Protein AF-0000000084946864 (afdb_homodimer)

Radius of gyration: 23.98 Å; Cα contacts (8 Å, |Δi|>4): 729; chains: 2; bounding box: 44×70×50 Å

Structure (mmCIF, N/CA/C/O backbone):
data_AF-0000000084946864-model_v1
#
loop_
_entity.id
_entity.type
_entity.pdbx_description
1 polymer 'Thymidylate kinase'
#
loop_
_atom_site.group_PDB
_atom_site.id
_atom_site.type_symbol
_atom_site.label_atom_id
_atom_site.label_alt_id
_atom_site.label_comp_id
_atom_site.label_asym_id
_atom_site.label_entity_id
_atom_site.label_seq_id
_atom_site.pdbx_PDB_ins_code
_atom_site.Cartn_x
_atom_site.Cartn_y
_atom_site.Cartn_z
_atom_site.occupancy
_atom_site.B_iso_or_equiv
_atom_site.auth_seq_id
_atom_site.auth_comp_id
_atom_site.auth_asym_id
_atom_site.auth_atom_id
_atom_site.pdbx_PDB_model_num
ATOM 1 N N . MET A 1 1 ? 22.688 -16.453 -17.719 1 72.31 1 MET A N 1
ATOM 2 C CA . MET A 1 1 ? 21.453 -16.172 -18.422 1 72.31 1 MET A CA 1
ATOM 3 C C . MET A 1 1 ? 20.359 -15.711 -17.453 1 72.31 1 MET A C 1
ATOM 5 O O . MET A 1 1 ? 20.375 -16.078 -16.281 1 72.31 1 MET A O 1
ATOM 9 N N . LYS A 1 2 ? 19.484 -14.742 -17.781 1 87.75 2 LYS A N 1
ATOM 10 C CA . LYS A 1 2 ? 18.422 -14.258 -16.906 1 87.75 2 LYS A CA 1
ATOM 11 C C . LYS A 1 2 ? 17.422 -15.367 -16.594 1 87.75 2 LYS A C 1
ATOM 13 O O . LYS A 1 2 ? 17.078 -16.156 -17.469 1 87.75 2 LYS A O 1
ATOM 18 N N . GLY A 1 3 ? 17.125 -15.531 -15.328 1 97.31 3 GLY A N 1
ATOM 19 C CA . GLY A 1 3 ? 16.188 -16.547 -14.883 1 97.31 3 GLY A CA 1
ATOM 20 C C . GLY A 1 3 ? 14.797 -16.375 -15.492 1 97.31 3 GLY A C 1
ATOM 21 O O . GLY A 1 3 ? 14.602 -15.531 -16.375 1 97.31 3 GLY A O 1
ATOM 22 N N . LYS A 1 4 ? 13.906 -17.328 -15.219 1 98.38 4 LYS A N 1
ATOM 23 C CA . LYS A 1 4 ? 12.531 -17.297 -15.711 1 98.38 4 LYS A CA 1
ATOM 24 C C . LYS A 1 4 ? 11.547 -17.125 -14.562 1 98.38 4 LYS A C 1
ATOM 26 O O . LYS A 1 4 ? 11.688 -17.734 -13.508 1 98.38 4 LYS A O 1
ATOM 31 N N . PHE A 1 5 ? 10.641 -16.266 -14.758 1 98.69 5 PHE A N 1
ATOM 32 C CA . PHE A 1 5 ? 9.617 -15.969 -13.758 1 98.69 5 PHE A CA 1
ATOM 33 C C . PHE A 1 5 ? 8.281 -16.578 -14.156 1 98.69 5 PHE A C 1
ATOM 35 O O . PHE A 1 5 ? 7.656 -16.156 -15.133 1 98.69 5 PHE A O 1
ATOM 42 N N . ILE A 1 6 ? 7.832 -17.578 -13.391 1 98.75 6 ILE A N 1
ATOM 43 C CA . ILE A 1 6 ? 6.59 -18.297 -13.648 1 98.75 6 ILE A CA 1
ATOM 44 C C . ILE A 1 6 ? 5.605 -18.062 -12.508 1 98.75 6 ILE A C 1
ATOM 46 O O . ILE A 1 6 ? 5.945 -18.234 -11.336 1 98.75 6 ILE A O 1
ATOM 50 N N . THR A 1 7 ? 4.426 -17.625 -12.852 1 98.75 7 THR A N 1
ATOM 51 C CA . THR A 1 7 ? 3.428 -17.422 -11.812 1 98.75 7 THR A CA 1
ATOM 52 C C . THR A 1 7 ? 2.301 -18.453 -11.93 1 98.75 7 THR A C 1
ATOM 54 O O . THR A 1 7 ? 1.976 -18.891 -13.031 1 98.75 7 THR A O 1
ATOM 57 N N . LEU A 1 8 ? 1.776 -18.828 -10.797 1 98.62 8 LEU A N 1
ATOM 58 C CA . LEU A 1 8 ? 0.62 -19.703 -10.703 1 98.62 8 LEU A CA 1
ATOM 59 C C . LEU A 1 8 ? -0.613 -18.953 -10.234 1 98.62 8 LEU A C 1
ATOM 61 O O . LEU A 1 8 ? -0.552 -18.219 -9.242 1 98.62 8 LEU A O 1
ATOM 65 N N . GLU A 1 9 ? -1.67 -19.125 -10.938 1 98.44 9 GLU A N 1
ATOM 66 C CA . GLU A 1 9 ? -2.932 -18.469 -10.609 1 98.44 9 GLU A CA 1
ATOM 67 C C . GLU A 1 9 ? -4.074 -19.484 -10.523 1 98.44 9 GLU A C 1
ATOM 69 O O . GLU A 1 9 ? -3.98 -20.578 -11.086 1 98.44 9 GLU A O 1
ATOM 74 N N . GLY A 1 10 ? -5.129 -19.062 -9.859 1 95.12 10 GLY A N 1
ATOM 75 C CA . GLY A 1 10 ? -6.293 -19.906 -9.68 1 95.12 10 GLY A CA 1
ATOM 76 C C . GLY A 1 10 ? -6.969 -19.734 -8.336 1 95.12 10 GLY A C 1
ATOM 77 O O . GLY A 1 10 ? -6.398 -19.125 -7.43 1 95.12 10 GLY A O 1
ATOM 78 N N . PRO A 1 11 ? -8.195 -20.234 -8.266 1 89.62 11 PRO A N 1
ATOM 79 C CA . PRO A 1 11 ? -8.906 -20.078 -6.996 1 89.62 11 PRO A CA 1
ATOM 80 C C . PRO A 1 11 ? -8.258 -20.859 -5.859 1 89.62 11 PRO A C 1
ATOM 82 O O . PRO A 1 11 ? -7.449 -21.766 -6.109 1 89.62 11 PRO A O 1
ATOM 85 N N . ASP A 1 12 ? -8.586 -20.406 -4.68 1 85.75 12 ASP A N 1
ATOM 86 C CA . ASP A 1 12 ? -8.141 -21.188 -3.527 1 85.75 12 ASP A CA 1
ATOM 87 C C . ASP A 1 12 ? -8.711 -22.609 -3.572 1 85.75 12 ASP A C 1
ATOM 89 O O . ASP A 1 12 ? -9.859 -22.812 -3.988 1 85.75 12 ASP A O 1
ATOM 93 N N . GLY A 1 13 ? -7.898 -23.516 -3.23 1 87.12 13 GLY A N 1
ATOM 94 C CA . GLY A 1 13 ? -8.336 -24.906 -3.264 1 87.12 13 GLY A CA 1
ATOM 95 C C . GLY A 1 13 ? -8.078 -25.578 -4.598 1 87.12 13 GLY A C 1
ATOM 96 O O . GLY A 1 13 ? -8.414 -26.75 -4.781 1 87.12 13 GLY A O 1
ATOM 97 N N . SER A 1 14 ? -7.402 -24.922 -5.477 1 91.88 14 SER A N 1
ATOM 98 C CA . SER A 1 14 ? -7.199 -25.453 -6.816 1 91.88 14 SER A CA 1
ATOM 99 C C . SER A 1 14 ? -6.023 -26.422 -6.852 1 91.88 14 SER A C 1
ATOM 101 O O . SER A 1 14 ? -5.801 -27.109 -7.859 1 91.88 14 SER A O 1
ATOM 103 N N . GLY A 1 15 ? -5.246 -26.5 -5.805 1 91.62 15 GLY A N 1
ATOM 104 C CA . GLY A 1 15 ? -4.16 -27.469 -5.73 1 91.62 15 GLY A CA 1
ATOM 105 C C . GLY A 1 15 ? -2.809 -26.875 -6.082 1 91.62 15 GLY A C 1
ATOM 106 O O . GLY A 1 15 ? -1.812 -27.594 -6.164 1 91.62 15 GLY A O 1
ATOM 107 N N . LYS A 1 16 ? -2.713 -25.562 -6.242 1 95.12 16 LYS A N 1
ATOM 108 C CA . LYS A 1 16 ? -1.488 -24.875 -6.633 1 95.12 16 LYS A CA 1
ATOM 109 C C . LYS A 1 16 ? -0.345 -25.188 -5.676 1 95.12 16 LYS A C 1
ATOM 111 O O . LYS A 1 16 ? 0.767 -25.5 -6.109 1 95.12 16 LYS A O 1
ATOM 116 N N . THR A 1 17 ? -0.646 -25.125 -4.383 1 92.88 17 THR A N 1
ATOM 117 C CA . THR A 1 17 ? 0.381 -25.312 -3.365 1 92.8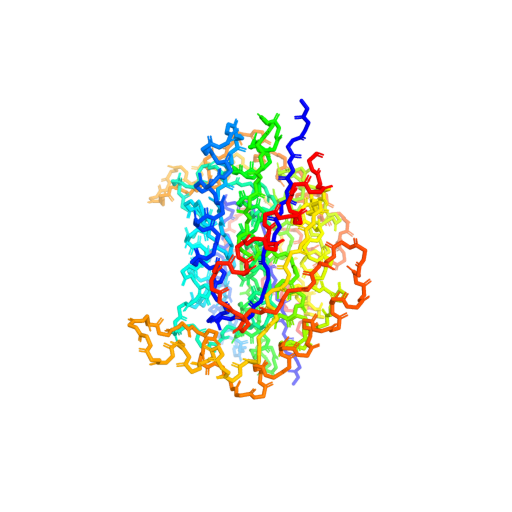8 17 THR A CA 1
ATOM 118 C C . THR A 1 17 ? 0.976 -26.719 -3.447 1 92.88 17 THR A C 1
ATOM 120 O O . THR A 1 17 ? 2.197 -26.891 -3.402 1 92.88 17 THR A O 1
ATOM 123 N N . THR A 1 18 ? 0.119 -27.719 -3.576 1 94.62 18 THR A N 1
ATOM 124 C CA . THR A 1 18 ? 0.57 -29.094 -3.676 1 94.62 18 THR A CA 1
ATOM 125 C C . THR A 1 18 ? 1.367 -29.312 -4.957 1 94.62 18 THR A C 1
ATOM 127 O O . THR A 1 18 ? 2.461 -29.875 -4.926 1 94.62 18 THR A O 1
ATOM 130 N N . VAL A 1 19 ? 0.876 -28.891 -5.988 1 97.69 19 VAL A N 1
ATOM 131 C CA . VAL A 1 19 ? 1.478 -29.125 -7.297 1 97.69 19 VAL A CA 1
ATOM 132 C C . VAL A 1 19 ? 2.816 -28.406 -7.387 1 97.69 19 VAL A C 1
ATOM 134 O O . VAL A 1 19 ? 3.801 -28.953 -7.879 1 97.69 19 VAL A O 1
ATOM 137 N N . SER A 1 20 ? 2.889 -27.141 -6.91 1 98.06 20 SER A N 1
ATOM 138 C CA . SER A 1 20 ? 4.109 -26.359 -7.02 1 98.06 20 SER A CA 1
ATOM 139 C C . SER A 1 20 ? 5.266 -27.016 -6.273 1 98.06 20 SER A C 1
ATOM 141 O O . SER A 1 20 ? 6.406 -27 -6.742 1 98.06 20 SER A O 1
ATOM 143 N N . LYS A 1 21 ? 4.984 -27.594 -5.152 1 98.12 21 LYS A N 1
ATOM 144 C CA . LYS A 1 21 ? 6.02 -28.281 -4.375 1 98.12 21 LYS A CA 1
ATOM 145 C C . LYS A 1 21 ? 6.598 -29.453 -5.141 1 98.12 21 LYS A C 1
ATOM 147 O O . LYS A 1 21 ? 7.816 -29.641 -5.176 1 98.12 21 LYS A O 1
ATOM 152 N N . ILE A 1 22 ? 5.75 -30.281 -5.746 1 98.5 22 ILE A N 1
ATOM 153 C CA . ILE A 1 22 ? 6.176 -31.438 -6.516 1 98.5 22 ILE A CA 1
ATOM 154 C C . ILE A 1 22 ? 6.977 -31 -7.734 1 98.5 22 ILE A C 1
ATOM 156 O O . ILE A 1 22 ? 8.023 -31.578 -8.047 1 98.5 22 ILE A O 1
ATOM 160 N N . VAL A 1 23 ? 6.504 -29.969 -8.359 1 98.69 23 VAL A N 1
ATOM 161 C CA . VAL A 1 23 ? 7.145 -29.438 -9.562 1 98.69 23 VAL A CA 1
ATOM 162 C C . VAL A 1 23 ? 8.555 -28.953 -9.227 1 98.69 23 VAL A C 1
ATOM 164 O O . VAL A 1 23 ? 9.508 -29.266 -9.945 1 98.69 23 VAL A O 1
ATOM 167 N N . VAL A 1 24 ? 8.695 -28.203 -8.133 1 98.56 24 VAL A N 1
ATOM 168 C CA . VAL A 1 24 ? 9.984 -27.656 -7.715 1 98.56 24 VAL A CA 1
ATOM 169 C C . VAL A 1 24 ? 10.961 -28.797 -7.438 1 98.56 24 VAL A C 1
ATOM 171 O O . VAL A 1 24 ? 12.102 -28.781 -7.902 1 98.56 24 VAL A O 1
ATOM 174 N N . GLU A 1 25 ? 10.508 -29.781 -6.746 1 98.31 25 GLU A N 1
ATOM 175 C CA . GLU A 1 25 ? 11.344 -30.922 -6.414 1 98.31 25 GLU A CA 1
ATOM 176 C C . GLU A 1 25 ? 11.82 -31.641 -7.676 1 98.31 25 GLU A C 1
ATOM 178 O O . GLU A 1 25 ? 13 -32 -7.785 1 98.31 25 GLU A O 1
ATOM 183 N N . GLN A 1 26 ? 10.938 -31.875 -8.57 1 98.31 26 GLN A N 1
ATOM 184 C CA . GLN A 1 26 ? 11.273 -32.594 -9.805 1 98.31 26 GLN A CA 1
ATOM 185 C C . GLN A 1 26 ? 12.281 -31.781 -10.633 1 98.31 26 GLN A C 1
ATOM 187 O O . GLN A 1 26 ? 13.258 -32.344 -11.133 1 98.31 26 GLN A O 1
ATOM 192 N N . LEU A 1 27 ? 12.07 -30.516 -10.773 1 98.5 27 LEU A N 1
ATOM 193 C CA . LEU A 1 27 ? 12.977 -29.672 -11.547 1 98.5 27 LEU A CA 1
ATOM 194 C C . LEU A 1 27 ? 14.352 -29.609 -10.906 1 98.5 27 LEU A C 1
ATOM 196 O O . LEU A 1 27 ? 15.367 -29.625 -11.602 1 98.5 27 LEU A O 1
ATOM 200 N N . GLN A 1 28 ? 14.312 -29.5 -9.555 1 98.19 28 GLN A N 1
ATOM 201 C CA . GLN A 1 28 ? 15.586 -29.484 -8.844 1 98.19 28 GLN A CA 1
ATOM 202 C C . GLN A 1 28 ? 16.344 -30.797 -9.047 1 98.19 28 GLN A C 1
ATOM 204 O O . GLN A 1 28 ? 17.562 -30.797 -9.227 1 98.19 28 GLN A O 1
ATOM 209 N N . MET A 1 29 ? 15.648 -31.906 -9.039 1 98.06 29 MET A N 1
ATOM 210 C CA . MET A 1 29 ? 16.25 -33.219 -9.266 1 98.06 29 MET A CA 1
ATOM 211 C C . MET A 1 29 ? 16.844 -33.312 -10.664 1 98.06 29 MET A C 1
ATOM 213 O O . MET A 1 29 ? 17.844 -34 -10.875 1 98.06 29 MET A O 1
ATOM 217 N N . GLU A 1 30 ? 16.266 -32.594 -11.531 1 97.69 30 GLU A N 1
ATOM 218 C CA . GLU A 1 30 ? 16.75 -32.594 -12.914 1 97.69 30 GLU A CA 1
ATOM 219 C C . GLU A 1 30 ? 17.922 -31.625 -13.078 1 97.69 30 GLU A C 1
ATOM 221 O O . GLU A 1 30 ? 18.484 -31.516 -14.164 1 97.69 30 GLU A O 1
ATOM 226 N N . GLY A 1 31 ? 18.266 -30.828 -12.031 1 97.31 31 GLY A N 1
ATOM 227 C CA . GLY A 1 31 ? 19.484 -30.016 -12.039 1 97.31 31 GLY A CA 1
ATOM 228 C C . GLY A 1 31 ? 19.203 -28.547 -12.211 1 97.31 31 GLY A C 1
ATOM 229 O O . GLY A 1 31 ? 20.141 -27.734 -12.281 1 97.31 31 GLY A O 1
ATOM 230 N N . TYR A 1 32 ? 17.906 -28.125 -12.211 1 97.81 32 TYR A N 1
ATOM 231 C CA . TYR A 1 32 ? 17.578 -26.719 -12.375 1 97.81 32 TYR A CA 1
ATOM 232 C C . TYR A 1 32 ? 17.656 -25.984 -11.039 1 97.81 32 TYR A C 1
ATOM 234 O O . TYR A 1 32 ? 17.375 -26.562 -9.984 1 97.81 32 TYR A O 1
ATOM 242 N N . LYS A 1 33 ? 18.094 -24.75 -11.094 1 97.81 33 LYS A N 1
ATOM 243 C CA . LYS A 1 33 ? 17.938 -23.859 -9.961 1 97.81 33 LYS A CA 1
ATOM 244 C C . LYS A 1 33 ? 16.516 -23.312 -9.875 1 97.81 33 LYS A C 1
ATOM 246 O O . LYS A 1 33 ? 16.078 -22.547 -10.734 1 97.81 33 LYS A O 1
ATOM 251 N N . VAL A 1 34 ? 15.844 -23.719 -8.844 1 98.56 34 VAL A N 1
ATOM 252 C CA . VAL A 1 34 ? 14.43 -23.359 -8.75 1 98.56 34 VAL A CA 1
ATOM 253 C C . VAL A 1 34 ? 14.148 -22.734 -7.387 1 98.56 34 VAL A C 1
ATOM 255 O O . VAL A 1 34 ? 14.648 -23.203 -6.363 1 98.56 34 VAL A O 1
ATOM 258 N N . LEU A 1 35 ? 13.469 -21.609 -7.418 1 98.5 35 LEU A N 1
ATOM 259 C CA . LEU A 1 35 ? 12.984 -20.953 -6.211 1 98.5 35 LEU A CA 1
ATOM 260 C C . LEU A 1 35 ? 11.461 -20.922 -6.18 1 98.5 35 LEU A C 1
ATOM 262 O O . LEU A 1 35 ? 10.828 -20.484 -7.148 1 98.5 35 LEU A O 1
ATOM 266 N N . LEU A 1 36 ? 10.891 -21.453 -5.141 1 98.75 36 LEU A N 1
ATOM 267 C CA . LEU A 1 36 ? 9.445 -21.375 -4.91 1 98.75 36 LEU A CA 1
ATOM 268 C C . LEU A 1 36 ? 9.117 -20.266 -3.926 1 98.75 36 LEU A C 1
ATOM 270 O O . LEU A 1 36 ? 9.766 -20.125 -2.885 1 98.75 36 LEU A O 1
ATOM 274 N N . THR A 1 37 ? 8.125 -19.422 -4.254 1 98.62 37 THR A N 1
ATOM 275 C CA . THR A 1 37 ? 7.68 -18.359 -3.369 1 98.62 37 THR A CA 1
ATOM 276 C C . THR A 1 37 ? 6.195 -18.078 -3.562 1 98.62 37 THR A C 1
ATOM 278 O O . THR A 1 37 ? 5.508 -18.812 -4.273 1 98.62 37 THR A O 1
ATOM 281 N N . ARG A 1 38 ? 5.684 -17.094 -2.785 1 98.12 38 ARG A N 1
ATOM 282 C CA . ARG A 1 38 ? 4.254 -16.812 -2.836 1 98.12 38 ARG A CA 1
ATOM 283 C C . ARG A 1 38 ? 3.963 -15.359 -2.479 1 98.12 38 ARG A C 1
ATOM 285 O O . ARG A 1 38 ? 4.742 -14.719 -1.771 1 98.12 38 ARG A O 1
ATOM 292 N N . GLU A 1 39 ? 2.799 -14.93 -3.047 1 97.88 39 GLU A N 1
ATOM 293 C CA . GLU A 1 39 ? 2.264 -13.625 -2.674 1 97.88 39 GLU A CA 1
ATOM 294 C C . GLU A 1 39 ? 0.832 -13.742 -2.162 1 97.88 39 GLU A C 1
ATOM 296 O O . GLU A 1 39 ? 0.089 -14.633 -2.576 1 97.88 39 GLU A O 1
ATOM 301 N N . PRO A 1 40 ? 0.408 -12.812 -1.371 1 98.06 40 PRO A N 1
ATOM 302 C CA . PRO A 1 40 ? 1.31 -11.914 -0.648 1 98.06 40 PRO A CA 1
ATOM 303 C C . PRO A 1 40 ? 2.156 -12.633 0.394 1 98.06 40 PRO A C 1
ATOM 305 O O . PRO A 1 40 ? 1.749 -13.68 0.908 1 98.06 40 PRO A O 1
ATOM 308 N N . GLY A 1 41 ? 3.273 -12.102 0.731 1 98.19 41 GLY A N 1
ATOM 309 C CA . GLY A 1 41 ? 4.176 -12.703 1.697 1 98.19 41 GLY A CA 1
ATOM 310 C C . GLY A 1 41 ? 5.504 -13.117 1.096 1 98.19 41 GLY A C 1
ATOM 311 O O . GLY A 1 41 ? 6.016 -12.453 0.193 1 98.19 41 GLY A O 1
ATOM 312 N N . GLY A 1 42 ? 6.129 -14.133 1.671 1 97.62 42 GLY A N 1
ATOM 313 C CA . GLY A 1 42 ? 7.355 -14.695 1.129 1 97.62 42 GLY A CA 1
ATOM 314 C C . GLY A 1 42 ? 8.609 -14.109 1.757 1 97.62 42 GLY A C 1
ATOM 315 O O . GLY A 1 42 ? 9.672 -14.734 1.73 1 97.62 42 GLY A O 1
ATOM 316 N N . ILE A 1 43 ? 8.5 -12.914 2.297 1 98.12 43 ILE A N 1
ATOM 317 C CA . ILE A 1 43 ? 9.594 -12.281 3.027 1 98.12 43 ILE A CA 1
ATOM 318 C C . ILE A 1 43 ? 9.039 -11.484 4.203 1 98.12 43 ILE A C 1
ATOM 320 O O . ILE A 1 43 ? 7.832 -11.242 4.281 1 98.12 43 ILE A O 1
ATOM 324 N N . ASP A 1 44 ? 9.859 -11.055 5.043 1 98.25 44 ASP A N 1
ATOM 325 C CA . ASP A 1 44 ? 9.469 -10.555 6.355 1 98.25 44 ASP A CA 1
ATOM 326 C C . ASP A 1 44 ? 8.477 -9.398 6.227 1 98.25 44 ASP A C 1
ATOM 328 O O . ASP A 1 44 ? 7.332 -9.5 6.664 1 98.25 44 ASP A O 1
ATOM 332 N N . ILE A 1 45 ? 8.852 -8.328 5.566 1 98.56 45 ILE A N 1
ATOM 333 C CA . ILE A 1 45 ? 7.996 -7.148 5.477 1 98.56 45 ILE A CA 1
ATOM 334 C C . ILE A 1 45 ? 6.703 -7.496 4.742 1 98.56 45 ILE A C 1
ATOM 336 O O . ILE A 1 45 ? 5.621 -7.059 5.133 1 98.56 45 ILE A O 1
ATOM 340 N N . ALA A 1 46 ? 6.797 -8.281 3.729 1 98.81 46 ALA A N 1
ATOM 341 C CA . ALA A 1 46 ? 5.605 -8.695 2.99 1 98.81 46 ALA A CA 1
ATOM 342 C C . ALA A 1 46 ? 4.684 -9.539 3.863 1 98.81 46 ALA A C 1
ATOM 344 O O . ALA A 1 46 ? 3.461 -9.484 3.729 1 98.81 46 ALA A O 1
ATOM 345 N N . GLU A 1 47 ? 5.273 -10.367 4.773 1 98.75 47 GLU A N 1
ATOM 346 C CA . GLU A 1 47 ? 4.461 -11.148 5.699 1 98.75 47 GLU A CA 1
ATOM 347 C C . GLU A 1 47 ? 3.736 -10.25 6.695 1 98.75 47 GLU A C 1
ATOM 349 O O . GLU A 1 47 ? 2.605 -10.539 7.094 1 98.75 47 GLU A O 1
ATOM 354 N N . GLN A 1 48 ? 4.395 -9.219 7.148 1 98.69 48 GLN A N 1
ATOM 355 C CA . GLN A 1 48 ? 3.734 -8.258 8.023 1 98.69 48 GLN A CA 1
ATOM 356 C C . GLN A 1 48 ? 2.514 -7.641 7.344 1 98.69 48 GLN A C 1
ATOM 358 O O . GLN A 1 48 ? 1.451 -7.52 7.957 1 98.69 48 GLN A O 1
ATOM 363 N N . ILE A 1 49 ? 2.684 -7.297 6.078 1 98.88 49 ILE A N 1
ATOM 364 C CA . ILE A 1 49 ? 1.592 -6.699 5.316 1 98.88 49 ILE A CA 1
ATOM 365 C C . ILE A 1 49 ? 0.481 -7.727 5.117 1 98.88 49 ILE A C 1
ATOM 367 O O . ILE A 1 49 ? -0.702 -7.41 5.266 1 98.88 49 ILE A O 1
ATOM 371 N N . ARG A 1 50 ? 0.859 -8.969 4.785 1 98.44 50 ARG A N 1
ATOM 372 C CA . ARG A 1 50 ? -0.083 -10.07 4.605 1 98.44 50 ARG A CA 1
ATOM 373 C C . ARG A 1 50 ? -0.973 -10.234 5.832 1 98.44 50 ARG A C 1
ATOM 375 O O . ARG A 1 50 ? -2.178 -10.453 5.707 1 98.44 50 ARG A O 1
ATOM 382 N N . LYS A 1 51 ? -0.367 -10.125 6.961 1 98.38 51 LYS A N 1
ATOM 383 C CA . LYS A 1 51 ? -1.117 -10.266 8.211 1 98.38 51 LYS A CA 1
ATOM 384 C C . LYS A 1 51 ? -2.238 -9.234 8.297 1 98.38 51 LYS A C 1
ATOM 386 O O . LYS A 1 51 ? -3.34 -9.539 8.758 1 98.38 51 LYS A O 1
ATOM 391 N N . ILE A 1 52 ? -1.985 -8.031 7.871 1 98.56 52 ILE A N 1
ATOM 392 C CA . ILE A 1 52 ? -3 -6.98 7.891 1 98.56 52 ILE A CA 1
ATOM 393 C C . ILE A 1 52 ? -4.098 -7.309 6.883 1 98.56 52 ILE A C 1
ATOM 395 O O . ILE A 1 52 ? -5.285 -7.211 7.195 1 98.56 52 ILE A O 1
ATOM 399 N N . ILE A 1 53 ? -3.703 -7.695 5.66 1 98.25 53 ILE A N 1
ATOM 400 C CA . ILE A 1 53 ? -4.621 -7.945 4.555 1 98.25 53 ILE A CA 1
ATOM 401 C C . ILE A 1 53 ? -5.59 -9.062 4.93 1 98.25 53 ILE A C 1
ATOM 403 O O . ILE A 1 53 ? -6.785 -8.984 4.633 1 98.25 53 ILE A O 1
ATOM 407 N N . LEU A 1 54 ? -5.086 -10.102 5.602 1 96.75 54 LEU A N 1
ATOM 408 C CA . LEU A 1 54 ? -5.848 -11.336 5.754 1 96.75 54 LEU A CA 1
ATOM 409 C C . LEU A 1 54 ? -6.516 -11.398 7.125 1 96.75 54 LEU A C 1
ATOM 411 O O . LEU A 1 54 ? -7.289 -12.32 7.402 1 96.75 54 LEU A O 1
ATOM 415 N N . ASP A 1 55 ? -6.242 -10.422 8.023 1 96.81 55 ASP A N 1
ATOM 416 C CA . ASP A 1 55 ? -6.812 -10.398 9.367 1 96.81 55 ASP A CA 1
ATOM 417 C C . ASP A 1 55 ? -8.336 -10.273 9.312 1 96.81 55 ASP A C 1
ATOM 419 O O . ASP A 1 55 ? -8.867 -9.266 8.859 1 96.81 55 ASP A O 1
ATOM 423 N N . THR A 1 56 ? -9.023 -11.273 9.828 1 94.75 56 THR A N 1
ATOM 424 C CA . THR A 1 56 ? -10.484 -11.328 9.766 1 94.75 56 THR A CA 1
ATOM 425 C C . THR A 1 56 ? -11.102 -10.234 10.625 1 94.75 56 THR A C 1
ATOM 427 O O . THR A 1 56 ? -12.297 -9.945 10.5 1 94.75 56 THR A O 1
ATOM 430 N N . ASN A 1 57 ? -10.336 -9.578 11.469 1 95.81 57 ASN A N 1
ATOM 431 C CA . ASN A 1 57 ? -10.828 -8.469 12.281 1 95.81 57 ASN A CA 1
ATOM 432 C C . ASN A 1 57 ? -10.836 -7.164 11.492 1 95.81 57 ASN A C 1
ATOM 434 O O . ASN A 1 57 ? -11.445 -6.18 11.922 1 95.81 57 ASN A O 1
ATOM 438 N N . ASN A 1 58 ? -10.18 -7.109 10.375 1 97.06 58 ASN A N 1
ATOM 439 C CA . ASN A 1 58 ? -10.125 -5.898 9.57 1 97.06 58 ASN A CA 1
ATOM 440 C C . ASN A 1 58 ? -11.273 -5.84 8.57 1 97.06 58 ASN A C 1
ATOM 442 O O . ASN A 1 58 ? -11.047 -5.668 7.367 1 97.06 58 ASN A O 1
ATOM 446 N N . ILE A 1 59 ? -12.445 -5.891 9.062 1 93 59 ILE A N 1
ATOM 447 C CA . ILE A 1 59 ? -13.656 -6.023 8.273 1 93 59 ILE A CA 1
ATOM 448 C C . ILE A 1 59 ? -13.977 -4.695 7.59 1 93 59 ILE A C 1
ATOM 450 O O . ILE A 1 59 ? -14.75 -4.652 6.633 1 93 59 ILE A O 1
ATOM 454 N N . THR A 1 60 ? -13.414 -3.584 8.047 1 95.31 60 THR A N 1
ATOM 455 C CA . THR A 1 60 ? -13.742 -2.262 7.523 1 95.31 60 THR A CA 1
ATOM 456 C C . THR A 1 60 ? -12.781 -1.876 6.398 1 95.31 60 THR A C 1
ATOM 458 O O . THR A 1 60 ? -12.836 -0.756 5.887 1 95.31 60 THR A O 1
ATOM 461 N N . MET A 1 61 ? -11.93 -2.764 6.004 1 97.75 61 MET A N 1
ATOM 462 C CA . MET A 1 61 ? -10.906 -2.422 5.016 1 97.75 61 MET A CA 1
ATOM 463 C C . MET A 1 61 ? -11.547 -2.014 3.691 1 97.75 61 MET A C 1
ATOM 465 O O . MET A 1 61 ? -12.328 -2.77 3.117 1 97.75 61 MET A O 1
ATOM 469 N N . ASP A 1 62 ? -11.117 -0.872 3.229 1 98.19 62 ASP A N 1
ATOM 470 C CA . ASP A 1 62 ? -11.555 -0.349 1.94 1 98.19 62 ASP A CA 1
ATOM 471 C C . ASP A 1 62 ? -10.898 -1.104 0.786 1 98.19 62 ASP A C 1
ATOM 473 O O . ASP A 1 62 ? -9.758 -1.557 0.903 1 98.19 62 ASP A O 1
ATOM 477 N N . ALA A 1 63 ? -11.656 -1.178 -0.323 1 97.94 63 ALA A N 1
ATOM 478 C CA . ALA A 1 63 ? -11.188 -1.919 -1.492 1 97.94 63 ALA A CA 1
ATOM 479 C C . ALA A 1 63 ? -9.867 -1.355 -2.008 1 97.94 63 ALA A C 1
ATOM 481 O O . ALA A 1 63 ? -8.961 -2.111 -2.373 1 97.94 63 ALA A O 1
ATOM 482 N N . ARG A 1 64 ? -9.734 -0.051 -2.094 1 98.62 64 ARG A N 1
ATOM 483 C CA . ARG A 1 64 ? -8.508 0.555 -2.602 1 98.62 64 ARG A CA 1
ATOM 484 C C . ARG A 1 64 ? -7.359 0.39 -1.609 1 98.62 64 ARG A C 1
ATOM 486 O O . ARG A 1 64 ? -6.203 0.244 -2.008 1 98.62 64 ARG A O 1
ATOM 493 N N . THR A 1 65 ? -7.672 0.446 -0.295 1 98.81 65 THR A N 1
ATOM 494 C CA . THR A 1 65 ? -6.668 0.126 0.712 1 98.81 65 THR A CA 1
ATOM 495 C C . THR A 1 65 ? -6.098 -1.271 0.482 1 98.81 65 THR A C 1
ATOM 497 O O . THR A 1 65 ? -4.879 -1.451 0.452 1 98.81 65 THR A O 1
ATOM 500 N N . GLU A 1 66 ? -6.969 -2.223 0.271 1 98.75 66 GLU A N 1
ATOM 501 C CA . GLU A 1 66 ? -6.586 -3.607 0.021 1 98.75 66 GLU A CA 1
ATOM 502 C C . GLU A 1 66 ? -5.668 -3.715 -1.195 1 98.75 66 GLU A C 1
ATOM 504 O O . GLU A 1 66 ? -4.617 -4.355 -1.132 1 98.75 66 GLU A O 1
ATOM 509 N N . ALA A 1 67 ? -6.078 -3.049 -2.258 1 98.81 67 ALA A N 1
ATOM 510 C CA . ALA A 1 67 ? -5.301 -3.096 -3.494 1 98.81 67 ALA A CA 1
ATOM 511 C C . ALA A 1 67 ? -3.896 -2.537 -3.281 1 98.81 67 ALA A C 1
ATOM 513 O O . ALA A 1 67 ? -2.914 -3.117 -3.752 1 98.81 67 ALA A O 1
ATOM 514 N N . LEU A 1 68 ? -3.807 -1.438 -2.572 1 98.94 68 LEU A N 1
ATOM 515 C CA . LEU A 1 68 ? -2.527 -0.786 -2.318 1 98.94 68 LEU A CA 1
ATOM 516 C C . LEU A 1 68 ? -1.641 -1.656 -1.435 1 98.94 68 LEU A C 1
ATOM 518 O O . LEU A 1 68 ? -0.425 -1.717 -1.634 1 98.94 68 LEU A O 1
ATOM 522 N N . LEU A 1 69 ? -2.227 -2.328 -0.48 1 98.94 69 LEU A N 1
ATOM 523 C CA . LEU A 1 69 ? -1.461 -3.205 0.398 1 98.94 69 LEU A CA 1
ATOM 524 C C . LEU A 1 69 ? -0.9 -4.395 -0.375 1 98.94 69 LEU A C 1
ATOM 526 O O . LEU A 1 69 ? 0.256 -4.777 -0.182 1 98.94 69 LEU A O 1
ATOM 530 N N . TYR A 1 70 ? -1.713 -4.98 -1.262 1 98.88 70 TYR A N 1
ATOM 531 C CA . TYR A 1 70 ? -1.209 -6.066 -2.094 1 98.88 70 TYR A CA 1
ATOM 532 C C . TYR A 1 70 ? -0.036 -5.602 -2.947 1 98.88 70 TYR A C 1
ATOM 534 O O . TYR A 1 70 ? 0.961 -6.312 -3.084 1 98.88 70 TYR A O 1
ATOM 542 N N . ALA A 1 71 ? -0.168 -4.414 -3.498 1 98.88 71 ALA A N 1
ATOM 543 C CA . ALA A 1 71 ? 0.896 -3.873 -4.34 1 98.88 71 ALA A CA 1
ATOM 544 C C . ALA A 1 71 ? 2.168 -3.635 -3.531 1 98.88 71 ALA A C 1
ATOM 546 O O . ALA A 1 71 ? 3.273 -3.891 -4.012 1 98.88 71 ALA A O 1
ATOM 547 N N . ALA A 1 72 ? 1.982 -3.139 -2.32 1 98.94 72 ALA A N 1
ATOM 548 C CA . ALA A 1 72 ? 3.133 -2.885 -1.455 1 98.94 72 ALA A CA 1
ATOM 549 C C . ALA A 1 72 ? 3.857 -4.184 -1.113 1 98.94 72 ALA A C 1
ATOM 551 O O . ALA A 1 72 ? 5.086 -4.258 -1.199 1 98.94 72 ALA A O 1
ATOM 552 N N . ALA A 1 73 ? 3.092 -5.195 -0.724 1 98.88 73 ALA A N 1
ATOM 553 C CA . ALA A 1 73 ? 3.674 -6.496 -0.415 1 98.88 73 ALA A CA 1
ATOM 554 C C . ALA A 1 73 ? 4.418 -7.066 -1.621 1 98.88 73 ALA A C 1
ATOM 556 O O . ALA A 1 73 ? 5.523 -7.598 -1.483 1 98.88 73 ALA A O 1
ATOM 557 N N . ARG A 1 74 ? 3.848 -6.941 -2.766 1 98.88 74 ARG A N 1
ATOM 558 C CA . ARG A 1 74 ? 4.418 -7.449 -4.008 1 98.88 74 ARG A CA 1
ATOM 559 C C . ARG A 1 74 ? 5.73 -6.75 -4.336 1 98.88 74 ARG A C 1
ATOM 561 O O . ARG A 1 74 ? 6.715 -7.398 -4.703 1 98.88 74 ARG A O 1
ATOM 568 N N . ARG A 1 75 ? 5.773 -5.418 -4.199 1 98.81 75 ARG A N 1
ATOM 569 C CA . ARG A 1 75 ? 6.988 -4.66 -4.488 1 98.81 75 ARG A CA 1
ATOM 570 C C . ARG A 1 75 ? 8.148 -5.137 -3.625 1 98.81 75 ARG A C 1
ATOM 572 O O . ARG A 1 75 ? 9.234 -5.41 -4.137 1 98.81 75 ARG A O 1
ATOM 579 N N . GLN A 1 76 ? 7.887 -5.23 -2.373 1 98.81 76 GLN A N 1
ATOM 580 C CA . GLN A 1 76 ? 8.938 -5.652 -1.452 1 98.81 76 GLN A CA 1
ATO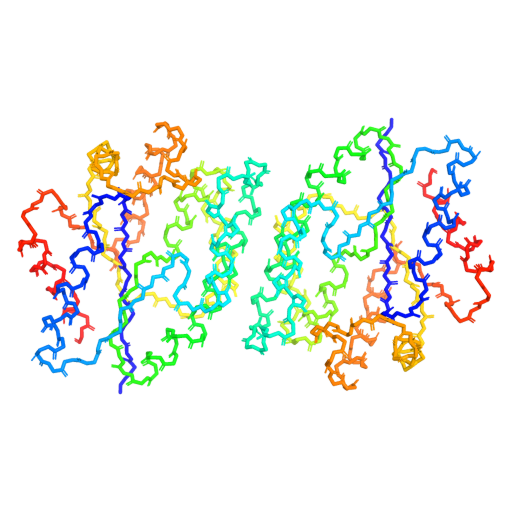M 581 C C . GLN A 1 76 ? 9.422 -7.059 -1.775 1 98.81 76 GLN A C 1
ATOM 583 O O . GLN A 1 76 ? 10.625 -7.32 -1.789 1 98.81 76 GLN A O 1
ATOM 588 N N . HIS A 1 77 ? 8.469 -7.977 -1.992 1 98.88 77 HIS A N 1
ATOM 589 C CA . HIS A 1 77 ? 8.773 -9.367 -2.318 1 98.88 77 HIS A CA 1
ATOM 590 C C . HIS A 1 77 ? 9.602 -9.469 -3.594 1 98.88 77 HIS A C 1
ATOM 592 O O . HIS A 1 77 ? 10.578 -10.219 -3.645 1 98.88 77 HIS A O 1
ATOM 598 N N . LEU A 1 78 ? 9.258 -8.703 -4.582 1 98.56 78 LEU A N 1
ATOM 599 C CA . LEU A 1 78 ? 9.914 -8.719 -5.883 1 98.56 78 LEU A CA 1
ATOM 600 C C . LEU A 1 78 ? 11.359 -8.258 -5.766 1 98.56 78 LEU A C 1
ATOM 602 O O . LEU A 1 78 ? 12.273 -8.945 -6.23 1 98.56 78 LEU A O 1
ATOM 606 N N . VAL A 1 79 ? 11.594 -7.152 -5.117 1 98 79 VAL A N 1
ATOM 607 C CA . VAL A 1 79 ? 12.914 -6.543 -5.125 1 98 79 VAL A CA 1
ATOM 608 C C . VAL A 1 79 ? 13.844 -7.32 -4.195 1 98 79 VAL A C 1
ATOM 610 O O . VAL A 1 79 ? 15.055 -7.402 -4.441 1 98 79 VAL A O 1
ATOM 613 N N . GLU A 1 80 ? 13.242 -7.898 -3.189 1 98.19 80 GLU A N 1
ATOM 614 C CA . GLU A 1 80 ? 14.07 -8.523 -2.164 1 98.19 80 GLU A CA 1
ATOM 615 C C . GLU A 1 80 ? 14.344 -9.984 -2.49 1 98.19 80 GLU A C 1
ATOM 617 O O . GLU A 1 80 ? 15.406 -10.516 -2.146 1 98.19 80 GLU A O 1
ATOM 622 N N . LYS A 1 81 ? 13.406 -10.664 -3.201 1 98.56 81 LYS A N 1
ATOM 623 C CA . LYS A 1 81 ? 13.539 -12.109 -3.348 1 98.56 81 LYS A CA 1
ATOM 624 C C . LYS A 1 81 ? 13.5 -12.516 -4.82 1 98.56 81 LYS A C 1
ATOM 626 O O . LYS A 1 81 ? 14.406 -13.203 -5.301 1 98.56 81 LYS A O 1
ATOM 631 N N . VAL A 1 82 ? 12.594 -12.047 -5.574 1 98.62 82 VAL A N 1
ATOM 632 C CA . VAL A 1 82 ? 12.344 -12.531 -6.93 1 98.62 82 VAL A CA 1
ATOM 633 C C . VAL A 1 82 ? 13.43 -12.008 -7.871 1 98.62 82 VAL A C 1
ATOM 635 O O . VAL A 1 82 ? 14.086 -12.789 -8.562 1 98.62 82 VAL A O 1
ATOM 638 N N . ALA A 1 83 ? 13.656 -10.703 -7.863 1 98.31 83 ALA A N 1
ATOM 639 C CA . ALA A 1 83 ? 14.586 -10.078 -8.805 1 98.31 83 ALA A CA 1
ATOM 640 C C . ALA A 1 83 ? 16 -10.617 -8.617 1 98.31 83 ALA A C 1
ATOM 642 O O . ALA A 1 83 ? 16.641 -11.031 -9.578 1 98.31 83 ALA A O 1
ATOM 643 N N . PRO A 1 84 ? 16.531 -10.648 -7.336 1 98.25 84 PRO A N 1
ATOM 644 C CA . PRO A 1 84 ? 17.875 -11.211 -7.16 1 98.25 84 PRO A CA 1
ATOM 645 C C . PRO A 1 84 ? 17.969 -12.656 -7.645 1 98.25 84 PRO A C 1
ATOM 647 O O . PRO A 1 84 ? 18.969 -13.039 -8.25 1 98.25 84 PRO A O 1
ATOM 650 N N . ALA A 1 85 ? 16.938 -13.469 -7.434 1 98.56 85 ALA A N 1
ATOM 651 C CA . ALA A 1 85 ? 16.953 -14.859 -7.879 1 98.56 85 ALA A CA 1
ATOM 652 C C . ALA A 1 85 ? 16.969 -14.953 -9.398 1 98.56 85 ALA A C 1
ATOM 654 O O . ALA A 1 85 ? 17.703 -15.766 -9.969 1 98.56 85 ALA A O 1
ATOM 655 N N . LEU A 1 86 ? 16.203 -14.133 -10.039 1 98.38 86 LEU A N 1
ATOM 656 C CA . LEU A 1 86 ? 16.172 -14.109 -11.5 1 98.38 86 LEU A CA 1
ATOM 657 C C . LEU A 1 86 ? 17.547 -13.727 -12.055 1 98.38 86 LEU A C 1
ATOM 659 O O . LEU A 1 86 ? 18.016 -14.328 -13.023 1 98.38 86 LEU A O 1
ATOM 663 N N . ASN A 1 87 ? 18.125 -12.727 -11.43 1 97.81 87 ASN A N 1
ATOM 664 C CA . ASN A 1 87 ? 19.469 -12.289 -11.844 1 97.81 87 ASN A CA 1
ATOM 665 C C . ASN A 1 87 ? 20.5 -13.398 -11.68 1 97.81 87 ASN A C 1
ATOM 667 O O . ASN A 1 87 ? 21.469 -13.461 -12.422 1 97.81 87 ASN A O 1
ATOM 671 N N . ASP A 1 88 ? 20.25 -14.32 -10.758 1 97.88 88 ASP A N 1
ATOM 672 C CA . ASP A 1 88 ? 21.172 -15.422 -10.484 1 97.88 88 ASP A CA 1
ATOM 673 C C . ASP A 1 88 ? 20.828 -16.641 -11.328 1 97.88 88 ASP A C 1
ATOM 675 O O . ASP A 1 88 ? 21.406 -17.719 -11.133 1 97.88 88 ASP A O 1
ATOM 679 N N . GLY A 1 89 ? 19.812 -16.516 -12.211 1 97.75 89 GLY A N 1
ATOM 680 C CA . GLY A 1 89 ? 19.547 -17.547 -13.203 1 97.75 89 GLY A CA 1
ATOM 681 C C . GLY A 1 89 ? 18.516 -18.562 -12.734 1 97.75 89 GLY A C 1
ATOM 682 O O . GLY A 1 89 ? 18.359 -19.625 -13.352 1 97.75 89 GLY A O 1
ATOM 683 N N . TYR A 1 90 ? 17.781 -18.234 -11.68 1 98.56 90 TYR A N 1
ATOM 684 C CA . TYR A 1 90 ? 16.797 -19.172 -11.133 1 98.56 90 TYR A CA 1
ATOM 685 C C . TYR A 1 90 ? 15.531 -19.188 -11.977 1 98.56 90 TYR A C 1
ATOM 687 O O . TYR A 1 90 ? 15.148 -18.172 -12.555 1 98.56 90 TYR A O 1
ATOM 695 N N . ILE A 1 91 ? 14.914 -20.375 -12 1 98.69 91 ILE A N 1
ATOM 696 C CA . ILE A 1 91 ? 13.477 -20.438 -12.281 1 98.69 91 ILE A CA 1
ATOM 697 C C . ILE A 1 91 ? 12.695 -20.078 -11.023 1 98.69 91 ILE A C 1
ATOM 699 O O . ILE A 1 91 ? 12.727 -20.797 -10.023 1 98.69 91 ILE A O 1
ATOM 703 N N . VAL A 1 92 ? 12.047 -18.938 -11.078 1 98.75 92 VAL A N 1
ATOM 704 C CA . VAL A 1 92 ? 11.234 -18.547 -9.938 1 98.75 92 VAL A CA 1
ATOM 705 C C . VAL A 1 92 ? 9.773 -18.891 -10.188 1 98.75 92 VAL A C 1
ATOM 707 O O . VAL A 1 92 ? 9.172 -18.438 -11.164 1 98.75 92 VAL A O 1
ATOM 710 N N . ILE A 1 93 ? 9.234 -19.734 -9.359 1 98.81 93 ILE A N 1
ATOM 711 C CA . ILE A 1 93 ? 7.824 -20.094 -9.375 1 98.81 93 ILE A CA 1
ATOM 712 C C . ILE A 1 93 ? 7.102 -19.391 -8.227 1 98.81 93 ILE A C 1
ATOM 714 O O . ILE A 1 93 ? 7.414 -19.609 -7.055 1 98.81 93 ILE A O 1
ATOM 718 N N . CYS A 1 94 ? 6.188 -18.562 -8.547 1 98.69 94 CYS A N 1
ATOM 719 C CA . CYS A 1 94 ? 5.52 -17.734 -7.551 1 98.69 94 CYS A CA 1
ATOM 720 C C . CYS A 1 94 ? 4.02 -18 -7.539 1 98.69 94 CYS A C 1
ATOM 722 O O . CYS A 1 94 ? 3.338 -17.797 -8.547 1 98.69 94 CYS A O 1
ATOM 724 N N . ASP A 1 95 ? 3.51 -18.422 -6.398 1 98.19 95 ASP A N 1
ATOM 725 C CA . ASP A 1 95 ? 2.068 -18.547 -6.211 1 98.19 95 ASP A CA 1
ATOM 726 C C . ASP A 1 95 ? 1.404 -17.188 -6.102 1 98.19 95 ASP A C 1
ATOM 728 O O . ASP A 1 95 ? 1.554 -16.484 -5.09 1 98.19 95 ASP A O 1
ATOM 732 N N . ARG A 1 96 ? 0.624 -16.844 -7.074 1 98.25 96 ARG A N 1
ATOM 733 C CA . ARG A 1 96 ? -0.104 -15.594 -7.242 1 98.25 96 ARG A CA 1
ATOM 734 C C . ARG A 1 96 ? 0.85 -14.445 -7.547 1 98.25 96 ARG A C 1
ATOM 736 O O . ARG A 1 96 ? 2.02 -14.484 -7.16 1 98.25 96 ARG A O 1
ATOM 743 N N . PHE A 1 97 ? 0.354 -13.453 -8.234 1 98.5 97 PHE A N 1
ATOM 744 C CA . PHE A 1 97 ? 1.045 -12.227 -8.633 1 98.5 97 PHE A CA 1
ATOM 745 C C . PHE A 1 97 ? 0.049 -11.156 -9.047 1 98.5 97 PHE A C 1
ATOM 747 O O . PHE A 1 97 ? -1 -10.992 -8.422 1 98.5 97 PHE A O 1
ATOM 754 N N . VAL A 1 98 ? 0.343 -10.391 -10.062 1 98.69 98 VAL A N 1
ATOM 755 C CA . VAL A 1 98 ? -0.453 -9.227 -10.445 1 98.69 98 VAL A CA 1
ATOM 756 C C . VAL A 1 98 ? -1.833 -9.68 -10.914 1 98.69 98 VAL A C 1
ATOM 758 O O . VAL A 1 98 ? -2.838 -9.016 -10.641 1 98.69 98 VAL A O 1
ATOM 761 N N . ASP A 1 99 ? -1.928 -10.789 -11.602 1 98.56 99 ASP A N 1
ATOM 762 C CA . ASP A 1 99 ? -3.197 -11.234 -12.164 1 98.56 99 ASP A CA 1
ATOM 763 C C . ASP A 1 99 ? -4.23 -11.484 -11.062 1 98.56 99 ASP A C 1
ATOM 765 O O . ASP A 1 99 ? -5.426 -11.25 -11.266 1 98.56 99 ASP A O 1
ATOM 769 N N . SER A 1 100 ? -3.77 -11.953 -9.953 1 98.25 100 SER A N 1
ATOM 770 C CA . SER A 1 100 ? -4.676 -12.086 -8.82 1 98.25 100 SER A 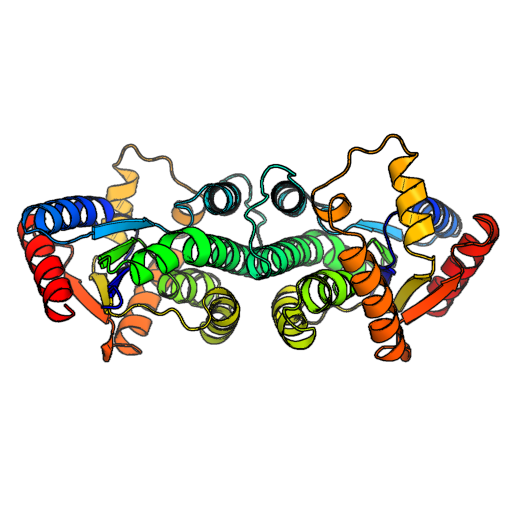CA 1
ATOM 771 C C . SER A 1 100 ? -5.273 -10.734 -8.43 1 98.25 100 SER A C 1
ATOM 773 O O . SER A 1 100 ? -6.48 -10.617 -8.227 1 98.25 100 SER A O 1
ATOM 775 N N . SER A 1 101 ? -4.438 -9.695 -8.352 1 98.5 101 SER A N 1
ATOM 776 C CA . SER A 1 101 ? -4.918 -8.367 -7.973 1 98.5 101 SER A CA 1
ATOM 777 C C . SER A 1 101 ? -5.914 -7.832 -8.992 1 98.5 101 SER A C 1
ATOM 779 O O . SER A 1 101 ? -6.906 -7.195 -8.625 1 98.5 101 SER A O 1
ATOM 781 N N . LEU A 1 102 ? -5.668 -8.07 -10.266 1 98.38 102 LEU A N 1
ATOM 782 C CA . LEU A 1 102 ? -6.59 -7.621 -11.297 1 98.38 102 LEU A CA 1
ATOM 783 C C . LEU A 1 102 ? -7.977 -8.227 -11.094 1 98.38 102 LEU A C 1
ATOM 785 O O . LEU A 1 102 ? -8.984 -7.547 -11.289 1 98.38 102 LEU A O 1
ATOM 789 N N . VAL A 1 103 ? -7.957 -9.461 -10.664 1 97.94 103 VAL A N 1
ATOM 790 C CA . VAL A 1 103 ? -9.219 -10.18 -10.562 1 97.94 103 VAL A CA 1
ATOM 791 C C . VAL A 1 103 ? -9.875 -9.891 -9.211 1 97.94 103 VAL A C 1
ATOM 793 O O . VAL A 1 103 ? -11.047 -9.516 -9.156 1 97.94 103 VAL A O 1
ATOM 796 N N . TYR A 1 104 ? -9.18 -10 -8.133 1 97.62 104 TYR A N 1
ATOM 797 C CA . TYR A 1 104 ? -9.766 -9.852 -6.809 1 97.62 104 TYR A CA 1
ATOM 798 C C . TYR A 1 104 ? -10.141 -8.398 -6.539 1 97.62 104 TYR A C 1
ATOM 800 O O . TYR A 1 104 ? -11.258 -8.102 -6.117 1 97.62 104 TYR A O 1
ATOM 808 N N . GLN A 1 105 ? -9.242 -7.496 -6.777 1 98.19 105 GLN A N 1
ATOM 809 C CA . GLN A 1 105 ? -9.523 -6.09 -6.504 1 98.19 105 GLN A CA 1
ATOM 810 C C . GLN A 1 105 ? -10.164 -5.414 -7.715 1 98.19 105 GLN A C 1
ATOM 812 O O . GLN A 1 105 ? -11.094 -4.617 -7.566 1 98.19 105 GLN A O 1
ATOM 817 N N . GLY A 1 106 ? -9.672 -5.699 -8.922 1 98.19 106 GLY A N 1
ATOM 818 C CA . GLY A 1 106 ? -10.203 -5.062 -10.117 1 98.19 106 GLY A CA 1
ATOM 819 C C . GLY A 1 106 ? -11.641 -5.449 -10.414 1 98.19 106 GLY A C 1
ATOM 820 O O . GLY A 1 106 ? -12.484 -4.59 -10.656 1 98.19 106 GLY A O 1
ATOM 821 N N . VAL A 1 107 ? -11.891 -6.758 -10.383 1 97.5 107 VAL A N 1
ATOM 822 C CA . VAL A 1 107 ? -13.219 -7.27 -10.711 1 97.5 107 VAL A CA 1
ATOM 823 C C . VAL A 1 107 ? -14.016 -7.484 -9.43 1 97.5 107 VAL A C 1
ATOM 825 O O . VAL A 1 107 ? -15.078 -6.883 -9.242 1 97.5 107 VAL A O 1
ATOM 828 N N . GLY A 1 108 ? -13.461 -8.234 -8.492 1 96.25 108 GLY A N 1
ATOM 829 C CA . GLY A 1 108 ? -14.156 -8.594 -7.266 1 96.25 108 GLY A CA 1
ATOM 830 C C . GLY A 1 108 ? -14.57 -7.395 -6.438 1 96.25 108 GLY A C 1
ATOM 831 O O . GLY A 1 108 ? -15.711 -7.312 -5.98 1 96.25 108 GLY A O 1
ATOM 832 N N . ARG A 1 109 ? -13.68 -6.43 -6.266 1 97.12 109 ARG A N 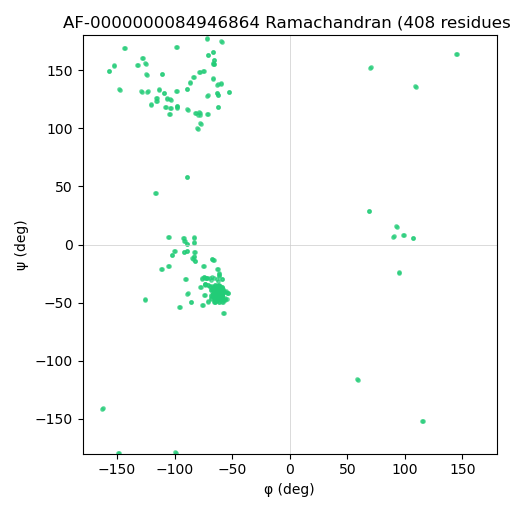1
ATOM 833 C CA . ARG A 1 109 ? -13.953 -5.238 -5.473 1 97.12 109 ARG A CA 1
ATOM 834 C C . ARG A 1 109 ? -14.5 -4.113 -6.344 1 97.12 109 ARG A C 1
ATOM 836 O O . ARG A 1 109 ? -14.75 -3.008 -5.859 1 97.12 109 ARG A O 1
ATOM 843 N N . LYS A 1 110 ? -14.508 -4.348 -7.664 1 97.25 110 LYS A N 1
ATOM 844 C CA . LYS A 1 110 ? -15.117 -3.451 -8.641 1 97.25 110 LYS A CA 1
ATOM 845 C C . LYS A 1 110 ? -14.336 -2.145 -8.75 1 97.25 110 LYS A C 1
ATOM 847 O O . LYS A 1 110 ? -14.922 -1.085 -8.992 1 97.25 110 LYS A O 1
ATOM 852 N N . ILE A 1 111 ? -13.078 -2.174 -8.508 1 97.94 111 ILE A N 1
ATOM 853 C CA . ILE A 1 111 ? -12.242 -0.991 -8.664 1 97.94 111 ILE A CA 1
ATOM 854 C C . ILE A 1 111 ? -12.023 -0.703 -10.148 1 97.94 111 ILE A C 1
ATOM 856 O O . ILE A 1 111 ? -11.938 0.458 -10.555 1 97.94 111 ILE A O 1
ATOM 860 N N . GLY A 1 112 ? -11.953 -1.732 -10.906 1 97.75 112 GLY A N 1
ATOM 861 C CA . GLY A 1 112 ? -11.57 -1.664 -12.305 1 97.75 112 GLY A CA 1
ATOM 862 C C . GLY A 1 112 ? -10.203 -2.262 -12.586 1 97.75 112 GLY A C 1
ATOM 863 O O . GLY A 1 112 ? -9.242 -1.995 -11.852 1 97.75 112 GLY A O 1
ATOM 864 N N . ILE A 1 113 ? -10.062 -3.037 -13.617 1 97.56 113 ILE A N 1
ATOM 865 C CA . ILE A 1 113 ? -8.844 -3.764 -13.961 1 97.56 113 ILE A CA 1
ATOM 866 C C . ILE A 1 113 ? -7.73 -2.775 -14.305 1 97.56 113 ILE A C 1
ATOM 868 O O . ILE A 1 113 ? -6.594 -2.93 -13.852 1 97.56 113 ILE A O 1
ATOM 872 N N . GLU A 1 114 ? -8.039 -1.744 -15.008 1 97.31 114 GLU A N 1
ATOM 873 C CA . GLU A 1 114 ? -7.031 -0.786 -15.445 1 97.31 114 GLU A CA 1
ATOM 874 C C . GLU A 1 114 ? -6.461 -0.001 -14.266 1 97.31 114 GLU A C 1
ATOM 876 O O . GLU A 1 114 ? -5.254 0.221 -14.188 1 97.31 114 GLU A O 1
ATOM 881 N N . GLU A 1 115 ? -7.309 0.447 -13.375 1 97.5 115 GLU A N 1
ATOM 882 C CA . GLU A 1 115 ? -6.863 1.18 -12.195 1 97.5 115 GLU A CA 1
ATOM 883 C C . GLU A 1 115 ? -5.914 0.338 -11.344 1 97.5 115 GLU A C 1
ATOM 885 O O . GLU A 1 115 ? -4.871 0.822 -10.906 1 97.5 115 GLU A O 1
ATOM 890 N N . VAL A 1 116 ? -6.309 -0.941 -11.164 1 98.31 116 VAL A N 1
ATOM 891 C CA . VAL A 1 116 ? -5.488 -1.84 -10.359 1 98.31 116 VAL A CA 1
ATOM 892 C C . VAL A 1 116 ? -4.18 -2.141 -11.086 1 98.31 116 VAL A C 1
ATOM 894 O O . VAL A 1 116 ? -3.123 -2.238 -10.461 1 98.31 116 VAL A O 1
ATOM 897 N N . TYR A 1 117 ? -4.242 -2.248 -12.375 1 97.69 117 TYR A N 1
ATOM 898 C CA . TYR A 1 117 ? -3.037 -2.516 -13.148 1 97.69 117 TYR A CA 1
ATOM 899 C C . TYR A 1 117 ? -2.039 -1.37 -13.023 1 97.69 117 TYR A C 1
ATOM 901 O O . TYR A 1 117 ? -0.834 -1.6 -12.891 1 97.69 117 TYR A O 1
ATOM 909 N N . GLN A 1 118 ? -2.482 -0.166 -13.031 1 97.12 118 GLN A N 1
ATOM 910 C CA . GLN A 1 118 ? -1.608 0.998 -12.945 1 97.12 118 GLN A CA 1
ATOM 911 C C . GLN A 1 118 ? -0.85 1.017 -11.625 1 97.12 118 GLN A C 1
ATOM 913 O O . GLN A 1 118 ? 0.35 1.298 -11.594 1 97.12 118 GLN A O 1
ATOM 918 N N . ILE A 1 119 ? -1.55 0.722 -10.562 1 97.94 119 ILE A N 1
ATOM 919 C CA . ILE A 1 119 ? -0.9 0.695 -9.258 1 97.94 119 ILE A CA 1
ATOM 920 C C . ILE A 1 119 ? 0.158 -0.405 -9.234 1 97.94 119 ILE A C 1
ATOM 922 O O . ILE A 1 119 ? 1.228 -0.23 -8.641 1 97.94 119 ILE A O 1
ATOM 926 N N . ASN A 1 120 ? -0.156 -1.521 -9.891 1 98.56 120 ASN A N 1
ATOM 927 C CA . ASN A 1 120 ? 0.801 -2.621 -9.898 1 98.56 120 ASN A CA 1
ATOM 928 C C . ASN A 1 120 ? 1.977 -2.336 -10.828 1 98.56 120 ASN A C 1
ATOM 930 O O . ASN A 1 120 ? 3.094 -2.795 -10.586 1 98.56 120 ASN A O 1
ATOM 934 N N . GLN A 1 121 ? 1.737 -1.553 -11.828 1 97.94 121 GLN A N 1
ATOM 935 C CA . GLN A 1 121 ? 2.863 -1.13 -12.656 1 97.94 121 GLN A CA 1
ATOM 936 C C . GLN A 1 121 ? 3.871 -0.325 -11.844 1 97.94 121 GLN A C 1
ATOM 938 O O . GLN A 1 121 ? 5.082 -0.481 -12.016 1 97.94 121 GLN A O 1
ATOM 943 N N . PHE A 1 122 ? 3.387 0.518 -11.008 1 98.19 122 PHE A N 1
ATOM 944 C CA . PHE A 1 122 ? 4.25 1.26 -10.094 1 98.19 122 PHE A CA 1
ATOM 945 C C . PHE A 1 122 ? 5.043 0.309 -9.203 1 98.19 122 PHE A C 1
ATOM 947 O O . PHE A 1 122 ? 6.215 0.562 -8.906 1 98.19 122 PHE A O 1
ATOM 954 N N . ALA A 1 123 ? 4.434 -0.804 -8.789 1 98.44 123 ALA A N 1
ATOM 955 C CA . ALA A 1 123 ? 5.043 -1.744 -7.855 1 98.44 123 ALA A CA 1
ATOM 956 C C . ALA A 1 123 ? 6.074 -2.625 -8.555 1 98.44 123 ALA A C 1
ATOM 958 O O . ALA A 1 123 ? 7.152 -2.879 -8.008 1 98.44 123 ALA A O 1
ATOM 959 N N . ILE A 1 124 ? 5.828 -3.035 -9.828 1 98.38 124 ILE A N 1
ATOM 960 C CA . ILE A 1 124 ? 6.617 -4.133 -10.375 1 98.38 124 ILE A CA 1
ATOM 961 C C . ILE A 1 124 ? 7.641 -3.588 -11.367 1 98.38 124 ILE A C 1
ATOM 963 O O . ILE A 1 124 ? 8.594 -4.281 -11.734 1 98.38 124 ILE A O 1
ATOM 967 N N . GLY A 1 125 ? 7.367 -2.312 -11.852 1 94.94 125 GLY A N 1
ATOM 968 C CA . GLY A 1 125 ? 8.25 -1.789 -12.883 1 94.94 125 GLY A CA 1
ATOM 969 C C . GLY A 1 125 ? 8.281 -2.648 -14.133 1 94.94 125 GLY A C 1
ATOM 970 O O . GLY A 1 125 ? 7.238 -2.938 -14.719 1 94.94 125 GLY A O 1
ATOM 971 N N . ASN A 1 126 ? 9.469 -3.195 -14.398 1 93 126 ASN A N 1
ATOM 972 C CA . ASN A 1 126 ? 9.641 -3.918 -15.656 1 93 126 ASN A CA 1
ATOM 973 C C . ASN A 1 126 ? 9.664 -5.426 -15.438 1 93 126 ASN A C 1
ATOM 975 O O . ASN A 1 126 ? 9.883 -6.191 -16.375 1 93 126 ASN A O 1
ATOM 979 N N . ILE A 1 127 ? 9.406 -5.855 -14.258 1 95.75 127 ILE A N 1
ATOM 980 C CA . ILE A 1 127 ? 9.438 -7.285 -13.977 1 95.75 127 ILE A CA 1
ATOM 981 C C . ILE A 1 127 ? 8.062 -7.895 -14.234 1 95.75 127 ILE A C 1
ATOM 983 O O . ILE A 1 127 ? 7.074 -7.516 -13.594 1 95.75 127 ILE A O 1
ATOM 987 N N . LYS A 1 128 ? 7.961 -8.75 -15.148 1 96.25 128 LYS A N 1
ATOM 988 C CA . LYS A 1 128 ? 6.734 -9.461 -15.508 1 96.25 128 LYS A CA 1
ATOM 989 C C . LYS A 1 128 ? 6.988 -10.961 -15.648 1 96.25 128 LYS A C 1
ATOM 991 O O . LYS A 1 128 ? 8.109 -11.383 -15.953 1 96.25 128 LYS A O 1
ATOM 996 N N . PRO A 1 129 ? 5.961 -11.75 -15.453 1 98.19 129 PRO A N 1
ATOM 997 C CA . PRO A 1 129 ? 6.152 -13.188 -15.641 1 98.19 129 PRO A CA 1
ATOM 998 C C . PRO A 1 129 ? 6.434 -13.57 -17.094 1 98.19 129 PRO A C 1
ATOM 1000 O O . PRO A 1 129 ? 5.867 -12.977 -18.016 1 98.19 129 PRO A O 1
ATOM 1003 N N . ASP A 1 130 ? 7.293 -14.539 -17.234 1 97.81 130 ASP A N 1
ATOM 1004 C CA . ASP A 1 130 ? 7.52 -15.133 -18.562 1 97.81 130 ASP A CA 1
ATOM 1005 C C . ASP A 1 130 ? 6.344 -16.016 -18.969 1 97.81 130 ASP A C 1
ATOM 1007 O O . ASP A 1 130 ? 6.074 -16.172 -20.172 1 97.81 130 ASP A O 1
ATOM 1011 N N . ALA A 1 131 ? 5.711 -16.547 -18 1 98.31 131 ALA A N 1
ATOM 1012 C CA . ALA A 1 131 ? 4.516 -17.375 -18.203 1 98.31 131 ALA A CA 1
ATOM 1013 C C . ALA A 1 131 ? 3.662 -17.406 -16.938 1 98.31 131 ALA A C 1
ATOM 1015 O O . ALA A 1 131 ? 4.184 -17.297 -15.82 1 98.31 131 ALA A O 1
ATOM 1016 N N . THR A 1 132 ? 2.406 -17.531 -17.109 1 98.81 132 THR A N 1
ATOM 1017 C CA . THR A 1 132 ? 1.451 -17.766 -16.031 1 98.81 132 THR A CA 1
ATOM 1018 C C . THR A 1 132 ? 0.648 -19.031 -16.281 1 98.81 132 THR A C 1
ATOM 1020 O O . THR A 1 132 ? 0.192 -19.281 -17.406 1 98.81 132 THR A O 1
ATOM 1023 N N . ILE A 1 133 ? 0.565 -19.828 -15.297 1 98.81 133 ILE A N 1
ATOM 1024 C CA . ILE A 1 133 ? -0.242 -21.031 -15.375 1 98.81 133 ILE A CA 1
ATOM 1025 C C . ILE A 1 133 ? -1.492 -20.875 -14.516 1 98.81 133 ILE A C 1
ATOM 1027 O O . ILE A 1 133 ? -1.396 -20.672 -13.297 1 98.81 133 ILE A O 1
ATOM 1031 N N . PHE A 1 134 ? -2.635 -20.938 -15.156 1 98.69 134 PHE A N 1
ATOM 1032 C CA . PHE A 1 134 ? -3.904 -20.812 -14.445 1 98.69 134 PHE A CA 1
ATOM 1033 C C . PHE A 1 134 ? -4.496 -22.188 -14.172 1 98.69 134 PHE A C 1
ATOM 1035 O O . PHE A 1 134 ? -4.777 -22.953 -15.102 1 98.69 134 PHE A O 1
ATOM 1042 N N . PHE A 1 135 ? -4.66 -22.484 -12.898 1 98.31 135 PHE A N 1
ATOM 1043 C CA . PHE A 1 135 ? -5.324 -23.703 -12.469 1 98.31 135 PHE A CA 1
ATOM 1044 C C . PHE A 1 135 ? -6.836 -23.562 -12.562 1 98.31 135 PHE A C 1
ATOM 1046 O O . PHE A 1 135 ? -7.473 -23.031 -11.656 1 98.31 135 PHE A O 1
ATOM 1053 N N . ASP A 1 136 ? -7.324 -24.109 -13.633 1 97.25 136 ASP A N 1
ATOM 1054 C CA . ASP A 1 136 ? -8.75 -23.984 -13.898 1 97.25 136 ASP A CA 1
ATOM 1055 C C . ASP A 1 136 ? -9.555 -25.016 -13.117 1 97.25 136 ASP A C 1
ATOM 1057 O O . ASP A 1 136 ? -9.406 -26.219 -13.336 1 97.25 136 ASP A O 1
ATOM 1061 N N . LEU A 1 137 ? -10.32 -24.578 -12.211 1 95.38 137 LEU A N 1
ATOM 1062 C CA . LEU A 1 137 ? -11.211 -25.359 -11.359 1 95.38 137 LEU A CA 1
ATOM 1063 C C . LEU A 1 137 ? -12.453 -24.562 -10.992 1 95.38 137 LEU A C 1
ATOM 1065 O O . LEU A 1 137 ? -12.359 -23.391 -10.625 1 95.38 137 LEU A O 1
ATOM 1069 N N . PRO A 1 138 ? -13.633 -25.25 -11.125 1 92.44 138 PRO A N 1
ATOM 1070 C CA . PRO A 1 138 ? -14.82 -24.547 -10.656 1 92.44 138 PRO A CA 1
ATOM 1071 C C . PRO A 1 138 ? -14.68 -24.031 -9.227 1 92.44 138 PRO A C 1
ATOM 1073 O O . PRO A 1 138 ? -14.211 -24.766 -8.352 1 92.44 138 PRO A O 1
ATOM 1076 N N . TYR A 1 139 ? -15.031 -22.75 -9.078 1 90.06 139 TYR A N 1
ATOM 1077 C CA . TYR A 1 139 ? -14.789 -22.109 -7.793 1 90.06 139 TYR A CA 1
ATOM 1078 C C . TYR A 1 139 ? -15.516 -22.828 -6.672 1 90.06 139 TYR A C 1
ATOM 1080 O O . TYR A 1 139 ? -15.023 -22.891 -5.543 1 90.06 139 TYR A O 1
ATOM 1088 N N . GLU A 1 140 ? -16.641 -23.453 -6.938 1 92.19 140 GLU A N 1
ATOM 1089 C CA . GLU A 1 140 ? -17.406 -24.203 -5.941 1 92.19 140 GLU A CA 1
ATOM 1090 C C . GLU A 1 140 ? -16.609 -25.391 -5.406 1 92.19 140 GLU A C 1
ATOM 1092 O O . GLU A 1 140 ? -16.656 -25.688 -4.211 1 92.19 140 GLU A O 1
ATOM 1097 N N . VAL A 1 141 ? -15.961 -26.016 -6.312 1 90.62 141 VAL A N 1
ATOM 1098 C CA . VAL A 1 141 ? -15.148 -27.172 -5.93 1 90.62 141 VAL A CA 1
ATOM 1099 C C . VAL A 1 141 ? -13.992 -26.703 -5.039 1 90.62 141 VAL A C 1
ATOM 1101 O O . VAL A 1 141 ? -13.711 -27.328 -4.012 1 90.62 141 VAL A O 1
ATOM 1104 N N . GLY A 1 142 ? -13.336 -25.625 -5.418 1 87.75 142 GLY A N 1
ATOM 1105 C CA . GLY A 1 142 ? -12.258 -25.078 -4.617 1 87.75 142 GLY A CA 1
ATOM 1106 C C . GLY A 1 142 ? -12.688 -24.703 -3.211 1 87.75 142 GLY A C 1
ATOM 1107 O O . GLY A 1 142 ? -12 -25.016 -2.238 1 87.75 142 GLY A O 1
ATOM 1108 N N . LEU A 1 143 ? -13.797 -24.031 -3.166 1 87.38 143 LEU A N 1
ATOM 1109 C CA . LEU A 1 143 ? -14.32 -23.609 -1.872 1 87.38 143 LEU A CA 1
ATOM 1110 C C . LEU A 1 143 ? -14.633 -24.828 -0.995 1 87.38 143 LEU A C 1
ATOM 1112 O O . LEU A 1 143 ? -14.383 -24.797 0.213 1 87.38 143 LEU A O 1
ATOM 1116 N N . ALA A 1 144 ? -15.172 -25.812 -1.59 1 88.06 144 ALA A N 1
ATOM 1117 C CA . ALA A 1 144 ? -15.492 -27.031 -0.862 1 88.06 144 ALA A CA 1
ATOM 1118 C C . ALA A 1 144 ? -14.242 -27.688 -0.28 1 88.06 144 ALA A C 1
ATOM 1120 O O . ALA A 1 144 ? -14.266 -28.203 0.838 1 88.06 144 ALA A O 1
ATOM 1121 N N . ARG A 1 145 ? -13.234 -27.609 -0.966 1 84 145 ARG A N 1
ATOM 1122 C CA . ARG A 1 145 ? -11.969 -28.188 -0.516 1 84 145 ARG A CA 1
ATOM 1123 C C . ARG A 1 145 ? -11.414 -27.422 0.683 1 84 145 ARG A C 1
ATOM 1125 O O . ARG A 1 145 ? -10.852 -28.016 1.602 1 84 145 ARG A O 1
ATOM 1132 N N . ILE A 1 146 ? -11.555 -26.109 0.655 1 82 146 ILE A N 1
ATOM 1133 C CA . ILE A 1 146 ? -11.086 -25.25 1.742 1 82 146 ILE A CA 1
ATOM 1134 C C . ILE A 1 146 ? -11.898 -25.531 3.004 1 82 146 ILE A C 1
ATOM 1136 O O . ILE A 1 146 ? -11.344 -25.656 4.094 1 82 146 ILE A O 1
ATOM 1140 N N . ASN A 1 147 ? -13.141 -25.625 2.824 1 82.44 147 ASN A N 1
ATOM 1141 C CA . ASN A 1 147 ? -14.047 -25.828 3.951 1 82.44 147 ASN A CA 1
ATOM 1142 C C . ASN A 1 147 ? -13.844 -27.203 4.582 1 82.44 147 ASN A C 1
ATOM 1144 O O . ASN A 1 147 ? -14.062 -27.375 5.785 1 82.44 147 ASN A O 1
ATOM 1148 N N . ASN A 1 148 ? -13.422 -28.078 3.812 1 80 148 ASN A N 1
ATOM 1149 C CA . ASN A 1 148 ? -13.219 -29.438 4.305 1 80 148 ASN A CA 1
ATOM 1150 C C . ASN A 1 148 ? -11.812 -29.609 4.875 1 80 148 ASN A C 1
ATOM 1152 O O . ASN A 1 148 ? -11.508 -30.641 5.484 1 80 148 ASN A O 1
ATOM 1156 N N . GLY A 1 149 ? -11.133 -28.641 4.715 1 74.88 149 GLY A N 1
ATOM 1157 C CA . GLY A 1 149 ? -9.75 -28.75 5.156 1 74.88 149 GLY A CA 1
ATOM 1158 C C . GLY A 1 149 ? -9.508 -28.125 6.52 1 74.88 149 GLY A C 1
ATOM 1159 O O . GLY A 1 149 ? -10.422 -27.547 7.117 1 74.88 149 GLY A O 1
ATOM 1160 N N . GLU A 1 150 ? -8.383 -28.344 7.062 1 70.44 150 GLU A N 1
ATOM 1161 C CA . GLU A 1 150 ? -7.992 -27.906 8.406 1 70.44 150 GLU A CA 1
ATOM 1162 C C . GLU A 1 150 ? -7.508 -26.469 8.406 1 70.44 150 GLU A C 1
ATOM 1164 O O . GLU A 1 150 ? -7.184 -25.906 9.461 1 70.44 150 GLU A O 1
ATOM 1169 N N . ARG A 1 151 ? -7.625 -25.781 7.25 1 75 151 ARG A N 1
ATOM 1170 C CA . ARG A 1 151 ? -7.074 -24.422 7.254 1 75 151 ARG A CA 1
ATOM 1171 C C . ARG A 1 151 ? -8.102 -23.422 7.766 1 75 151 ARG A C 1
ATOM 1173 O O . ARG A 1 151 ? -9.289 -23.516 7.453 1 75 151 ARG A O 1
ATOM 1180 N N . VAL A 1 152 ? -7.652 -22.391 8.625 1 75 152 VAL A N 1
ATOM 1181 C CA . VAL A 1 152 ? -8.484 -21.297 9.133 1 75 152 VAL A CA 1
ATOM 1182 C C . VAL A 1 152 ? -8.789 -20.312 8.008 1 75 152 VAL A C 1
ATOM 1184 O O . VAL A 1 152 ? -7.879 -19.859 7.305 1 75 152 VAL A O 1
ATOM 1187 N N . ALA A 1 153 ? -10.047 -20.094 7.926 1 82.12 153 ALA A N 1
ATOM 1188 C CA . ALA A 1 153 ? -10.484 -19.172 6.879 1 82.12 153 ALA A CA 1
ATOM 1189 C C . ALA A 1 153 ? -9.898 -17.766 7.102 1 82.12 153 ALA A C 1
ATOM 1191 O O . ALA A 1 153 ? -9.82 -17.297 8.234 1 82.12 153 ALA A O 1
ATOM 1192 N N . ASP A 1 154 ? -9.453 -17.141 6.035 1 87.5 154 ASP A N 1
ATOM 1193 C CA . ASP A 1 154 ? -9.016 -15.742 6.117 1 87.5 154 ASP A CA 1
ATOM 1194 C C . ASP A 1 154 ? -10.109 -14.797 5.621 1 87.5 154 ASP A C 1
ATOM 1196 O O . ASP A 1 154 ? -11.219 -15.234 5.305 1 87.5 154 ASP A O 1
ATOM 1200 N N . ARG A 1 155 ? -9.805 -13.547 5.633 1 87.06 155 ARG A N 1
ATOM 1201 C CA . ARG A 1 155 ? -10.789 -12.516 5.309 1 87.06 155 ARG A CA 1
ATOM 1202 C C . ARG A 1 155 ? -11.383 -12.742 3.924 1 87.06 155 ARG A C 1
ATOM 1204 O O . ARG A 1 155 ? -12.594 -12.57 3.725 1 87.06 155 ARG A O 1
ATOM 1211 N N . LEU A 1 156 ? -10.578 -13.133 2.951 1 87.62 156 LEU A N 1
ATOM 1212 C CA . LEU A 1 156 ? -11.031 -13.297 1.572 1 87.62 156 LEU A CA 1
ATOM 1213 C C . LEU A 1 156 ? -11.883 -14.547 1.426 1 87.62 156 LEU A C 1
ATOM 1215 O O . LEU A 1 156 ? -12.812 -14.586 0.616 1 87.62 156 LEU A O 1
ATOM 1219 N N . ASP A 1 157 ? -11.586 -15.602 2.164 1 84.12 157 ASP A N 1
ATOM 1220 C CA . ASP A 1 157 ? -12.359 -16.844 2.131 1 84.12 157 ASP A CA 1
ATOM 1221 C C . ASP A 1 157 ? -13.805 -16.594 2.568 1 84.12 157 ASP A C 1
ATOM 1223 O O . ASP A 1 157 ? -14.711 -17.312 2.145 1 84.12 157 ASP A O 1
ATOM 1227 N N . LEU A 1 158 ? -14 -15.547 3.348 1 85.44 158 LEU A N 1
ATOM 1228 C CA . LEU A 1 158 ? -15.297 -15.305 3.973 1 85.44 158 LEU A CA 1
ATOM 1229 C C . LEU A 1 158 ? -16.188 -14.469 3.062 1 85.44 158 LEU A C 1
ATOM 1231 O O . LEU A 1 158 ? -17.328 -14.172 3.412 1 85.44 158 LEU A O 1
ATOM 1235 N N . GLU A 1 159 ? -15.68 -14.133 1.917 1 89.81 159 GLU A N 1
ATOM 1236 C CA . GLU A 1 159 ? -16.469 -13.336 0.982 1 89.81 159 GLU A CA 1
ATOM 1237 C C . GLU A 1 159 ? -17.672 -14.117 0.468 1 89.81 159 GLU A C 1
ATOM 1239 O O . GLU A 1 159 ? -17.75 -15.336 0.626 1 89.81 159 GLU A O 1
ATOM 1244 N N . SER A 1 160 ? -18.594 -13.445 -0.127 1 90.12 160 SER A N 1
ATOM 1245 C CA . SER A 1 160 ? -19.844 -14.031 -0.589 1 90.12 160 SER A CA 1
ATOM 1246 C C . SER A 1 160 ? -19.625 -14.945 -1.789 1 90.12 160 SER A C 1
ATOM 1248 O O . SER A 1 160 ? -18.594 -14.859 -2.459 1 90.12 160 SER A O 1
ATOM 1250 N N . ASP A 1 161 ? -20.562 -15.766 -2.074 1 91.75 161 ASP A N 1
ATOM 1251 C CA . ASP A 1 161 ? -20.547 -16.625 -3.246 1 91.75 161 ASP A CA 1
ATOM 1252 C C . ASP A 1 161 ? -20.438 -15.812 -4.531 1 91.75 161 ASP A C 1
ATOM 1254 O O . ASP A 1 161 ? -19.734 -16.203 -5.461 1 91.75 161 ASP A O 1
ATOM 1258 N N . ASP A 1 162 ? -21.172 -14.719 -4.574 1 93.88 162 ASP A N 1
ATOM 1259 C CA . ASP A 1 162 ? -21.141 -13.836 -5.742 1 93.88 162 ASP A CA 1
ATOM 1260 C C . ASP A 1 162 ? -19.734 -13.289 -5.969 1 93.88 162 ASP A C 1
ATOM 1262 O O . ASP A 1 162 ? -19.297 -13.141 -7.113 1 93.88 162 ASP A O 1
ATOM 1266 N N . PHE A 1 163 ? -19.094 -13.008 -4.93 1 94.44 163 PHE A N 1
ATOM 1267 C CA . PHE A 1 163 ? -17.719 -12.547 -5.023 1 94.44 163 PHE A CA 1
ATOM 1268 C C . PHE A 1 163 ? -16.828 -13.602 -5.672 1 94.44 163 PHE A C 1
ATOM 1270 O O . PHE A 1 163 ? -16.094 -13.305 -6.613 1 94.44 163 PHE A O 1
ATOM 1277 N N . HIS A 1 164 ? -16.953 -14.82 -5.23 1 93.38 164 HIS A N 1
ATOM 1278 C CA . HIS A 1 164 ? -16.125 -15.906 -5.746 1 93.38 164 HIS A CA 1
ATOM 1279 C C . HIS A 1 164 ? -16.453 -16.203 -7.207 1 93.38 164 HIS A C 1
ATOM 1281 O O . HIS A 1 164 ? -15.57 -16.5 -8 1 93.38 164 HIS A O 1
ATOM 1287 N N . LYS A 1 165 ? -17.672 -16.094 -7.5 1 94.62 165 LYS A N 1
ATOM 1288 C CA . LYS A 1 165 ? -18.094 -16.266 -8.891 1 94.62 165 LYS A CA 1
ATOM 1289 C C . LYS A 1 165 ? -17.516 -15.164 -9.773 1 94.62 165 LYS A C 1
ATOM 1291 O O . LYS A 1 165 ? -17 -15.445 -10.867 1 94.62 165 LYS A O 1
ATOM 1296 N N . ASP A 1 166 ? -17.594 -13.93 -9.32 1 95.75 166 ASP A N 1
ATOM 1297 C CA . ASP A 1 166 ? -17.016 -12.805 -10.055 1 95.75 166 ASP A CA 1
ATOM 1298 C C . ASP A 1 166 ? -15.516 -12.984 -10.25 1 95.75 166 ASP A C 1
ATOM 1300 O O . ASP A 1 166 ? -14.984 -12.688 -11.32 1 95.75 166 ASP A O 1
ATOM 1304 N N . VAL A 1 167 ? -14.922 -13.422 -9.234 1 95.31 167 VAL A N 1
ATOM 1305 C CA . VAL A 1 167 ? -13.477 -13.641 -9.281 1 95.31 167 VAL A CA 1
ATOM 1306 C C . VAL A 1 167 ? -13.156 -14.711 -10.328 1 95.31 167 VAL A C 1
ATOM 1308 O O . VAL A 1 167 ? -12.273 -14.523 -11.164 1 95.31 167 VAL A O 1
ATOM 1311 N N . TYR A 1 168 ? -13.898 -15.812 -10.289 1 95.75 168 TYR A N 1
ATOM 1312 C CA . TYR A 1 168 ? -13.672 -16.875 -11.266 1 95.75 168 TYR A CA 1
ATOM 1313 C C . TYR A 1 168 ? -13.867 -16.359 -12.688 1 95.75 168 TYR A C 1
ATOM 1315 O O . TYR A 1 168 ? -13.031 -16.578 -13.562 1 95.75 168 TYR A O 1
ATOM 1323 N N . ASN A 1 169 ? -14.898 -15.633 -12.906 1 96.5 169 ASN A N 1
ATOM 1324 C CA . ASN A 1 169 ? -15.156 -15.047 -14.219 1 96.5 169 ASN A CA 1
ATOM 1325 C C . ASN A 1 169 ? -14.078 -14.047 -14.609 1 96.5 169 ASN A C 1
ATOM 1327 O O . ASN A 1 169 ? -13.742 -13.922 -15.789 1 96.5 169 ASN A O 1
ATOM 1331 N N . GLY A 1 170 ? -13.602 -13.336 -13.609 1 97.31 170 GLY A N 1
ATOM 1332 C CA . GLY A 1 170 ? -12.492 -12.43 -13.844 1 97.31 170 GLY A CA 1
ATOM 1333 C C . GLY A 1 170 ? -11.25 -13.133 -14.367 1 97.31 170 GLY A C 1
ATOM 1334 O O . GLY A 1 170 ? -10.609 -12.656 -15.305 1 97.31 170 GLY A O 1
ATOM 1335 N N . TYR A 1 171 ? -10.969 -14.273 -13.781 1 97.5 171 TYR A N 1
ATOM 1336 C CA . TYR A 1 171 ? -9.828 -15.047 -14.258 1 97.5 171 TYR A CA 1
ATOM 1337 C C . TYR A 1 171 ? -10.031 -15.484 -15.703 1 97.5 171 TYR A C 1
ATOM 1339 O O . TYR A 1 171 ? -9.094 -15.469 -16.5 1 97.5 171 TYR A O 1
ATOM 1347 N N . MET A 1 172 ? -11.227 -15.859 -16.016 1 97.06 172 MET A N 1
ATOM 1348 C CA . MET A 1 172 ? -11.508 -16.25 -17.391 1 97.06 172 MET A CA 1
ATOM 1349 C C . MET A 1 172 ? -11.25 -15.102 -18.359 1 97.06 172 MET A C 1
ATOM 1351 O O . MET A 1 172 ? -10.656 -15.297 -19.422 1 97.06 172 MET A O 1
ATOM 1355 N N . THR A 1 173 ? -11.656 -13.977 -17.953 1 97.06 173 THR A N 1
ATOM 1356 C CA . THR A 1 173 ? -11.453 -12.781 -18.766 1 97.06 173 THR A CA 1
ATOM 1357 C C . THR A 1 173 ? -9.969 -12.484 -18.938 1 97.06 173 THR A C 1
ATOM 1359 O O . THR A 1 173 ? -9.508 -12.195 -20.047 1 97.06 173 THR A O 1
ATOM 1362 N N . ILE A 1 174 ? -9.227 -12.578 -17.875 1 97.31 174 ILE A N 1
ATOM 1363 C CA . ILE A 1 174 ? -7.797 -12.289 -17.891 1 97.31 174 ILE A CA 1
ATOM 1364 C C . ILE A 1 174 ? -7.074 -13.328 -18.75 1 97.31 174 ILE A C 1
ATOM 1366 O O . ILE A 1 174 ? -6.125 -13 -19.469 1 97.31 174 ILE A O 1
ATOM 1370 N N . CYS A 1 175 ? -7.504 -14.57 -18.656 1 97.69 175 CYS A N 1
ATOM 1371 C CA . CYS A 1 175 ? -6.914 -15.641 -19.453 1 97.69 175 CYS A CA 1
ATOM 1372 C C . CYS A 1 175 ? -7.094 -15.375 -20.938 1 97.69 175 CYS A C 1
ATOM 1374 O O . CYS A 1 175 ? -6.195 -15.656 -21.734 1 97.69 175 CYS A O 1
ATOM 1376 N N . GLU A 1 176 ? -8.203 -14.805 -21.266 1 97.31 176 GLU A N 1
ATOM 1377 C CA . GLU A 1 176 ? -8.469 -14.461 -22.672 1 97.31 176 GLU A CA 1
ATOM 1378 C C . GLU A 1 176 ? -7.648 -13.258 -23.109 1 97.31 176 GLU A C 1
ATOM 1380 O O . GLU A 1 176 ? -7.078 -13.25 -24.203 1 97.31 176 GLU A O 1
ATOM 1385 N N . LYS A 1 177 ? -7.59 -12.32 -22.328 1 96.25 177 LYS A N 1
ATOM 1386 C CA . LYS A 1 177 ? -6.906 -11.07 -22.641 1 96.25 177 LYS A CA 1
ATOM 1387 C C . LYS A 1 177 ? -5.406 -11.289 -22.812 1 96.25 177 LYS A C 1
ATOM 1389 O O . LYS A 1 177 ? -4.773 -10.648 -23.656 1 96.25 177 LYS A O 1
ATOM 1394 N N . TYR A 1 178 ? -4.918 -12.133 -21.984 1 97 178 TYR A N 1
ATOM 1395 C CA . TYR A 1 178 ? -3.479 -12.352 -22 1 97 178 TYR A CA 1
ATOM 1396 C C . TYR A 1 178 ? -3.156 -13.789 -22.406 1 97 178 TYR A C 1
ATOM 1398 O O . TYR A 1 178 ? -2.309 -14.438 -21.781 1 97 178 TYR A O 1
ATOM 1406 N N . ALA A 1 179 ? -3.77 -14.289 -23.359 1 97.06 179 ALA A N 1
ATOM 1407 C CA . ALA A 1 179 ? -3.689 -15.68 -23.812 1 97.06 179 ALA A CA 1
ATOM 1408 C C . ALA A 1 179 ? -2.279 -16.031 -24.281 1 97.06 179 ALA A C 1
ATOM 1410 O O . ALA A 1 179 ? -1.891 -17.188 -24.281 1 97.06 179 ALA A O 1
ATOM 1411 N N . GLU A 1 180 ? -1.513 -15.031 -24.625 1 96.94 180 GLU A N 1
ATOM 1412 C CA . GLU A 1 180 ? -0.154 -15.273 -25.094 1 96.94 180 GLU A CA 1
ATOM 1413 C C . GLU A 1 180 ? 0.759 -15.711 -23.953 1 96.94 180 GLU A C 1
ATOM 1415 O O . GLU A 1 180 ? 1.71 -16.469 -24.172 1 96.94 180 GLU A O 1
ATOM 1420 N N . ARG A 1 181 ? 0.448 -15.273 -22.766 1 96.88 181 ARG A N 1
ATOM 1421 C CA . ARG A 1 181 ? 1.35 -15.539 -21.641 1 96.88 181 ARG A CA 1
ATOM 1422 C C . ARG A 1 181 ? 0.72 -16.516 -20.656 1 96.88 181 ARG A C 1
ATOM 1424 O O . ARG A 1 181 ? 1.425 -17.156 -19.859 1 96.88 181 ARG A O 1
ATOM 1431 N N . ILE A 1 182 ? -0.627 -16.656 -20.672 1 98.5 182 ILE A N 1
ATOM 1432 C CA . ILE A 1 182 ? -1.323 -17.469 -19.672 1 98.5 182 ILE A CA 1
ATOM 1433 C C . ILE A 1 182 ? -1.743 -18.797 -20.297 1 98.5 182 ILE A C 1
ATOM 1435 O O . ILE A 1 182 ? -2.412 -18.828 -21.328 1 98.5 182 ILE A O 1
ATOM 1439 N N . THR A 1 183 ? -1.342 -19.875 -19.688 1 98.5 183 THR A N 1
ATOM 1440 C CA . THR A 1 183 ? -1.774 -21.219 -20.062 1 98.5 183 THR A CA 1
ATOM 1441 C C . THR A 1 183 ? -2.756 -21.766 -19.031 1 98.5 183 THR A C 1
ATOM 1443 O O . THR A 1 183 ? -2.449 -21.828 -17.844 1 98.5 183 THR A O 1
ATOM 1446 N N . LYS A 1 184 ? -3.934 -22.203 -19.484 1 97.81 184 LYS A N 1
ATOM 1447 C CA . LYS A 1 184 ? -4.93 -22.812 -18.609 1 97.81 184 LYS A CA 1
ATOM 1448 C C . LYS A 1 184 ? -4.715 -24.328 -18.516 1 97.81 184 LYS A C 1
ATOM 1450 O O . LYS A 1 184 ? -4.48 -25 -19.516 1 97.81 184 LYS A O 1
ATOM 1455 N N . ILE A 1 185 ? -4.77 -24.797 -17.328 1 97.81 185 ILE A N 1
ATOM 1456 C CA . ILE A 1 185 ? -4.723 -26.25 -17.141 1 97.81 185 ILE A CA 1
ATOM 1457 C C . ILE A 1 185 ? -5.938 -26.703 -16.328 1 97.81 185 ILE A C 1
ATOM 1459 O O . ILE A 1 185 ? -6.422 -25.969 -15.461 1 97.81 185 ILE A O 1
ATOM 1463 N N . ASP A 1 186 ? -6.422 -27.891 -16.625 1 97 186 ASP A N 1
ATOM 1464 C CA . ASP A 1 186 ? -7.547 -28.484 -15.914 1 97 186 ASP A CA 1
ATOM 1465 C C . ASP A 1 186 ? -7.109 -29.047 -14.57 1 97 186 ASP A C 1
ATOM 1467 O O . ASP A 1 186 ? -6.598 -30.156 -14.492 1 97 186 ASP A O 1
ATOM 1471 N N . ALA A 1 187 ? -7.43 -28.344 -13.508 1 96.62 187 ALA A N 1
ATOM 1472 C CA . ALA A 1 187 ? -6.961 -28.703 -12.172 1 96.62 187 ALA A CA 1
ATOM 1473 C C . ALA A 1 187 ? -7.848 -29.781 -11.547 1 96.62 187 ALA A C 1
ATOM 1475 O O . ALA A 1 187 ? -7.652 -30.156 -10.391 1 96.62 187 ALA A O 1
ATOM 1476 N N . SER A 1 188 ? -8.828 -30.188 -12.32 1 94.56 188 SER A N 1
ATOM 1477 C CA . SER A 1 188 ? -9.68 -31.266 -11.82 1 94.56 188 SER A CA 1
ATOM 1478 C C . SER A 1 188 ? -9.062 -32.625 -12.109 1 94.56 188 SER A C 1
ATOM 1480 O O . SER A 1 188 ? -9.516 -33.656 -11.578 1 94.56 188 SER A O 1
ATOM 1482 N N . LYS A 1 189 ? -8.055 -32.719 -12.914 1 96.38 189 LYS A N 1
ATOM 1483 C CA . LYS A 1 189 ? -7.355 -33.969 -13.219 1 96.38 189 LYS A CA 1
ATOM 1484 C C . LYS A 1 189 ? -6.531 -34.438 -12.031 1 96.38 189 LYS A C 1
ATOM 1486 O O . LYS A 1 189 ? -6.5 -33.781 -10.984 1 96.38 189 LYS A O 1
ATOM 1491 N N . THR A 1 190 ? -5.895 -35.625 -12.203 1 96.69 190 THR A N 1
ATOM 1492 C CA . THR A 1 190 ? -5.07 -36.156 -11.125 1 96.69 190 THR A CA 1
ATOM 1493 C C . THR A 1 190 ? -3.852 -35.281 -10.883 1 96.69 190 THR A C 1
ATOM 1495 O O . THR A 1 190 ? -3.406 -34.562 -11.789 1 96.69 190 THR A O 1
ATOM 1498 N N . ILE A 1 191 ? -3.295 -35.312 -9.695 1 96.75 191 ILE A N 1
ATOM 1499 C CA . ILE A 1 191 ? -2.125 -34.531 -9.328 1 96.75 191 ILE A CA 1
ATOM 1500 C C . ILE A 1 191 ? -0.99 -34.781 -10.312 1 96.75 191 ILE A C 1
ATOM 1502 O O . ILE A 1 191 ? -0.335 -33.844 -10.781 1 96.75 191 ILE A O 1
ATOM 1506 N N . ASP A 1 192 ? -0.809 -36.062 -10.695 1 97.75 192 ASP A N 1
ATOM 1507 C CA . ASP A 1 192 ? 0.27 -36.438 -11.602 1 97.75 192 ASP A CA 1
ATOM 1508 C C . ASP A 1 192 ? 0.087 -35.781 -12.977 1 97.75 192 ASP A C 1
ATOM 1510 O O . ASP A 1 192 ? 1.053 -35.312 -13.578 1 97.75 192 ASP A O 1
ATOM 1514 N N . GLU A 1 193 ? -1.12 -35.781 -13.43 1 98.19 193 GLU A N 1
ATOM 1515 C CA . GLU A 1 193 ? -1.415 -35.188 -14.727 1 98.19 193 GLU A CA 1
ATOM 1516 C C . GLU A 1 193 ? -1.188 -33.688 -14.703 1 98.19 193 GLU A C 1
ATOM 1518 O O . GLU A 1 193 ? -0.62 -33.125 -15.648 1 98.19 193 GLU A O 1
ATOM 1523 N N . VAL A 1 194 ? -1.625 -33.062 -13.641 1 98.25 194 VAL A N 1
ATOM 1524 C CA . VAL A 1 194 ? -1.476 -31.609 -13.516 1 98.25 194 VAL A CA 1
ATOM 1525 C C . VAL A 1 194 ? 0.005 -31.25 -13.406 1 98.25 194 VAL A C 1
ATOM 1527 O O . VAL A 1 194 ? 0.478 -30.328 -14.062 1 98.25 194 VAL A O 1
ATOM 1530 N N . VAL A 1 195 ? 0.747 -32 -12.625 1 98.62 195 VAL A N 1
ATOM 1531 C CA . VAL A 1 195 ? 2.178 -31.781 -12.445 1 98.62 195 VAL A CA 1
ATOM 1532 C C . VAL A 1 195 ? 2.887 -31.891 -13.797 1 98.62 195 VAL A C 1
ATOM 1534 O O . VAL A 1 195 ? 3.699 -31.031 -14.148 1 98.62 195 VAL A O 1
ATOM 1537 N N . ALA A 1 196 ? 2.521 -32.906 -14.547 1 98.38 196 ALA A N 1
ATOM 1538 C CA . ALA A 1 196 ? 3.148 -33.094 -15.852 1 98.38 196 ALA A CA 1
ATOM 1539 C C . ALA A 1 196 ? 2.889 -31.922 -16.781 1 98.38 196 ALA A C 1
ATOM 1541 O O . ALA A 1 196 ? 3.785 -31.484 -17.5 1 98.38 196 ALA A O 1
ATOM 1542 N N . GLN A 1 197 ? 1.691 -31.453 -16.781 1 98.25 197 GLN A N 1
ATOM 1543 C CA . GLN A 1 197 ? 1.334 -30.312 -17.625 1 98.25 197 GLN A CA 1
ATOM 1544 C C . GLN A 1 197 ? 2.086 -29.062 -17.203 1 98.25 197 GLN A C 1
ATOM 1546 O O . GLN A 1 197 ? 2.582 -28.312 -18.047 1 98.25 197 GLN A O 1
ATOM 1551 N N . VAL A 1 198 ? 2.174 -28.812 -15.906 1 98.62 198 VAL A N 1
ATOM 1552 C CA . VAL A 1 198 ? 2.861 -27.641 -15.375 1 98.62 198 VAL A CA 1
ATOM 1553 C C . VAL A 1 198 ? 4.34 -27.688 -15.766 1 98.62 198 VAL A C 1
ATOM 1555 O O . VAL A 1 198 ? 4.895 -26.688 -16.234 1 98.62 198 VAL A O 1
ATOM 1558 N N . ILE A 1 199 ? 4.945 -28.812 -15.602 1 98.56 199 ILE A N 1
ATOM 1559 C CA . ILE A 1 199 ? 6.355 -28.984 -15.922 1 98.56 199 ILE A CA 1
ATOM 1560 C C . ILE A 1 199 ? 6.578 -28.734 -17.406 1 98.56 199 ILE A C 1
ATOM 1562 O O . ILE A 1 199 ? 7.547 -28.062 -17.797 1 98.56 199 ILE A O 1
ATOM 1566 N N . ASN A 1 200 ? 5.672 -29.281 -18.203 1 98.06 200 ASN A N 1
ATOM 1567 C CA . ASN A 1 200 ? 5.785 -29.078 -19.641 1 98.06 200 ASN A CA 1
ATOM 1568 C C . ASN A 1 200 ? 5.742 -27.594 -20 1 98.06 200 ASN A C 1
ATOM 1570 O O . ASN A 1 200 ? 6.508 -27.141 -20.859 1 98.06 200 ASN A O 1
ATOM 1574 N N . VAL A 1 201 ? 4.848 -26.859 -19.422 1 97.88 201 VAL A N 1
ATOM 1575 C CA . VAL A 1 201 ? 4.734 -25.438 -19.672 1 97.88 201 VAL A CA 1
ATOM 1576 C C . VAL A 1 201 ? 6.016 -24.719 -19.25 1 97.88 201 VAL A C 1
ATOM 1578 O O . VAL A 1 201 ? 6.551 -23.891 -19.984 1 97.88 201 VAL A O 1
ATOM 1581 N N . ILE A 1 202 ? 6.527 -25.016 -18.062 1 98.19 202 ILE A N 1
ATOM 1582 C CA . ILE A 1 202 ? 7.723 -24.375 -17.516 1 98.19 202 ILE A CA 1
ATOM 1583 C C . ILE A 1 202 ? 8.914 -24.656 -18.438 1 98.19 202 ILE A C 1
ATOM 1585 O O . ILE A 1 202 ? 9.648 -23.75 -18.812 1 98.19 202 ILE A O 1
ATOM 1589 N N . LYS A 1 203 ? 9.055 -25.875 -18.859 1 97.44 203 LYS A N 1
ATOM 1590 C CA . LYS A 1 203 ? 10.203 -26.266 -19.672 1 97.44 203 LYS A CA 1
ATOM 1591 C C . LYS A 1 203 ? 10.148 -25.641 -21.062 1 97.44 203 LYS A C 1
ATOM 1593 O O . LYS A 1 203 ? 11.18 -25.359 -21.672 1 97.44 203 LYS A O 1
ATOM 1598 N N . SER A 1 204 ? 8.953 -25.406 -21.516 1 96.56 204 SER A N 1
ATOM 1599 C CA . SER A 1 204 ? 8.805 -24.781 -22.828 1 96.56 204 SER A CA 1
ATOM 1600 C C . SER A 1 204 ? 9.328 -23.344 -22.812 1 96.56 204 SER A C 1
ATOM 1602 O O . SER A 1 204 ? 9.531 -22.75 -23.859 1 96.56 204 SER A O 1
ATOM 1604 N N . LYS A 1 205 ? 9.578 -22.734 -21.656 1 94.31 205 LYS A N 1
ATOM 1605 C CA . LYS A 1 205 ? 10.039 -21.359 -21.516 1 94.31 205 LYS A CA 1
ATOM 1606 C C . LYS A 1 205 ? 11.539 -21.312 -21.219 1 94.31 205 LYS A C 1
ATOM 1608 O O . LYS A 1 205 ? 12.125 -20.234 -21.141 1 94.31 205 LYS A O 1
ATOM 1613 N N . LEU A 1 206 ? 12.07 -22.453 -20.969 1 92.31 206 LEU A N 1
ATOM 1614 C CA . LEU A 1 206 ? 13.484 -22.516 -20.609 1 92.31 206 LEU A CA 1
ATOM 1615 C C . LEU A 1 206 ? 14.359 -22.469 -21.859 1 92.31 206 LEU A C 1
ATOM 1617 O O . LEU A 1 206 ? 13.922 -22.891 -22.938 1 92.31 206 LEU A O 1
ATOM 1621 N N . MET B 1 1 ? -23.672 22.172 5.406 1 71.75 1 MET B N 1
ATOM 1622 C CA . MET B 1 1 ? -22.578 22.641 4.547 1 71.75 1 MET B CA 1
ATOM 1623 C C . MET B 1 1 ? -21.391 21.688 4.59 1 71.75 1 MET B C 1
ATOM 1625 O O . MET B 1 1 ? -21.172 21 5.598 1 71.75 1 MET B O 1
ATOM 1629 N N . LYS B 1 2 ? -20.688 21.406 3.508 1 87.81 2 LYS B N 1
ATOM 1630 C CA . LYS B 1 2 ? -19.531 20.5 3.482 1 87.81 2 LYS B CA 1
ATOM 1631 C C . LYS B 1 2 ? -18.406 21.047 4.363 1 87.81 2 LYS B C 1
ATOM 1633 O O . LYS B 1 2 ? -18.125 22.25 4.375 1 87.81 2 LYS B O 1
ATOM 1638 N N . GLY B 1 3 ? -17.891 20.188 5.227 1 97.25 3 GLY B N 1
ATOM 1639 C CA . GLY B 1 3 ? -16.797 20.562 6.117 1 97.25 3 GLY B CA 1
ATOM 1640 C C . GLY B 1 3 ? -15.562 21.031 5.383 1 97.25 3 GLY B C 1
ATOM 1641 O O . GLY B 1 3 ? -15.578 21.172 4.16 1 97.25 3 GLY B O 1
ATOM 1642 N N . LYS B 1 4 ? -14.57 21.5 6.141 1 98.38 4 LYS B N 1
ATOM 1643 C CA . LYS B 1 4 ? -13.305 21.969 5.582 1 98.38 4 LYS B CA 1
ATOM 1644 C C . LYS B 1 4 ? -12.148 21.062 5.984 1 98.38 4 LYS B C 1
ATOM 1646 O O . LYS B 1 4 ? -12.07 20.625 7.137 1 98.38 4 LYS B O 1
ATOM 1651 N N . PHE B 1 5 ? -11.375 20.734 5.047 1 98.69 5 PHE B N 1
ATOM 1652 C CA . PHE B 1 5 ? -10.219 19.859 5.262 1 98.69 5 PHE B CA 1
ATOM 1653 C C . PHE B 1 5 ? -8.93 20.672 5.27 1 98.69 5 PHE B C 1
ATOM 1655 O O . PHE B 1 5 ? -8.516 21.188 4.234 1 98.69 5 PHE B O 1
ATOM 1662 N N . ILE B 1 6 ? -8.273 20.75 6.434 1 98.75 6 ILE B N 1
ATOM 1663 C CA . ILE B 1 6 ? -7.039 21.516 6.625 1 98.75 6 ILE B CA 1
ATOM 1664 C C . ILE B 1 6 ? -5.898 20.562 6.977 1 98.75 6 ILE B C 1
ATOM 1666 O O . ILE B 1 6 ? -6.023 19.75 7.895 1 98.75 6 ILE B O 1
ATOM 1670 N N . THR B 1 7 ? -4.828 20.641 6.238 1 98.75 7 THR B N 1
ATOM 1671 C CA . THR B 1 7 ? -3.689 19.781 6.555 1 98.75 7 THR B CA 1
ATOM 1672 C C . THR B 1 7 ? -2.521 20.625 7.078 1 98.75 7 THR B C 1
ATOM 1674 O O . THR B 1 7 ? -2.352 21.781 6.684 1 98.75 7 THR B O 1
ATOM 1677 N N . LEU B 1 8 ? -1.785 20.031 7.984 1 98.62 8 LEU B N 1
ATOM 1678 C CA . LEU B 1 8 ? -0.563 20.609 8.523 1 98.62 8 LEU B CA 1
ATOM 1679 C C . LEU B 1 8 ? 0.667 19.859 8.023 1 98.62 8 LEU B C 1
ATOM 1681 O O . LEU B 1 8 ? 0.713 18.641 8.078 1 98.62 8 LEU B O 1
ATOM 1685 N N . GLU B 1 9 ? 1.6 20.609 7.543 1 98.44 9 GLU B N 1
ATOM 1686 C CA . GLU B 1 9 ? 2.842 20.031 7.031 1 98.44 9 GLU B CA 1
ATOM 1687 C C . GLU B 1 9 ? 4.059 20.703 7.668 1 98.44 9 GLU B C 1
ATOM 1689 O O . GLU B 1 9 ? 3.965 21.828 8.172 1 98.44 9 GLU B O 1
ATOM 1694 N N . GLY B 1 10 ? 5.172 20.016 7.586 1 95.19 10 GLY B N 1
ATOM 1695 C CA . GLY B 1 10 ? 6.41 20.516 8.156 1 95.19 10 GLY B CA 1
ATOM 1696 C C . GLY B 1 10 ? 7.289 19.422 8.727 1 95.19 10 GLY B C 1
ATOM 1697 O O . GLY B 1 10 ? 6.832 18.297 8.93 1 95.19 10 GLY B O 1
ATOM 1698 N N . PRO B 1 11 ? 8.547 19.766 8.945 1 89.94 11 PRO B N 1
ATOM 1699 C CA . PRO B 1 11 ? 9.453 18.75 9.492 1 89.94 11 PRO B CA 1
ATOM 1700 C C . PRO B 1 11 ? 9.07 18.328 10.914 1 89.94 11 PRO B C 1
ATOM 1702 O O . PRO B 1 11 ? 8.312 19.031 11.586 1 89.94 11 PRO B O 1
ATOM 1705 N N . ASP B 1 12 ? 9.555 17.172 11.234 1 86.12 12 ASP B N 1
ATOM 1706 C CA . ASP B 1 12 ? 9.383 16.734 12.625 1 86.12 12 ASP B CA 1
ATOM 1707 C C . ASP B 1 12 ? 10.047 17.719 13.586 1 86.12 12 ASP B C 1
ATOM 1709 O O . ASP B 1 12 ? 11.109 18.266 13.289 1 86.12 12 ASP B O 1
ATOM 1713 N N . GLY B 1 13 ? 9.367 17.984 14.633 1 87.19 13 GLY B N 1
ATOM 1714 C CA . GLY B 1 13 ? 9.898 18.922 15.602 1 87.19 13 GLY B CA 1
ATOM 1715 C C . GLY B 1 13 ? 9.477 20.359 15.336 1 87.19 13 GLY B C 1
ATOM 1716 O O . GLY B 1 13 ? 9.867 21.281 16.062 1 87.19 13 GLY B O 1
ATOM 1717 N N . SER B 1 14 ? 8.617 20.547 14.406 1 92 14 SER B N 1
ATOM 1718 C CA . SER B 1 14 ? 8.227 21.906 14.016 1 92 14 SER B CA 1
ATOM 1719 C C . SER B 1 14 ? 7.148 22.453 14.945 1 92 14 SER B C 1
ATOM 1721 O O . SER B 1 14 ? 6.812 23.641 14.883 1 92 14 SER B O 1
ATOM 1723 N N . GLY B 1 15 ? 6.562 21.641 15.781 1 91.69 15 GLY B N 1
ATOM 1724 C CA . GLY B 1 15 ? 5.586 22.109 16.75 1 91.69 15 GLY B CA 1
ATOM 1725 C C . GLY B 1 15 ? 4.152 21.891 16.312 1 91.69 15 GLY B C 1
ATOM 1726 O O . GLY B 1 15 ? 3.217 22.328 16.984 1 91.69 15 GLY B O 1
ATOM 1727 N N . LYS B 1 16 ? 3.932 21.172 15.203 1 95.19 16 LYS B N 1
ATOM 1728 C CA . LYS B 1 16 ? 2.607 20.922 14.641 1 95.19 16 LYS B CA 1
ATOM 1729 C C . LYS B 1 16 ? 1.672 20.312 15.672 1 95.19 16 LYS B C 1
ATOM 1731 O O . LYS B 1 16 ? 0.531 20.75 15.828 1 95.19 16 LYS B O 1
ATOM 1736 N N . THR B 1 17 ? 2.186 19.297 16.375 1 92.94 17 THR B N 1
ATOM 1737 C CA . THR B 1 17 ? 1.364 18.562 17.328 1 92.94 17 THR B CA 1
ATOM 1738 C C . THR B 1 17 ? 0.877 19.469 18.453 1 92.94 17 THR B C 1
ATOM 1740 O O . THR B 1 17 ? -0.3 19.438 18.812 1 92.94 17 THR B O 1
ATOM 1743 N N . THR B 1 18 ? 1.772 20.266 19 1 94.69 18 THR B N 1
ATOM 1744 C CA . THR B 1 18 ? 1.422 21.188 20.078 1 94.69 18 THR B CA 1
ATOM 1745 C C . THR B 1 18 ? 0.443 22.25 19.578 1 94.69 18 THR B C 1
ATOM 1747 O O . THR B 1 18 ? -0.584 22.5 20.219 1 94.69 18 THR B O 1
ATOM 1750 N N . VAL B 1 19 ? 0.719 22.812 18.531 1 97.69 19 VAL B N 1
ATOM 1751 C CA . VAL B 1 19 ? -0.072 23.922 18 1 97.69 19 VAL B CA 1
ATOM 1752 C C . VAL B 1 19 ? -1.463 23.422 17.609 1 97.69 19 VAL B C 1
ATOM 1754 O O . VAL B 1 19 ? -2.467 24.078 17.906 1 97.69 19 VAL B O 1
ATOM 1757 N N . SER B 1 20 ? -1.555 22.25 16.969 1 98.12 20 SER B N 1
ATOM 1758 C CA . SER B 1 20 ? -2.838 21.734 16.5 1 98.12 20 SER B CA 1
ATOM 1759 C C . SER B 1 20 ? -3.795 21.484 17.656 1 98.12 20 SER B C 1
ATOM 1761 O O . SER B 1 20 ? -4.996 21.75 17.547 1 98.12 20 SER B O 1
ATOM 1763 N N . LYS B 1 21 ? -3.277 21.031 18.766 1 98.12 21 LYS B N 1
ATOM 1764 C CA . LYS B 1 21 ? -4.113 20.781 19.938 1 98.12 21 LYS B CA 1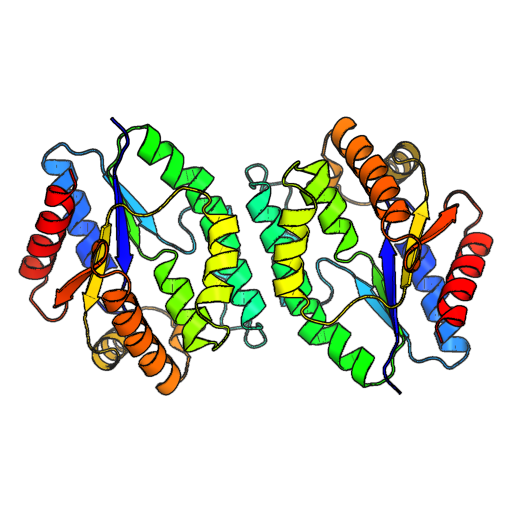
ATOM 1765 C C . LYS B 1 21 ? -4.715 22.078 20.469 1 98.12 21 LYS B C 1
ATOM 1767 O O . LYS B 1 21 ? -5.902 22.125 20.781 1 98.12 21 LYS B O 1
ATOM 1772 N N . ILE B 1 22 ? -3.92 23.125 20.578 1 98.5 22 ILE B N 1
ATOM 1773 C CA . ILE B 1 22 ? -4.371 24.422 21.062 1 98.5 22 ILE B CA 1
ATOM 1774 C C . ILE B 1 22 ? -5.398 25.016 20.094 1 98.5 22 ILE B C 1
ATOM 1776 O O . ILE B 1 22 ? -6.434 25.531 20.516 1 98.5 22 ILE B O 1
ATOM 1780 N N . VAL B 1 23 ? -5.113 24.875 18.844 1 98.69 23 VAL B N 1
ATOM 1781 C CA . VAL B 1 23 ? -5.984 25.406 17.797 1 98.69 23 VAL B CA 1
ATOM 1782 C C . VAL B 1 23 ? -7.355 24.734 17.875 1 98.69 23 VAL B C 1
ATOM 1784 O O . VAL B 1 23 ? -8.383 25.406 17.812 1 98.69 23 VAL B O 1
ATOM 1787 N N . VAL B 1 24 ? -7.379 23.391 17.984 1 98.56 24 VAL B N 1
ATOM 1788 C CA . VAL B 1 24 ? -8.625 22.625 18.047 1 98.56 24 VAL B CA 1
ATOM 1789 C C . VAL B 1 24 ? -9.438 23.078 19.266 1 98.56 24 VAL B C 1
ATOM 1791 O O . VAL B 1 24 ? -10.641 23.328 19.156 1 98.56 24 VAL B O 1
ATOM 1794 N N . GLU B 1 25 ? -8.797 23.203 20.375 1 98.31 25 GLU B N 1
ATOM 1795 C CA . GLU B 1 25 ? -9.477 23.609 21.594 1 98.31 25 GLU B CA 1
ATOM 1796 C C . GLU B 1 25 ? -10.094 25 21.453 1 98.31 25 GLU B C 1
ATOM 1798 O O . GLU B 1 25 ? -11.242 25.203 21.844 1 98.31 25 GLU B O 1
ATOM 1803 N N . GLN B 1 26 ? -9.359 25.906 20.922 1 98.31 26 GLN B N 1
ATOM 1804 C CA . GLN B 1 26 ? -9.844 27.266 20.75 1 98.31 26 GLN B CA 1
ATOM 1805 C C . GLN B 1 26 ? -11.031 27.328 19.797 1 98.31 26 GLN B C 1
ATOM 1807 O O . GLN B 1 26 ? -12.031 27.984 20.078 1 98.31 26 GLN B O 1
ATOM 1812 N N . LEU B 1 27 ? -10.953 26.641 18.703 1 98.5 27 LEU B N 1
ATOM 1813 C CA . LEU B 1 27 ? -12.031 26.625 17.719 1 98.5 27 LEU B CA 1
ATOM 1814 C C . LEU B 1 27 ? -13.281 25.984 18.312 1 98.5 27 LEU B C 1
ATOM 1816 O O . LEU B 1 27 ? -14.398 26.453 18.062 1 98.5 27 LEU B O 1
ATOM 1820 N N . GLN B 1 28 ? -13.031 24.875 19.047 1 98.19 28 GLN B N 1
ATOM 1821 C CA . GLN B 1 28 ? -14.164 24.219 19.688 1 98.19 28 GLN B CA 1
ATOM 1822 C C . GLN B 1 28 ? -14.828 25.156 20.703 1 98.19 28 GLN B C 1
ATOM 1824 O O . GLN B 1 28 ? -16.062 25.203 20.797 1 98.19 28 GLN B O 1
ATOM 1829 N N . MET B 1 29 ? -14.062 25.906 21.438 1 98.06 29 MET B N 1
ATOM 1830 C CA . MET B 1 29 ? -14.578 26.875 22.406 1 98.06 29 MET B CA 1
ATOM 1831 C C . MET B 1 29 ? -15.406 27.953 21.703 1 98.06 29 MET B C 1
ATOM 1833 O O . MET B 1 29 ? -16.359 28.484 22.281 1 98.06 29 MET B O 1
ATOM 1837 N N . GLU B 1 30 ? -15.039 28.219 20.531 1 97.69 30 GLU B N 1
ATOM 1838 C CA . GLU B 1 30 ? -15.75 29.219 19.75 1 97.69 30 GLU B CA 1
ATOM 1839 C C . GLU B 1 30 ? -17 28.641 19.109 1 97.69 30 GLU B C 1
ATOM 1841 O O . GLU B 1 30 ? -17.75 29.359 18.438 1 97.69 30 GLU B O 1
ATOM 1846 N N . GLY B 1 31 ? -17.234 27.312 19.203 1 97.25 31 GLY B N 1
ATOM 1847 C CA . GLY B 1 31 ? -18.484 26.703 18.781 1 97.25 31 GLY B CA 1
ATOM 1848 C C . GLY B 1 31 ? -18.375 25.906 17.5 1 97.25 31 GLY B C 1
ATOM 1849 O O . GLY B 1 31 ? -19.359 25.375 17 1 97.25 31 GLY B O 1
ATOM 1850 N N . TYR B 1 32 ? -17.125 25.75 16.953 1 97.88 32 TYR B N 1
ATOM 1851 C CA . TYR B 1 32 ? -16.938 25.016 15.727 1 97.88 32 TYR B CA 1
ATOM 1852 C C . TYR B 1 32 ? -16.859 23.516 16 1 97.88 32 TYR B C 1
ATOM 1854 O O . TYR B 1 32 ? -16.359 23.094 17.047 1 97.88 32 TYR B O 1
ATOM 1862 N N . LYS B 1 33 ? -17.391 22.734 15.094 1 97.81 33 LYS B N 1
ATOM 1863 C CA . LYS B 1 33 ? -17.109 21.297 15.086 1 97.81 33 LYS B CA 1
ATOM 1864 C C . LYS B 1 33 ? -15.742 21.016 14.477 1 97.81 33 LYS B C 1
ATOM 1866 O O . LYS B 1 33 ? -15.531 21.203 13.281 1 97.81 33 LYS B O 1
ATOM 1871 N N . VAL B 1 34 ? -14.883 20.531 15.32 1 98.62 34 VAL B N 1
ATOM 1872 C CA . VAL B 1 34 ? -13.508 20.344 14.859 1 98.62 34 VAL B CA 1
ATOM 1873 C C . VAL B 1 34 ? -13.055 18.922 15.18 1 98.62 34 VAL B C 1
ATOM 1875 O O . VAL B 1 34 ? -13.336 18.391 16.25 1 98.62 34 VAL B O 1
ATOM 1878 N N . LEU B 1 35 ? -12.477 18.281 14.172 1 98.5 35 LEU B N 1
ATOM 1879 C CA . LEU B 1 35 ? -11.852 16.984 14.336 1 98.5 35 LEU B CA 1
ATOM 1880 C C . LEU B 1 35 ? -10.352 17.062 14.07 1 98.5 35 LEU B C 1
ATOM 1882 O O . LEU B 1 35 ? -9.922 17.578 13.039 1 98.5 35 LEU B O 1
ATOM 1886 N N . LEU B 1 36 ? -9.57 16.656 15.031 1 98.75 36 LEU B N 1
ATOM 1887 C CA . LEU B 1 36 ? -8.125 16.531 14.875 1 98.75 36 LEU B CA 1
ATOM 1888 C C . LEU B 1 36 ? -7.723 15.102 14.57 1 98.75 36 LEU B C 1
ATOM 1890 O O . LEU B 1 36 ? -8.188 14.164 15.234 1 98.75 36 LEU B O 1
ATOM 1894 N N . THR B 1 37 ? -6.879 14.891 13.555 1 98.62 37 THR B N 1
ATOM 1895 C CA . THR B 1 37 ? -6.379 13.57 13.211 1 98.62 37 THR B CA 1
ATOM 1896 C C . THR B 1 37 ? -4.973 13.656 12.625 1 98.62 37 THR B C 1
ATOM 1898 O O . THR B 1 37 ? -4.355 14.727 12.633 1 98.62 37 THR B O 1
ATOM 1901 N N . ARG B 1 38 ? -4.426 12.484 12.266 1 98.12 38 ARG B N 1
ATOM 1902 C CA . ARG B 1 38 ? -3.049 12.461 11.781 1 98.12 38 ARG B CA 1
ATOM 1903 C C . ARG B 1 38 ? -2.82 11.281 10.836 1 98.12 38 ARG B C 1
ATOM 1905 O O . ARG B 1 38 ? -3.527 10.273 10.906 1 98.12 38 ARG B O 1
ATOM 1912 N N . GLU B 1 39 ? -1.799 11.531 9.969 1 97.94 39 GLU B N 1
ATOM 1913 C CA . GLU B 1 39 ? -1.313 10.453 9.109 1 97.94 39 GLU B CA 1
ATOM 1914 C C . GLU B 1 39 ? 0.19 10.25 9.266 1 97.94 39 GLU B C 1
ATOM 1916 O O . GLU B 1 39 ? 0.919 11.203 9.57 1 97.94 39 GLU B O 1
ATOM 1921 N N . PRO B 1 40 ? 0.665 9.094 8.969 1 98.06 40 PRO B N 1
ATOM 1922 C CA . PRO B 1 40 ? -0.169 7.891 8.875 1 98.06 40 PRO B CA 1
ATOM 1923 C C . PRO B 1 40 ? -0.773 7.488 10.219 1 98.06 40 PRO B C 1
ATOM 1925 O O . PRO B 1 40 ? -0.213 7.809 11.273 1 98.06 40 PRO B O 1
ATOM 1928 N N . GLY B 1 41 ? -1.851 6.789 10.203 1 98.19 41 GLY B N 1
ATOM 1929 C CA . GLY B 1 41 ? -2.525 6.363 11.414 1 98.19 41 GLY B CA 1
ATOM 1930 C C . GLY B 1 41 ? -3.9 6.98 11.586 1 98.19 41 GLY B C 1
ATOM 1931 O O . GLY B 1 41 ? -4.605 7.215 10.602 1 98.19 41 GLY B O 1
ATOM 1932 N N . GLY B 1 42 ? -4.336 7.129 12.82 1 97.56 42 GLY B N 1
ATOM 1933 C CA . GLY B 1 42 ? -5.59 7.805 13.125 1 97.56 42 GLY B CA 1
ATOM 1934 C C . GLY B 1 42 ? -6.758 6.852 13.281 1 97.56 42 GLY B C 1
ATOM 1935 O O . GLY B 1 42 ? -7.754 7.18 13.93 1 97.56 42 GLY B O 1
ATOM 1936 N N . ILE B 1 43 ? -6.668 5.68 12.672 1 98.12 43 ILE B N 1
ATOM 1937 C CA . ILE B 1 43 ? -7.668 4.633 12.828 1 98.12 43 ILE B CA 1
ATOM 1938 C C . ILE B 1 43 ? -6.984 3.266 12.852 1 98.12 43 ILE B C 1
ATOM 1940 O O . ILE B 1 43 ? -5.809 3.148 12.508 1 98.12 43 ILE B O 1
ATOM 1944 N N . ASP B 1 44 ? -7.691 2.285 13.188 1 98.25 44 ASP B N 1
ATOM 1945 C CA . ASP B 1 44 ? -7.121 0.991 13.547 1 98.25 44 ASP B CA 1
ATOM 1946 C C . ASP B 1 44 ? -6.266 0.43 12.414 1 98.25 44 ASP B C 1
ATOM 1948 O O . ASP B 1 44 ? -5.059 0.248 12.578 1 98.25 44 ASP B O 1
ATOM 1952 N N . ILE B 1 45 ? -6.82 0.228 11.25 1 98.56 45 ILE B N 1
ATOM 1953 C CA . ILE B 1 45 ? -6.09 -0.389 10.148 1 98.56 45 ILE B CA 1
ATOM 1954 C C . ILE B 1 45 ? -4.918 0.501 9.742 1 98.56 45 ILE B C 1
ATOM 1956 O O . ILE B 1 45 ? -3.82 0.008 9.469 1 98.56 45 ILE B O 1
ATOM 1960 N N . ALA B 1 46 ? -5.113 1.775 9.727 1 98.81 46 ALA B N 1
ATOM 1961 C CA . ALA B 1 46 ? -4.035 2.699 9.391 1 98.81 46 ALA B CA 1
ATOM 1962 C C . ALA B 1 46 ? -2.914 2.645 10.422 1 98.81 46 ALA B C 1
ATOM 1964 O O . ALA B 1 46 ? -1.739 2.807 10.086 1 98.81 46 ALA B O 1
ATOM 1965 N N . GLU B 1 47 ? -3.277 2.424 11.719 1 98.75 47 GLU B N 1
ATOM 1966 C CA . GLU B 1 47 ? -2.26 2.279 12.758 1 98.75 47 GLU B CA 1
ATOM 1967 C C . GLU B 1 47 ? -1.452 1 12.562 1 98.75 47 GLU B C 1
ATOM 1969 O O . GLU B 1 47 ? -0.25 0.972 12.836 1 98.75 47 GLU B O 1
ATOM 1974 N N . GLN B 1 48 ? -2.104 -0.059 12.156 1 98.69 48 GLN B N 1
ATOM 1975 C CA . GLN B 1 48 ? -1.385 -1.291 11.844 1 98.69 48 GLN B CA 1
ATOM 1976 C C . GLN B 1 48 ? -0.35 -1.061 10.75 1 98.69 48 GLN B C 1
ATOM 1978 O O . GLN B 1 48 ? 0.788 -1.523 10.852 1 98.69 48 GLN B O 1
ATOM 1983 N N . ILE B 1 49 ? -0.758 -0.326 9.727 1 98.88 49 ILE B N 1
ATOM 1984 C CA . ILE B 1 49 ? 0.139 -0.033 8.617 1 98.88 49 ILE B CA 1
ATOM 1985 C C . ILE B 1 49 ? 1.278 0.864 9.094 1 98.88 49 ILE B C 1
ATOM 1987 O O . ILE B 1 49 ? 2.439 0.644 8.742 1 98.88 49 ILE B O 1
ATOM 1991 N N . ARG B 1 50 ? 0.953 1.88 9.914 1 98.44 50 ARG B N 1
ATOM 1992 C CA . ARG B 1 50 ? 1.936 2.795 10.484 1 98.44 50 ARG B CA 1
ATOM 1993 C C . ARG B 1 50 ? 3.029 2.033 11.219 1 98.44 50 ARG B C 1
ATOM 1995 O O . ARG B 1 50 ? 4.211 2.369 11.109 1 98.44 50 ARG B O 1
ATOM 2002 N N . LYS B 1 51 ? 2.611 1.041 11.938 1 98.38 51 LYS B N 1
ATOM 2003 C CA . LYS B 1 51 ? 3.57 0.238 12.688 1 98.38 51 LYS B CA 1
ATOM 2004 C C . LYS B 1 51 ? 4.605 -0.396 11.766 1 98.38 51 LYS B C 1
ATOM 2006 O O . LYS B 1 51 ? 5.789 -0.461 12.094 1 98.38 51 LYS B O 1
ATOM 2011 N N . ILE B 1 52 ? 4.191 -0.862 10.617 1 98.56 52 ILE B N 1
ATOM 2012 C CA . ILE B 1 52 ? 5.105 -1.463 9.656 1 98.56 52 ILE B CA 1
ATOM 2013 C C . ILE B 1 52 ? 6.039 -0.393 9.094 1 98.56 52 ILE B C 1
ATOM 2015 O O . ILE B 1 52 ? 7.254 -0.602 9.008 1 98.56 52 ILE B O 1
ATOM 2019 N N . ILE B 1 53 ? 5.477 0.766 8.711 1 98.19 53 ILE B N 1
ATOM 2020 C CA . ILE B 1 53 ? 6.207 1.848 8.062 1 98.19 53 ILE B CA 1
ATOM 2021 C C . ILE B 1 53 ? 7.316 2.346 8.992 1 98.19 53 ILE B C 1
ATOM 2023 O O . ILE B 1 53 ? 8.43 2.621 8.539 1 98.19 53 ILE B O 1
ATOM 2027 N N . LEU B 1 54 ? 7.027 2.445 10.281 1 96.75 54 LEU B N 1
ATOM 2028 C CA . LEU B 1 54 ? 7.898 3.176 11.195 1 96.75 54 LEU B CA 1
ATOM 2029 C C . LEU B 1 54 ? 8.789 2.217 11.977 1 96.75 54 LEU B C 1
ATOM 2031 O O . LEU B 1 54 ? 9.672 2.65 12.727 1 96.75 54 LEU B O 1
ATOM 2035 N N . ASP B 1 55 ? 8.586 0.88 11.828 1 96.81 55 ASP B N 1
ATOM 2036 C CA . ASP B 1 55 ? 9.367 -0.119 12.547 1 96.81 55 ASP B CA 1
ATOM 2037 C C . ASP B 1 55 ? 10.844 -0.036 12.172 1 96.81 55 ASP B C 1
ATOM 2039 O O . ASP B 1 55 ? 11.211 -0.289 11.023 1 96.81 55 ASP B O 1
ATOM 2043 N N . THR B 1 56 ? 11.695 0.254 13.133 1 94.69 56 THR B N 1
ATOM 2044 C CA . THR B 1 56 ? 13.117 0.456 12.898 1 94.69 56 THR B CA 1
ATOM 2045 C C . THR B 1 56 ? 13.789 -0.852 12.484 1 94.69 56 THR B C 1
ATOM 2047 O O . THR B 1 56 ? 14.922 -0.849 11.992 1 94.69 56 THR B O 1
ATOM 2050 N N . ASN B 1 57 ? 13.125 -1.98 12.633 1 95.81 57 ASN B N 1
ATOM 2051 C CA . ASN B 1 57 ? 13.656 -3.27 12.195 1 95.81 57 ASN B CA 1
ATOM 2052 C C . ASN B 1 57 ? 13.422 -3.496 10.703 1 95.81 57 ASN B C 1
ATOM 2054 O O . ASN B 1 57 ? 14.016 -4.398 10.109 1 95.81 57 ASN B O 1
ATOM 2058 N N . ASN B 1 58 ? 12.586 -2.721 10.086 1 97 58 ASN B N 1
ATOM 2059 C CA . ASN B 1 58 ? 12.297 -2.877 8.664 1 97 58 ASN B CA 1
ATOM 2060 C C . ASN B 1 58 ? 13.258 -2.057 7.805 1 97 58 ASN B C 1
ATOM 2062 O O . ASN B 1 58 ? 12.828 -1.259 6.973 1 97 58 ASN B O 1
ATOM 2066 N N . ILE B 1 59 ? 14.484 -2.312 7.953 1 93 59 ILE B N 1
ATOM 2067 C CA . ILE B 1 59 ? 15.555 -1.522 7.359 1 93 59 ILE B CA 1
ATOM 2068 C C . ILE B 1 59 ? 15.656 -1.82 5.867 1 93 59 ILE B C 1
ATOM 2070 O O . ILE B 1 59 ? 16.25 -1.055 5.109 1 93 59 ILE B O 1
ATOM 2074 N N . THR B 1 60 ? 15.102 -2.924 5.395 1 95.25 60 THR B N 1
ATOM 2075 C CA . THR B 1 60 ? 15.227 -3.336 4 1 95.25 60 THR B CA 1
ATOM 2076 C C . THR B 1 60 ? 14.07 -2.797 3.17 1 95.25 60 THR B C 1
ATOM 2078 O O . THR B 1 60 ? 13.953 -3.109 1.982 1 95.25 60 THR B O 1
ATOM 2081 N N . MET B 1 61 ? 13.234 -2.002 3.742 1 97.69 61 MET B N 1
ATOM 2082 C CA . MET B 1 61 ? 12.039 -1.545 3.039 1 97.69 61 MET B CA 1
ATOM 2083 C C . MET B 1 61 ? 12.414 -0.737 1.801 1 97.69 61 MET B C 1
ATOM 2085 O O . MET B 1 61 ? 13.148 0.246 1.896 1 97.69 61 MET B O 1
ATOM 2089 N N . ASP B 1 62 ? 11.82 -1.137 0.713 1 98.12 62 ASP B N 1
ATOM 2090 C CA . ASP B 1 62 ? 12 -0.444 -0.559 1 98.12 62 ASP B CA 1
ATOM 2091 C C . ASP B 1 62 ? 11.219 0.869 -0.583 1 98.12 62 ASP B C 1
ATOM 2093 O O . ASP B 1 62 ? 10.156 0.978 0.031 1 98.12 62 ASP B O 1
ATOM 2097 N N . ALA B 1 63 ? 11.773 1.835 -1.344 1 97.94 63 ALA B N 1
ATOM 2098 C CA . ALA B 1 63 ? 11.172 3.166 -1.419 1 97.94 63 ALA B CA 1
ATOM 2099 C C . ALA B 1 63 ? 9.742 3.098 -1.946 1 97.94 63 ALA B C 1
ATOM 2101 O O . ALA B 1 63 ? 8.859 3.787 -1.44 1 97.94 63 ALA B O 1
ATOM 2102 N N . ARG B 1 64 ? 9.5 2.322 -2.977 1 98.62 64 ARG B N 1
ATOM 2103 C CA . ARG B 1 64 ? 8.164 2.229 -3.549 1 98.62 64 ARG B CA 1
ATOM 2104 C C . ARG B 1 64 ? 7.219 1.482 -2.615 1 98.62 64 ARG B C 1
ATOM 2106 O O . ARG B 1 64 ? 6.027 1.789 -2.555 1 98.62 64 ARG B O 1
ATOM 2113 N N . THR B 1 65 ? 7.742 0.46 -1.894 1 98.81 65 THR B N 1
ATOM 2114 C CA . THR B 1 65 ? 6.949 -0.189 -0.855 1 98.81 65 THR B CA 1
ATOM 2115 C C . THR B 1 65 ? 6.461 0.831 0.171 1 98.81 65 THR B C 1
ATOM 2117 O O . THR B 1 65 ? 5.273 0.872 0.497 1 98.81 65 THR B O 1
ATOM 2120 N N . GLU B 1 66 ? 7.359 1.671 0.62 1 98.75 66 GLU B N 1
ATOM 2121 C CA . GLU B 1 66 ? 7.047 2.715 1.593 1 98.75 66 GLU B CA 1
ATOM 2122 C C . GLU B 1 66 ? 5.949 3.641 1.078 1 98.75 66 GLU B C 1
ATOM 2124 O O . GLU B 1 66 ? 4.98 3.914 1.786 1 98.75 66 GLU B O 1
ATOM 2129 N N . ALA B 1 67 ? 6.121 4.066 -0.16 1 98.81 67 ALA B N 1
ATOM 2130 C CA . ALA B 1 67 ? 5.152 4.98 -0.76 1 98.81 67 ALA B CA 1
ATOM 2131 C C . ALA B 1 67 ? 3.766 4.352 -0.819 1 98.81 67 ALA B C 1
ATOM 2133 O O . ALA B 1 67 ? 2.768 5 -0.501 1 98.81 67 ALA B O 1
ATOM 2134 N N . LEU B 1 68 ? 3.713 3.102 -1.205 1 98.94 68 LEU B N 1
ATOM 2135 C CA . LEU B 1 68 ? 2.445 2.391 -1.333 1 98.94 68 LEU B CA 1
ATOM 2136 C C . LEU B 1 68 ? 1.791 2.195 0.031 1 98.94 68 LEU B C 1
ATOM 2138 O O . LEU B 1 68 ? 0.568 2.291 0.156 1 98.94 68 LEU B O 1
ATOM 2142 N N . LEU B 1 69 ? 2.578 1.937 1.038 1 98.94 69 LEU B N 1
ATOM 2143 C CA . LEU B 1 69 ? 2.041 1.76 2.383 1 98.94 69 LEU B CA 1
ATOM 2144 C C . LEU B 1 69 ? 1.455 3.066 2.91 1 98.94 69 LEU B C 1
ATOM 2146 O O . LEU B 1 69 ? 0.381 3.068 3.518 1 98.94 69 LEU B O 1
ATOM 2150 N N . TYR B 1 70 ? 2.15 4.188 2.678 1 98.88 70 TYR B N 1
ATOM 2151 C CA . TYR B 1 70 ? 1.603 5.477 3.08 1 98.88 70 TYR B CA 1
ATOM 2152 C C . TYR B 1 70 ? 0.27 5.742 2.391 1 98.88 70 TYR B C 1
ATOM 2154 O O . TYR B 1 70 ? -0.677 6.223 3.02 1 98.88 70 TYR B O 1
ATOM 2162 N N . ALA B 1 71 ? 0.214 5.418 1.123 1 98.88 71 ALA B N 1
ATOM 2163 C CA . ALA B 1 71 ? -1.016 5.633 0.365 1 98.88 71 ALA B CA 1
ATOM 2164 C C . ALA B 1 71 ? -2.148 4.758 0.894 1 98.88 71 ALA B C 1
ATOM 2166 O O . ALA B 1 71 ? -3.295 5.199 0.979 1 98.88 71 ALA B O 1
ATOM 2167 N N . ALA B 1 72 ? -1.803 3.527 1.227 1 98.94 72 ALA B N 1
ATOM 2168 C CA . ALA B 1 72 ? -2.807 2.611 1.76 1 98.94 72 ALA B CA 1
ATOM 2169 C C . ALA B 1 72 ? -3.359 3.117 3.09 1 98.94 72 ALA B C 1
ATOM 2171 O O . ALA B 1 72 ? -4.574 3.131 3.297 1 98.94 72 ALA B O 1
ATOM 2172 N N . ALA B 1 73 ? -2.469 3.523 3.977 1 98.88 73 ALA B N 1
ATOM 2173 C CA . ALA B 1 73 ? -2.887 4.066 5.266 1 98.88 73 ALA B CA 1
ATOM 2174 C C . ALA B 1 73 ? -3.775 5.293 5.086 1 98.88 73 ALA B C 1
ATOM 2176 O O . ALA B 1 73 ? -4.797 5.434 5.762 1 98.88 73 ALA B O 1
ATOM 2177 N N . ARG B 1 74 ? -3.414 6.141 4.18 1 98.88 74 ARG B N 1
ATOM 2178 C CA . ARG B 1 74 ? -4.145 7.371 3.902 1 98.88 74 ARG B CA 1
ATOM 2179 C C . ARG B 1 74 ? -5.543 7.074 3.379 1 98.88 74 ARG B C 1
ATOM 2181 O O . ARG B 1 74 ? -6.52 7.691 3.816 1 98.88 74 ARG B O 1
ATOM 2188 N N . ARG B 1 75 ? -5.664 6.117 2.449 1 98.81 75 ARG B N 1
ATOM 2189 C CA . ARG B 1 75 ? -6.965 5.758 1.893 1 98.81 75 ARG B CA 1
ATOM 2190 C C . ARG B 1 75 ? -7.922 5.309 2.988 1 98.81 75 ARG B C 1
ATOM 2192 O O . ARG B 1 75 ? -9.055 5.785 3.064 1 98.81 75 ARG B O 1
ATOM 2199 N N . GLN B 1 76 ? -7.449 4.43 3.795 1 98.81 76 GLN B N 1
ATOM 2200 C CA . GLN B 1 76 ? -8.297 3.908 4.863 1 98.81 76 GLN B CA 1
ATOM 2201 C C . GLN B 1 76 ? -8.719 5.016 5.824 1 98.81 76 GLN B C 1
ATOM 2203 O O . GLN B 1 76 ? -9.883 5.094 6.219 1 98.81 76 GLN B O 1
ATOM 2208 N N . HIS B 1 77 ? -7.738 5.84 6.238 1 98.88 77 HIS B N 1
ATOM 2209 C CA . HIS B 1 77 ? -7.977 6.949 7.152 1 98.88 77 HIS B CA 1
ATOM 2210 C C . HIS B 1 77 ? -9 7.926 6.582 1 98.88 77 HIS B C 1
ATOM 2212 O O . HIS B 1 77 ? -9.914 8.359 7.289 1 98.88 77 HIS B O 1
ATOM 2218 N N . LEU B 1 78 ? -8.891 8.227 5.324 1 98.56 78 LEU B N 1
ATOM 2219 C CA . LEU B 1 78 ? -9.758 9.188 4.641 1 98.56 78 LEU B CA 1
ATOM 2220 C C . LEU B 1 78 ? -11.195 8.688 4.605 1 98.56 78 LEU B C 1
ATOM 2222 O O . LEU B 1 78 ? -12.117 9.406 5.004 1 98.56 78 LEU B O 1
ATOM 2226 N N . VAL B 1 79 ? -11.391 7.469 4.191 1 98 79 VAL B N 1
ATOM 2227 C CA . VAL B 1 79 ? -12.742 6.984 3.941 1 98 79 VAL B CA 1
ATOM 2228 C C . VAL B 1 79 ? -13.445 6.688 5.27 1 98 79 VAL B C 1
ATOM 2230 O O . VAL B 1 79 ? -14.664 6.836 5.383 1 98 79 VAL B O 1
ATOM 2233 N N . GLU B 1 80 ? -12.633 6.336 6.23 1 98.19 80 GLU B N 1
ATOM 2234 C CA . GLU B 1 80 ? -13.234 5.879 7.48 1 98.19 80 GLU B CA 1
ATOM 2235 C C . GLU B 1 80 ? -13.438 7.039 8.453 1 98.19 80 GLU B C 1
ATOM 2237 O O . GLU B 1 80 ? -14.375 7.031 9.25 1 98.19 80 GLU B O 1
ATOM 2242 N N . LYS B 1 81 ? -12.578 8.086 8.383 1 98.56 81 LYS B N 1
ATOM 2243 C CA . LYS B 1 81 ? -12.617 9.109 9.422 1 98.56 81 LYS B CA 1
ATOM 2244 C C . LYS B 1 81 ? -12.789 10.5 8.82 1 98.56 81 LYS B C 1
ATOM 2246 O O . LYS B 1 81 ? -13.703 11.234 9.203 1 98.56 81 LYS B O 1
ATOM 2251 N N . VAL B 1 82 ? -12.07 10.852 7.832 1 98.62 82 VAL B N 1
ATOM 2252 C CA . VAL B 1 82 ? -12.016 12.219 7.328 1 98.62 82 VAL B CA 1
ATOM 2253 C C . VAL B 1 82 ? -13.281 12.523 6.527 1 98.62 82 VAL B C 1
ATOM 2255 O O . VAL B 1 82 ? -13.984 13.5 6.809 1 98.62 82 VAL B O 1
ATOM 2258 N N . ALA B 1 83 ? -13.602 11.672 5.566 1 98.31 83 ALA B N 1
ATOM 2259 C CA . ALA B 1 83 ? -14.727 11.922 4.66 1 98.31 83 ALA B CA 1
ATOM 2260 C C . ALA B 1 83 ? -16.047 12.008 5.426 1 98.31 83 ALA B C 1
ATOM 2262 O O . ALA B 1 83 ? -16.812 12.953 5.254 1 98.31 83 ALA B O 1
ATOM 2263 N N . PRO B 1 84 ? -16.344 11.016 6.332 1 98.25 84 PRO B N 1
ATOM 2264 C CA . PRO B 1 84 ? -17.578 11.133 7.094 1 98.25 84 PRO B CA 1
ATOM 2265 C C . PRO B 1 84 ? -17.656 12.414 7.922 1 98.25 84 PRO B C 1
ATOM 2267 O O . PRO B 1 84 ? -18.703 13.039 8.008 1 98.25 84 PRO B O 1
ATOM 2270 N N . ALA B 1 85 ? -16.547 12.836 8.508 1 98.56 85 ALA B N 1
ATOM 2271 C CA . ALA B 1 85 ? -16.5 14.062 9.297 1 98.56 85 ALA B CA 1
ATOM 2272 C C . ALA B 1 85 ? -16.766 15.289 8.43 1 98.56 85 ALA B C 1
ATOM 2274 O O . ALA B 1 85 ? -17.531 16.188 8.82 1 98.56 85 ALA B O 1
ATOM 2275 N N . LEU B 1 86 ? -16.188 15.32 7.281 1 98.31 86 LEU B N 1
ATOM 2276 C CA . LEU B 1 86 ? -16.422 16.438 6.355 1 98.31 86 LEU B CA 1
ATOM 2277 C C . LEU B 1 86 ? -17.891 16.5 5.945 1 98.31 86 LEU B C 1
ATOM 2279 O O . LEU B 1 86 ? -18.469 17.594 5.891 1 98.31 86 LEU B O 1
ATOM 2283 N N . ASN B 1 87 ? -18.438 15.336 5.664 1 97.81 87 ASN B N 1
ATOM 2284 C CA . ASN B 1 87 ? -19.859 15.273 5.293 1 97.81 87 ASN B CA 1
ATOM 2285 C C . ASN B 1 87 ? -20.75 15.773 6.422 1 97.81 87 ASN B C 1
ATOM 2287 O O . ASN B 1 87 ? -21.828 16.297 6.172 1 97.81 87 ASN B O 1
ATOM 2291 N N . ASP B 1 88 ? -20.281 15.664 7.652 1 97.88 88 ASP B N 1
ATOM 2292 C CA . ASP B 1 88 ? -21.047 16.078 8.828 1 97.88 88 ASP B CA 1
ATOM 2293 C C . ASP B 1 88 ? -20.75 17.531 9.188 1 97.88 88 ASP B C 1
ATOM 2295 O O . ASP B 1 88 ? -21.203 18.016 10.227 1 97.88 88 ASP B O 1
ATOM 2299 N N . GLY B 1 89 ? -19.922 18.203 8.367 1 97.75 89 GLY B N 1
ATOM 2300 C CA . GLY B 1 89 ? -19.734 19.641 8.5 1 97.75 89 GLY B CA 1
ATOM 2301 C C . GLY B 1 89 ? -18.578 20.016 9.398 1 97.75 89 GLY B C 1
ATOM 2302 O O . GLY B 1 89 ? -18.438 21.172 9.797 1 97.75 89 GLY B O 1
ATOM 2303 N N . TYR B 1 90 ? -17.688 19.062 9.688 1 98.56 90 TYR B N 1
ATOM 2304 C CA . TYR B 1 90 ? -16.562 19.328 10.578 1 98.56 90 TYR B CA 1
ATOM 2305 C C . TYR B 1 90 ? -15.461 20.078 9.852 1 98.56 90 TYR B C 1
ATOM 2307 O O . TYR B 1 90 ? -15.266 19.906 8.641 1 98.56 90 TYR B O 1
ATOM 2315 N N . ILE B 1 91 ? -14.766 20.906 10.633 1 98.69 91 ILE B N 1
ATOM 2316 C CA . ILE B 1 91 ? -13.398 21.266 10.273 1 98.69 91 ILE B CA 1
ATOM 2317 C C . ILE B 1 91 ? -12.445 20.141 10.633 1 98.69 91 ILE B C 1
ATOM 2319 O O . ILE B 1 91 ? -12.25 19.828 11.812 1 98.69 91 ILE B O 1
ATOM 2323 N N . VAL B 1 92 ? -11.914 19.516 9.625 1 98.75 92 VAL B N 1
ATOM 2324 C CA . VAL B 1 92 ? -10.961 18.438 9.883 1 98.75 92 VAL B CA 1
ATOM 2325 C C . VAL B 1 92 ? -9.531 18.969 9.758 1 98.75 92 VAL B C 1
ATOM 2327 O O . VAL B 1 92 ? -9.148 19.484 8.703 1 98.75 92 VAL B O 1
ATOM 2330 N N . ILE B 1 93 ? -8.805 18.922 10.82 1 98.81 93 ILE B N 1
ATOM 2331 C CA . ILE B 1 93 ? -7.391 19.281 10.852 1 98.81 93 ILE B CA 1
ATOM 2332 C C . ILE B 1 93 ? -6.547 18 10.898 1 98.81 93 ILE B C 1
ATOM 2334 O O . ILE B 1 93 ? -6.641 17.219 11.852 1 98.81 93 ILE B O 1
ATOM 2338 N N . CYS B 1 94 ? -5.766 17.781 9.922 1 98.69 94 CYS B N 1
ATOM 2339 C CA . CYS B 1 94 ? -5.008 16.547 9.781 1 98.69 94 CYS B CA 1
ATOM 2340 C C . CYS B 1 94 ? -3.51 16.828 9.742 1 98.69 94 CYS B C 1
ATOM 2342 O O . CYS B 1 94 ? -3.027 17.531 8.852 1 98.69 94 CYS B O 1
ATOM 2344 N N . ASP B 1 95 ? -2.783 16.266 10.695 1 98.19 95 ASP B N 1
ATOM 2345 C CA . ASP B 1 95 ? -1.325 16.312 10.664 1 98.19 95 ASP B CA 1
ATOM 2346 C C . ASP B 1 95 ? -0.765 15.414 9.57 1 98.19 95 ASP B C 1
ATOM 2348 O O . ASP B 1 95 ? -0.804 14.188 9.68 1 98.19 95 ASP B O 1
ATOM 2352 N N . ARG B 1 96 ? -0.176 16.016 8.57 1 98.25 96 ARG B N 1
ATOM 2353 C CA . ARG B 1 96 ? 0.41 15.398 7.383 1 98.25 96 ARG B CA 1
ATOM 2354 C C . ARG B 1 96 ? -0.67 14.82 6.477 1 98.25 96 ARG B C 1
ATOM 2356 O O . ARG B 1 96 ? -1.752 14.461 6.941 1 98.25 96 ARG B O 1
ATOM 2363 N N . PHE B 1 97 ? -0.391 14.766 5.203 1 98.5 97 PHE B N 1
ATOM 2364 C CA . PHE B 1 97 ? -1.233 14.234 4.141 1 98.5 97 PHE B CA 1
ATOM 2365 C C . PHE B 1 97 ? -0.412 13.953 2.889 1 98.5 97 PHE B C 1
ATOM 2367 O O . PHE B 1 97 ? 0.71 13.445 2.977 1 98.5 97 PHE B O 1
ATOM 2374 N N . VAL B 1 98 ? -0.929 14.219 1.72 1 98.69 98 VAL B N 1
ATOM 2375 C CA . VAL B 1 98 ? -0.305 13.836 0.457 1 98.69 98 VAL B CA 1
ATOM 2376 C C . VAL B 1 98 ? 1.009 14.594 0.28 1 98.69 98 VAL B C 1
ATOM 2378 O O . VAL B 1 98 ? 1.988 14.039 -0.225 1 98.69 98 VAL B O 1
ATOM 2381 N N . ASP B 1 99 ? 1.081 15.828 0.702 1 98.56 99 ASP B N 1
ATOM 2382 C CA . ASP B 1 99 ? 2.27 16.641 0.482 1 98.56 99 ASP B CA 1
ATOM 2383 C C . ASP B 1 99 ? 3.488 16.047 1.178 1 98.56 99 ASP B C 1
ATOM 2385 O O . ASP B 1 99 ? 4.609 16.141 0.675 1 98.56 99 ASP B O 1
ATOM 2389 N N . SER B 1 100 ? 3.258 15.461 2.305 1 98.25 100 SER B N 1
ATOM 2390 C CA . SER B 1 100 ? 4.348 14.734 2.953 1 98.25 100 SER B CA 1
ATOM 2391 C C . SER B 1 100 ? 4.895 13.633 2.055 1 98.25 100 SER B C 1
ATOM 2393 O O . SER B 1 100 ? 6.109 13.5 1.89 1 98.25 100 SER B O 1
ATOM 2395 N N . SER B 1 101 ? 4.008 12.844 1.45 1 98.5 101 SER B N 1
ATOM 2396 C CA . SER B 1 101 ? 4.438 11.75 0.584 1 98.5 101 SER B CA 1
ATOM 2397 C C . SER B 1 101 ? 5.203 12.273 -0.626 1 98.5 101 SER B C 1
ATOM 2399 O O . SER B 1 101 ? 6.188 11.672 -1.055 1 98.5 101 SER B O 1
ATOM 2401 N N . LEU B 1 102 ? 4.766 13.375 -1.191 1 98.38 102 LEU B N 1
ATOM 2402 C CA . LEU B 1 102 ? 5.465 13.953 -2.332 1 98.38 102 LEU B CA 1
ATOM 2403 C C . LEU B 1 102 ? 6.91 14.289 -1.974 1 98.38 102 LEU B C 1
ATOM 2405 O O . LEU B 1 102 ? 7.816 14.094 -2.785 1 98.38 102 LEU B O 1
ATOM 2409 N N . VAL B 1 103 ? 7.059 14.75 -0.753 1 98 103 VAL B N 1
ATOM 2410 C CA . VAL B 1 103 ? 8.375 15.227 -0.343 1 98 103 VAL B CA 1
ATOM 2411 C C . VAL B 1 103 ? 9.219 14.062 0.16 1 98 103 VAL B C 1
ATOM 2413 O O . VAL B 1 103 ? 10.352 13.867 -0.293 1 98 103 VAL B O 1
ATOM 2416 N N . TYR B 1 104 ? 8.719 13.25 1.033 1 97.62 104 TYR B N 1
ATOM 2417 C CA . TYR B 1 104 ? 9.508 12.18 1.642 1 97.62 104 TYR B CA 1
ATOM 2418 C C . TYR B 1 104 ? 9.805 11.078 0.632 1 97.62 104 TYR B C 1
ATOM 2420 O O . TYR B 1 104 ? 10.953 10.648 0.489 1 97.62 104 TYR B O 1
ATOM 2428 N N . GLN B 1 105 ? 8.82 10.625 -0.071 1 98.19 105 GLN B N 1
ATOM 2429 C CA . GLN B 1 105 ? 9.031 9.539 -1.028 1 98.19 105 GLN B CA 1
ATOM 2430 C C . GLN B 1 105 ? 9.406 10.086 -2.402 1 98.19 105 GLN B C 1
ATOM 2432 O O . GLN B 1 105 ? 10.281 9.539 -3.076 1 98.19 105 GLN B O 1
ATOM 2437 N N . GLY B 1 106 ? 8.734 11.156 -2.854 1 98.19 106 GLY B N 1
ATOM 2438 C CA . GLY B 1 106 ? 9.008 11.703 -4.172 1 98.19 106 GLY B CA 1
ATOM 2439 C C . GLY B 1 106 ? 10.406 12.289 -4.293 1 98.19 106 GLY B C 1
ATOM 2440 O O . GLY B 1 106 ? 11.125 11.984 -5.242 1 98.19 106 GLY B O 1
ATOM 2441 N N . VAL B 1 107 ? 10.75 13.125 -3.311 1 97.5 107 VAL B N 1
ATOM 2442 C CA . VAL B 1 107 ? 12.039 13.805 -3.336 1 97.5 107 VAL B CA 1
ATOM 2443 C C . VAL B 1 107 ? 13.055 13.016 -2.512 1 97.5 107 VAL B C 1
ATOM 2445 O O . VAL B 1 107 ? 14.086 12.578 -3.035 1 97.5 107 VAL B O 1
ATOM 2448 N N . GLY B 1 108 ? 12.719 12.727 -1.273 1 96.25 108 GLY B N 1
ATOM 2449 C CA . GLY B 1 108 ? 13.641 12.078 -0.354 1 96.25 108 GLY B CA 1
ATOM 2450 C C . GLY B 1 108 ? 14.094 10.711 -0.833 1 96.25 108 GLY B C 1
ATOM 2451 O O . GLY B 1 108 ? 15.289 10.398 -0.803 1 96.25 108 GLY B O 1
ATOM 2452 N N . ARG B 1 109 ? 13.172 9.898 -1.32 1 97.12 109 ARG B N 1
ATOM 2453 C CA . ARG B 1 109 ? 13.484 8.555 -1.793 1 97.12 109 ARG B CA 1
ATOM 2454 C C . ARG B 1 109 ? 13.789 8.547 -3.287 1 97.12 109 ARG B C 1
ATOM 2456 O O . ARG B 1 109 ? 14.023 7.496 -3.877 1 97.12 109 ARG B O 1
ATOM 2463 N N . LYS B 1 110 ? 13.594 9.711 -3.922 1 97.25 110 LYS B N 1
ATOM 2464 C CA . LYS B 1 110 ? 13.961 9.938 -5.316 1 97.25 110 LYS B CA 1
ATOM 2465 C C . LYS B 1 110 ? 13.07 9.125 -6.258 1 97.25 110 LYS B C 1
ATOM 2467 O O . LYS B 1 110 ? 13.523 8.68 -7.312 1 97.25 110 LYS B O 1
ATOM 2472 N N . ILE B 1 111 ? 11.875 8.859 -5.875 1 97.88 111 ILE B N 1
ATOM 2473 C CA . ILE B 1 111 ? 10.93 8.164 -6.734 1 97.88 111 ILE B CA 1
ATOM 2474 C C . ILE B 1 111 ? 10.445 9.102 -7.836 1 97.88 111 ILE B C 1
ATOM 2476 O O . ILE B 1 111 ? 10.18 8.664 -8.961 1 97.88 111 ILE B O 1
ATOM 2480 N N . GLY B 1 112 ? 10.344 10.336 -7.504 1 97.75 112 GLY B N 1
ATOM 2481 C CA . GLY B 1 112 ? 9.719 11.336 -8.352 1 97.75 112 GLY B CA 1
ATOM 2482 C C . GLY B 1 112 ? 8.383 11.812 -7.832 1 97.75 112 GLY B C 1
ATOM 2483 O O . GLY B 1 112 ? 7.543 11.008 -7.422 1 97.75 112 GLY B O 1
ATOM 2484 N N . ILE B 1 113 ? 8.125 13.094 -7.863 1 97.56 113 ILE B N 1
ATOM 2485 C CA . ILE B 1 113 ? 6.93 13.719 -7.309 1 97.56 113 ILE B CA 1
ATOM 2486 C C . ILE B 1 113 ? 5.695 13.266 -8.094 1 97.56 113 ILE B C 1
ATOM 2488 O O . ILE B 1 113 ? 4.672 12.922 -7.496 1 97.56 113 ILE B O 1
ATOM 2492 N N . GLU B 1 114 ? 5.797 13.18 -9.367 1 97.31 114 GLU B N 1
ATOM 2493 C CA . GLU B 1 114 ? 4.652 12.828 -10.203 1 97.31 114 GLU B CA 1
ATOM 2494 C C . GLU B 1 114 ? 4.23 11.375 -9.984 1 97.31 114 GLU B C 1
ATOM 2496 O O . GLU B 1 114 ? 3.037 11.078 -9.898 1 97.31 114 GLU B O 1
ATOM 2501 N N . GLU B 1 115 ? 5.184 10.477 -9.922 1 97.5 115 GLU B N 1
ATOM 2502 C CA . GLU B 1 115 ? 4.891 9.07 -9.68 1 97.5 115 GLU B CA 1
ATOM 2503 C C . GLU B 1 115 ? 4.168 8.875 -8.352 1 97.5 115 GLU B C 1
ATOM 2505 O O . GLU B 1 115 ? 3.176 8.148 -8.273 1 97.5 115 GLU B O 1
ATOM 2510 N N . VAL B 1 116 ? 4.688 9.578 -7.324 1 98.31 116 VAL B N 1
ATOM 2511 C CA . VAL B 1 116 ? 4.086 9.461 -5.996 1 98.31 116 VAL B CA 1
ATOM 2512 C C . VAL B 1 116 ? 2.703 10.109 -5.996 1 98.31 116 VAL B C 1
ATOM 2514 O O . VAL B 1 116 ? 1.776 9.602 -5.359 1 98.31 116 VAL B O 1
ATOM 2517 N N . TYR B 1 117 ? 2.549 11.172 -6.715 1 97.69 117 TYR B N 1
ATOM 2518 C CA . TYR B 1 117 ? 1.257 11.836 -6.789 1 97.69 117 TYR B CA 1
ATOM 2519 C C . TYR B 1 117 ? 0.208 10.938 -7.426 1 97.69 117 TYR B C 1
ATOM 2521 O O . TYR B 1 117 ? -0.936 10.883 -6.965 1 97.69 117 TYR B O 1
ATOM 2529 N N . GLN B 1 118 ? 0.554 10.219 -8.43 1 97.19 118 GLN B N 1
ATOM 2530 C CA . GLN B 1 118 ? -0.384 9.336 -9.125 1 97.19 118 GLN B CA 1
ATOM 2531 C C . GLN B 1 118 ? -0.912 8.25 -8.195 1 97.19 118 GLN B C 1
ATOM 2533 O O . GLN B 1 118 ? -2.109 7.957 -8.188 1 97.19 118 GLN B O 1
ATOM 2538 N N . ILE B 1 119 ? -0.026 7.684 -7.422 1 97.94 119 ILE B N 1
ATOM 2539 C CA . ILE B 1 119 ? -0.444 6.648 -6.484 1 97.94 119 ILE B CA 1
ATOM 2540 C C . ILE B 1 119 ? -1.395 7.242 -5.449 1 97.94 119 ILE B C 1
ATOM 2542 O O . ILE B 1 119 ? -2.361 6.594 -5.039 1 97.94 119 ILE B O 1
ATOM 2546 N N . ASN B 1 120 ? -1.104 8.484 -5.055 1 98.56 120 ASN B N 1
ATOM 2547 C CA . ASN B 1 120 ? -1.96 9.117 -4.055 1 98.56 120 ASN B CA 1
ATOM 2548 C C . ASN B 1 120 ? -3.293 9.555 -4.656 1 98.56 120 ASN B C 1
ATOM 2550 O O . ASN B 1 120 ? -4.312 9.57 -3.965 1 98.56 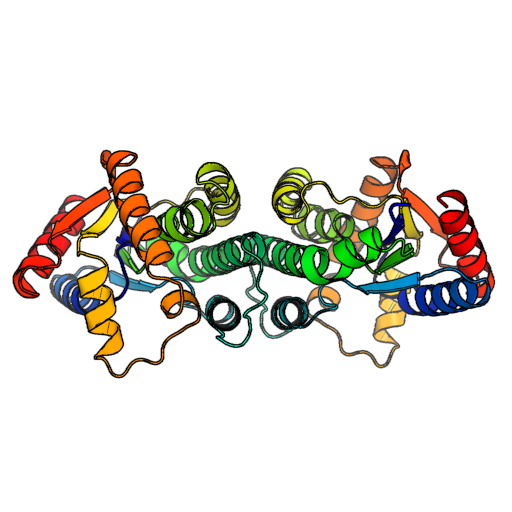120 ASN B O 1
ATOM 2554 N N . GLN B 1 121 ? -3.285 9.844 -5.918 1 97.94 121 GLN B N 1
ATOM 2555 C CA . GLN B 1 121 ? -4.562 10.117 -6.566 1 97.94 121 GLN B CA 1
ATOM 2556 C C . GLN B 1 121 ? -5.48 8.898 -6.512 1 97.94 121 GLN B C 1
ATOM 2558 O O . GLN B 1 121 ? -6.688 9.031 -6.301 1 97.94 121 GLN B O 1
ATOM 2563 N N . PHE B 1 122 ? -4.934 7.758 -6.719 1 98.25 122 PHE B N 1
ATOM 2564 C CA . PHE B 1 122 ? -5.691 6.52 -6.578 1 98.25 122 PHE B CA 1
ATOM 2565 C C . PHE B 1 122 ? -6.246 6.379 -5.168 1 98.25 122 PHE B C 1
ATOM 2567 O O . PHE B 1 122 ? -7.367 5.898 -4.977 1 98.25 122 PHE B O 1
ATOM 2574 N N . ALA B 1 123 ? -5.488 6.816 -4.16 1 98.44 123 ALA B N 1
ATOM 2575 C CA . ALA B 1 123 ? -5.852 6.645 -2.756 1 98.44 123 ALA B CA 1
ATOM 2576 C C . ALA B 1 123 ? -6.914 7.652 -2.336 1 98.44 123 ALA B C 1
ATOM 2578 O O . ALA B 1 123 ? -7.859 7.309 -1.62 1 98.44 123 ALA B O 1
ATOM 2579 N N . ILE B 1 124 ? -6.867 8.922 -2.85 1 98.38 124 ILE B N 1
ATOM 2580 C CA . ILE B 1 124 ? -7.648 9.977 -2.211 1 98.38 124 ILE B CA 1
ATOM 2581 C C . ILE B 1 124 ? -8.859 10.312 -3.072 1 98.38 124 ILE B C 1
ATOM 2583 O O . ILE B 1 124 ? -9.805 10.961 -2.604 1 98.38 124 ILE B O 1
ATOM 2587 N N . GLY B 1 125 ? -8.773 9.883 -4.406 1 94.94 125 GLY B N 1
ATOM 2588 C CA . GLY B 1 125 ? -9.852 10.281 -5.297 1 94.94 125 GLY B CA 1
ATOM 2589 C C . GLY B 1 125 ? -10.023 11.781 -5.398 1 94.94 125 GLY B C 1
ATOM 2590 O O . GLY B 1 125 ? -9.07 12.5 -5.703 1 94.94 125 GLY B O 1
ATOM 2591 N N . ASN B 1 126 ? -11.188 12.242 -4.941 1 93.06 126 ASN B N 1
ATOM 2592 C CA . ASN B 1 126 ? -11.508 13.656 -5.133 1 93.06 126 ASN B CA 1
ATOM 2593 C C . ASN B 1 126 ? -11.375 14.445 -3.832 1 93.06 126 ASN B C 1
ATOM 2595 O O . ASN B 1 126 ? -11.688 15.633 -3.787 1 93.06 126 ASN B O 1
ATOM 2599 N N . ILE B 1 127 ? -10.891 13.828 -2.826 1 95.75 127 ILE B N 1
ATOM 2600 C CA . ILE B 1 127 ? -10.758 14.508 -1.546 1 95.75 127 ILE B CA 1
ATOM 2601 C C . ILE B 1 127 ? -9.406 15.211 -1.473 1 95.75 127 ILE B C 1
ATOM 2603 O O . ILE B 1 127 ? -8.359 14.562 -1.532 1 95.75 127 ILE B O 1
ATOM 2607 N N . LYS B 1 128 ? -9.391 16.484 -1.397 1 96.25 128 LYS B N 1
ATOM 2608 C CA . LYS B 1 128 ? -8.195 17.312 -1.287 1 96.25 128 LYS B CA 1
ATOM 2609 C C . LYS B 1 128 ? -8.344 18.344 -0.179 1 96.25 128 LYS B C 1
ATOM 2611 O O . LYS B 1 128 ? -9.461 18.75 0.148 1 96.25 128 LYS B O 1
ATOM 2616 N N . PRO B 1 129 ? -7.246 18.781 0.375 1 98.19 129 PRO B N 1
ATOM 2617 C CA . PRO B 1 129 ? -7.348 19.812 1.401 1 98.19 129 PRO B CA 1
ATOM 2618 C C . PRO B 1 129 ? -7.844 21.156 0.843 1 98.19 129 PRO B C 1
ATOM 2620 O O . PRO B 1 129 ? -7.496 21.516 -0.281 1 98.19 129 PRO B O 1
ATOM 2623 N N . ASP B 1 130 ? -8.641 21.812 1.633 1 97.75 130 ASP B N 1
ATOM 2624 C CA . ASP B 1 130 ? -9.047 23.172 1.312 1 97.75 130 ASP B CA 1
ATOM 2625 C C . ASP B 1 130 ? -7.891 24.156 1.529 1 97.75 130 ASP B C 1
ATOM 2627 O O . ASP B 1 130 ? -7.816 25.188 0.871 1 97.75 130 ASP B O 1
ATOM 2631 N N . ALA B 1 131 ? -7.051 23.797 2.443 1 98.31 131 ALA B N 1
ATOM 2632 C CA . ALA B 1 131 ? -5.844 24.562 2.746 1 98.31 131 ALA B CA 1
ATOM 2633 C C . ALA B 1 131 ? -4.789 23.688 3.416 1 98.31 131 ALA B C 1
ATOM 2635 O O . ALA B 1 131 ? -5.125 22.719 4.102 1 98.31 131 ALA B O 1
ATOM 2636 N N . THR B 1 132 ? -3.578 24.016 3.188 1 98.81 132 THR B N 1
ATOM 2637 C CA . THR B 1 132 ? -2.439 23.406 3.867 1 98.81 132 THR B CA 1
ATOM 2638 C C . THR B 1 132 ? -1.589 24.469 4.555 1 98.81 132 THR B C 1
ATOM 2640 O O . THR B 1 132 ? -1.312 25.516 3.973 1 98.81 132 THR B O 1
ATOM 2643 N N . ILE B 1 133 ? -1.288 24.219 5.758 1 98.81 133 ILE B N 1
ATOM 2644 C CA . ILE B 1 133 ? -0.409 25.109 6.504 1 98.81 133 ILE B CA 1
ATOM 2645 C C . ILE B 1 133 ? 0.952 24.453 6.703 1 98.81 133 ILE B C 1
ATOM 2647 O O . ILE B 1 133 ? 1.044 23.375 7.301 1 98.81 133 ILE B O 1
ATOM 2651 N N . PHE B 1 134 ? 1.978 25.062 6.168 1 98.75 134 PHE B N 1
ATOM 2652 C CA . PHE B 1 134 ? 3.336 24.547 6.301 1 98.75 134 PHE B CA 1
ATOM 2653 C C . PHE B 1 134 ? 4.074 25.266 7.43 1 98.75 134 PHE B C 1
ATOM 2655 O O . PHE B 1 134 ? 4.254 26.484 7.398 1 98.75 134 PHE B O 1
ATOM 2662 N N . PHE B 1 135 ? 4.469 24.469 8.414 1 98.31 135 PHE B N 1
ATOM 2663 C CA . PHE B 1 135 ? 5.289 24.984 9.508 1 98.31 135 PHE B CA 1
ATOM 2664 C C . PHE B 1 135 ? 6.75 25.078 9.086 1 98.31 135 PHE B C 1
ATOM 2666 O O . PHE B 1 135 ? 7.48 24.094 9.125 1 98.31 135 PHE B O 1
ATOM 2673 N N . ASP B 1 136 ? 7.098 26.297 8.758 1 97.31 136 ASP B N 1
ATOM 2674 C CA . ASP B 1 136 ? 8.445 26.531 8.25 1 97.31 136 ASP B CA 1
ATOM 2675 C C . ASP B 1 136 ? 9.453 26.656 9.391 1 97.31 136 ASP B C 1
ATOM 2677 O O . ASP B 1 136 ? 9.367 27.578 10.203 1 97.31 136 ASP B O 1
ATOM 2681 N N . LEU B 1 137 ? 10.32 25.734 9.492 1 95.44 137 LEU B N 1
ATOM 2682 C CA . LEU B 1 137 ? 11.398 25.641 10.477 1 95.44 137 LEU B CA 1
ATOM 2683 C C . LEU B 1 137 ? 12.617 24.953 9.875 1 95.44 137 LEU B C 1
ATOM 2685 O O . LEU B 1 137 ? 12.492 23.922 9.219 1 95.44 137 LEU B O 1
ATOM 2689 N N . PRO B 1 138 ? 13.805 25.594 10.125 1 92.62 138 PRO B N 1
ATOM 2690 C CA . PRO B 1 138 ? 14.992 24.875 9.664 1 92.62 138 PRO B CA 1
ATOM 2691 C C . PRO B 1 138 ? 15.062 23.438 10.18 1 92.62 138 PRO B C 1
ATOM 2693 O O . PRO B 1 138 ? 14.805 23.203 11.367 1 92.62 138 PRO B O 1
ATOM 2696 N N . TYR B 1 139 ? 15.328 22.531 9.227 1 90.19 139 TYR B N 1
ATOM 2697 C CA . TYR B 1 139 ? 15.258 21.109 9.57 1 90.19 139 TYR B CA 1
ATOM 2698 C C . TYR B 1 139 ? 16.219 20.766 10.703 1 90.19 139 TYR B C 1
ATOM 2700 O O . TYR B 1 139 ? 15.93 19.906 11.531 1 90.19 139 TYR B O 1
ATOM 2708 N N . GLU B 1 140 ? 17.328 21.469 10.836 1 92.31 140 GLU B N 1
ATOM 2709 C CA . GLU B 1 140 ? 18.312 21.234 11.898 1 92.31 140 GLU B CA 1
ATOM 2710 C C . GLU B 1 140 ? 17.703 21.516 13.266 1 92.31 140 GLU B C 1
ATOM 2712 O O . GLU B 1 140 ? 17.984 20.797 14.234 1 92.31 140 GLU B O 1
ATOM 2717 N N . VAL B 1 141 ? 16.969 22.578 13.305 1 90.69 141 VAL B N 1
ATOM 2718 C CA . VAL B 1 141 ? 16.328 22.953 14.555 1 90.69 141 VAL B CA 1
ATOM 2719 C C . VAL B 1 141 ? 15.305 21.875 14.945 1 90.69 141 VAL B C 1
ATOM 2721 O O . VAL B 1 141 ? 15.242 21.469 16.109 1 90.69 141 VAL B O 1
ATOM 2724 N N . GLY B 1 142 ? 14.516 21.438 13.992 1 87.81 142 GLY B N 1
ATOM 2725 C CA . GLY B 1 142 ? 13.539 20.391 14.25 1 87.81 142 GLY B CA 1
ATOM 2726 C C . GLY B 1 142 ? 14.164 19.094 14.758 1 87.81 142 GLY B C 1
ATOM 2727 O O . GLY B 1 142 ? 13.672 18.5 15.719 1 87.81 142 GLY B O 1
ATOM 2728 N N . LEU B 1 143 ? 15.211 18.719 14.086 1 87.38 143 LEU B N 1
ATOM 2729 C CA . LEU B 1 143 ? 15.914 17.5 14.477 1 87.38 143 LEU B CA 1
ATOM 2730 C C . LEU B 1 143 ? 16.469 17.625 15.898 1 87.38 143 LEU B C 1
ATOM 2732 O O . LEU B 1 143 ? 16.422 16.656 16.672 1 87.38 143 LEU B O 1
ATOM 2736 N N . ALA B 1 144 ? 16.969 18.75 16.203 1 88.31 144 ALA B N 1
ATOM 2737 C CA . ALA B 1 144 ? 17.5 19 17.531 1 88.31 144 ALA B CA 1
ATOM 2738 C C . ALA B 1 144 ? 16.422 18.875 18.609 1 88.31 144 ALA B C 1
ATOM 2740 O O . ALA B 1 144 ? 16.672 18.344 19.688 1 88.31 144 ALA B O 1
ATOM 2741 N N . ARG B 1 145 ? 15.305 19.266 18.297 1 84.06 145 ARG B N 1
ATOM 2742 C CA . ARG B 1 145 ? 14.18 19.188 19.219 1 84.06 145 ARG B CA 1
ATOM 2743 C C . ARG B 1 145 ? 13.773 17.734 19.469 1 84.06 145 ARG B C 1
ATOM 2745 O O . ARG B 1 145 ? 13.422 17.375 20.594 1 84.06 145 ARG B O 1
ATOM 2752 N N . ILE B 1 146 ? 13.812 16.922 18.422 1 82.12 146 ILE B N 1
ATOM 2753 C CA . ILE B 1 146 ? 13.469 15.516 18.531 1 82.12 146 ILE B CA 1
ATOM 2754 C C . ILE B 1 146 ? 14.5 14.789 19.391 1 82.12 146 ILE B C 1
ATOM 2756 O O . ILE B 1 146 ? 14.141 13.992 20.25 1 82.12 146 ILE B O 1
ATOM 2760 N N . ASN B 1 147 ? 15.703 15.086 19.125 1 82.62 147 ASN B N 1
ATOM 2761 C CA . ASN B 1 147 ? 16.797 14.43 19.828 1 82.62 147 ASN B CA 1
ATOM 2762 C C . ASN B 1 147 ? 16.797 14.805 21.312 1 82.62 147 ASN B C 1
ATOM 2764 O O . ASN B 1 147 ? 17.234 14.008 22.156 1 82.62 147 ASN B O 1
ATOM 2768 N N . ASN B 1 148 ? 16.328 15.906 21.578 1 80.19 148 ASN B N 1
ATOM 2769 C CA . ASN B 1 148 ? 16.312 16.375 22.953 1 80.19 148 ASN B CA 1
ATOM 2770 C C . ASN B 1 148 ? 15.039 15.945 23.688 1 80.19 148 ASN B C 1
ATOM 2772 O O . ASN B 1 148 ? 14.922 16.109 24.906 1 80.19 148 ASN B O 1
ATOM 2776 N N . GLY B 1 149 ? 14.258 15.398 22.953 1 75 149 GLY B N 1
ATOM 2777 C CA . GLY B 1 149 ? 12.984 15.023 23.531 1 75 149 GLY B CA 1
ATOM 2778 C C . GLY B 1 149 ? 12.93 13.562 23.953 1 75 149 GLY B C 1
ATOM 2779 O O . GLY B 1 149 ? 13.875 12.812 23.719 1 75 149 GLY B O 1
ATOM 2780 N N . GLU B 1 150 ? 11.93 13.203 24.641 1 70.62 150 GLU B N 1
ATOM 2781 C CA . GLU B 1 150 ? 11.734 11.867 25.203 1 70.62 150 GLU B CA 1
ATOM 2782 C C . GLU B 1 150 ? 11.148 10.906 24.172 1 70.62 150 GLU B C 1
ATOM 2784 O O . GLU B 1 150 ? 10.969 9.719 24.453 1 70.62 150 GLU B O 1
ATOM 2789 N N . ARG B 1 151 ? 11.016 11.352 22.922 1 75.38 151 ARG B N 1
ATOM 2790 C CA . ARG B 1 151 ? 10.367 10.445 21.969 1 75.38 151 ARG B CA 1
ATOM 2791 C C . ARG B 1 151 ? 11.383 9.5 21.344 1 75.38 151 ARG B C 1
ATOM 2793 O O . ARG B 1 151 ? 12.5 9.906 21.016 1 75.38 151 ARG B O 1
ATOM 2800 N N . VAL B 1 152 ? 11.016 8.141 21.172 1 75.31 152 VAL B N 1
ATOM 2801 C CA . VAL B 1 152 ? 11.828 7.129 20.5 1 75.31 152 VAL B CA 1
ATOM 2802 C C . VAL B 1 152 ? 11.867 7.395 19 1 75.31 152 VAL B C 1
ATOM 2804 O O . VAL B 1 152 ? 10.82 7.562 18.375 1 75.31 152 VAL B O 1
ATOM 2807 N N . ALA B 1 153 ? 13.07 7.41 18.562 1 81.88 153 ALA B N 1
ATOM 2808 C CA . ALA B 1 153 ? 13.258 7.66 17.125 1 81.88 153 ALA B CA 1
ATOM 2809 C C . ALA B 1 153 ? 12.617 6.555 16.297 1 81.88 153 ALA B C 1
ATOM 2811 O O . ALA B 1 153 ? 12.703 5.379 16.641 1 81.88 153 ALA B O 1
ATOM 2812 N N . ASP B 1 154 ? 11.945 6.93 15.227 1 87.44 154 ASP B N 1
ATOM 2813 C CA . ASP B 1 154 ? 11.43 5.941 14.281 1 87.44 154 ASP B CA 1
ATOM 2814 C C . ASP B 1 154 ? 12.344 5.805 13.07 1 87.44 154 ASP B C 1
ATOM 2816 O O . ASP B 1 154 ? 13.414 6.414 13.023 1 87.44 154 ASP B O 1
ATOM 2820 N N . ARG B 1 155 ? 11.945 4.965 12.18 1 86.88 155 ARG B N 1
ATOM 2821 C CA . ARG B 1 155 ? 12.773 4.637 11.023 1 86.88 155 ARG B CA 1
ATOM 2822 C C . ARG B 1 155 ? 13.141 5.891 10.234 1 86.88 155 ARG B C 1
ATOM 2824 O O . ARG B 1 155 ? 14.281 6.035 9.781 1 86.88 155 ARG B O 1
ATOM 2831 N N . LEU B 1 156 ? 12.219 6.824 10.055 1 87.44 156 LEU B N 1
ATOM 2832 C CA . LEU B 1 156 ? 12.438 8.023 9.258 1 87.44 156 LEU B CA 1
ATOM 2833 C C . LEU B 1 156 ? 13.352 9.008 9.984 1 87.44 156 LEU B C 1
ATOM 2835 O O . LEU B 1 156 ? 14.133 9.727 9.352 1 87.44 156 LEU B O 1
ATOM 2839 N N . ASP B 1 157 ? 13.273 9.094 11.297 1 83.94 157 ASP B N 1
ATOM 2840 C CA . ASP B 1 157 ? 14.125 9.969 12.102 1 83.94 157 ASP B CA 1
ATOM 2841 C C . ASP B 1 157 ? 15.594 9.594 11.938 1 83.94 157 ASP B C 1
ATOM 2843 O O . ASP B 1 157 ? 16.484 10.445 12.07 1 83.94 157 ASP B O 1
ATOM 2847 N N . LEU B 1 158 ? 15.836 8.344 11.586 1 85.38 158 LEU B N 1
ATOM 2848 C CA . LEU B 1 158 ? 17.188 7.809 11.562 1 85.38 158 LEU B CA 1
ATOM 2849 C C . LEU B 1 158 ? 17.844 8.039 10.211 1 85.38 158 LEU B C 1
ATOM 2851 O O . LEU B 1 158 ? 19.016 7.68 10.008 1 85.38 158 LEU B O 1
ATOM 2855 N N . GLU B 1 159 ? 17.125 8.664 9.328 1 89.81 159 GLU B N 1
ATOM 2856 C CA . GLU B 1 159 ? 17.688 8.938 8 1 89.81 159 GLU B CA 1
ATOM 2857 C C . GLU B 1 159 ? 18.844 9.922 8.078 1 89.81 159 GLU B C 1
ATOM 2859 O O . GLU B 1 159 ? 19.031 10.586 9.102 1 89.81 159 GLU B O 1
ATOM 2864 N N . SER B 1 160 ? 19.594 10.031 7.043 1 90 160 SER B N 1
ATOM 2865 C CA . SER B 1 160 ? 20.797 10.859 6.996 1 90 160 SER B CA 1
ATOM 2866 C C . SER B 1 160 ? 20.438 12.344 6.992 1 90 160 SER B C 1
ATOM 2868 O O . SER B 1 160 ? 19.312 12.719 6.688 1 90 160 SER B O 1
ATOM 2870 N N . ASP B 1 161 ? 21.391 13.156 7.293 1 91.75 161 ASP B N 1
ATOM 2871 C CA . ASP B 1 161 ? 21.234 14.609 7.238 1 91.75 161 ASP B CA 1
ATOM 2872 C C . ASP B 1 161 ? 20.859 15.062 5.832 1 91.75 161 ASP B C 1
ATOM 2874 O O . ASP B 1 161 ? 20.031 15.961 5.672 1 91.75 161 ASP B O 1
ATOM 2878 N N . ASP B 1 162 ? 21.484 14.461 4.836 1 93.94 162 ASP B N 1
ATOM 2879 C CA . ASP B 1 162 ? 21.172 14.789 3.447 1 93.94 162 ASP B CA 1
ATOM 2880 C C . ASP B 1 162 ? 19.719 14.5 3.117 1 93.94 162 ASP B C 1
ATOM 2882 O O . ASP B 1 162 ? 19.078 15.25 2.367 1 93.94 162 ASP B O 1
ATOM 2886 N N . PHE B 1 163 ? 19.25 13.484 3.658 1 94.38 163 PHE B N 1
ATOM 2887 C CA . PHE B 1 163 ? 17.844 13.148 3.475 1 94.38 163 PHE B CA 1
ATOM 2888 C C . PHE B 1 163 ? 16.938 14.25 4.031 1 94.38 163 PHE B C 1
ATOM 2890 O O . PHE B 1 163 ? 16.031 14.727 3.35 1 94.38 163 PHE B O 1
ATOM 2897 N N . HIS B 1 164 ? 17.234 14.695 5.219 1 93.38 164 HIS B N 1
ATOM 2898 C CA . HIS B 1 164 ? 16.422 15.711 5.867 1 93.38 164 HIS B CA 1
ATOM 2899 C C . HIS B 1 164 ? 16.531 17.047 5.141 1 93.38 164 HIS B C 1
ATOM 2901 O O . HIS B 1 164 ? 15.539 17.781 5.023 1 93.38 164 HIS B O 1
ATOM 2907 N N . LYS B 1 165 ? 17.656 17.297 4.66 1 94.62 165 LYS B N 1
ATOM 2908 C CA . LYS B 1 165 ? 17.859 18.5 3.855 1 94.62 165 LYS B CA 1
ATOM 2909 C C . LYS B 1 165 ? 17.047 18.438 2.566 1 94.62 165 LYS B C 1
ATOM 2911 O O . LYS B 1 165 ? 16.391 19.422 2.195 1 94.62 165 LYS B O 1
ATOM 2916 N N . ASP B 1 166 ? 17.109 17.312 1.891 1 95.81 166 ASP B N 1
ATOM 2917 C CA . ASP B 1 166 ? 16.328 17.109 0.67 1 95.81 166 ASP B CA 1
ATOM 2918 C C . ASP B 1 166 ? 14.836 17.266 0.94 1 95.81 166 ASP B C 1
ATOM 2920 O O . ASP B 1 166 ? 14.109 17.844 0.137 1 95.81 166 ASP B O 1
ATOM 2924 N N . VAL B 1 167 ? 14.445 16.719 2.006 1 95.44 167 VAL B N 1
ATOM 2925 C CA . VAL B 1 167 ? 13.039 16.781 2.391 1 95.44 167 VAL B CA 1
ATOM 2926 C C . VAL B 1 167 ? 12.633 18.234 2.617 1 95.44 167 VAL B C 1
ATOM 2928 O O . VAL B 1 167 ? 11.609 18.688 2.098 1 95.44 167 VAL B O 1
ATOM 2931 N N . TYR B 1 168 ? 13.461 18.969 3.369 1 95.81 168 TYR B N 1
ATOM 2932 C CA . TYR B 1 168 ? 13.156 20.375 3.609 1 95.81 168 TYR B CA 1
ATOM 2933 C C . TYR B 1 168 ? 13.07 21.141 2.299 1 95.81 168 TYR B C 1
ATOM 2935 O O . TYR B 1 168 ? 12.125 21.891 2.072 1 95.81 168 TYR B O 1
ATOM 2943 N N . ASN B 1 169 ? 13.992 20.938 1.436 1 96.56 169 ASN B N 1
ATOM 2944 C CA . ASN B 1 169 ? 13.984 21.594 0.13 1 96.56 169 ASN B CA 1
ATOM 2945 C C . ASN B 1 169 ? 12.773 21.172 -0.7 1 96.56 169 ASN B C 1
ATOM 2947 O O . ASN B 1 169 ? 12.234 21.969 -1.47 1 96.56 169 ASN B O 1
ATOM 2951 N N . GLY B 1 170 ? 12.422 19.906 -0.544 1 97.38 170 GLY B N 1
ATOM 2952 C CA . GLY B 1 170 ? 11.211 19.422 -1.2 1 97.38 170 GLY B CA 1
ATOM 2953 C C . GLY B 1 170 ? 9.969 20.172 -0.775 1 97.38 170 GLY B C 1
ATOM 2954 O O . GLY B 1 170 ? 9.141 20.547 -1.613 1 97.38 170 GLY B O 1
ATOM 2955 N N . TYR B 1 171 ? 9.875 20.438 0.513 1 97.56 171 TYR B N 1
ATOM 2956 C CA . TYR B 1 171 ? 8.734 21.203 1 1 97.56 171 TYR B CA 1
ATOM 2957 C C . TYR B 1 171 ? 8.734 22.609 0.406 1 97.56 171 TYR B C 1
ATOM 2959 O O . TYR B 1 171 ? 7.672 23.141 0.059 1 97.56 171 TYR B O 1
ATOM 2967 N N . MET B 1 172 ? 9.883 23.188 0.302 1 97.12 172 MET B N 1
ATOM 2968 C CA . MET B 1 172 ? 9.961 24.516 -0.293 1 97.12 172 MET B CA 1
ATOM 2969 C C . MET B 1 172 ? 9.453 24.5 -1.731 1 97.12 172 MET B C 1
ATOM 2971 O O . MET B 1 172 ? 8.711 25.391 -2.143 1 97.12 172 MET B O 1
ATOM 2975 N N . THR B 1 173 ? 9.836 23.5 -2.424 1 97.12 173 THR B N 1
ATOM 2976 C CA . THR B 1 173 ? 9.406 23.344 -3.811 1 97.12 173 THR B CA 1
ATOM 2977 C C . THR B 1 173 ? 7.895 23.172 -3.893 1 97.12 173 THR B C 1
ATOM 2979 O O . THR B 1 173 ? 7.234 23.812 -4.723 1 97.12 173 THR B O 1
ATOM 2982 N N . ILE B 1 174 ? 7.344 22.359 -3.035 1 97.31 174 ILE B N 1
ATOM 2983 C CA . ILE B 1 174 ? 5.914 22.078 -3.031 1 97.31 174 ILE B CA 1
ATOM 2984 C C . ILE B 1 174 ? 5.145 23.344 -2.635 1 97.31 174 ILE B C 1
ATOM 2986 O O . ILE B 1 174 ? 4.066 23.609 -3.168 1 97.31 174 ILE B O 1
ATOM 2990 N N . CYS B 1 175 ? 5.68 24.094 -1.693 1 97.69 175 CYS B N 1
ATOM 2991 C CA . CYS B 1 175 ? 5.055 25.344 -1.266 1 97.69 175 CYS B CA 1
ATOM 2992 C C . CYS B 1 175 ? 4.957 26.328 -2.424 1 97.69 175 CYS B C 1
ATOM 2994 O O . CYS B 1 175 ? 3.969 27.047 -2.547 1 97.69 175 CYS B O 1
ATOM 2996 N N . GLU B 1 176 ? 5.949 26.297 -3.252 1 97.31 176 GLU B N 1
ATOM 2997 C CA . GLU B 1 176 ? 5.953 27.188 -4.418 1 97.31 176 GLU B CA 1
ATOM 2998 C C . GLU B 1 176 ? 4.973 26.688 -5.48 1 97.31 176 GLU B C 1
ATOM 3000 O O . GLU B 1 176 ? 4.227 27.484 -6.062 1 97.31 176 GLU B O 1
ATOM 3005 N N . LYS B 1 177 ? 4.973 25.484 -5.715 1 96.25 177 LYS B N 1
ATOM 3006 C CA . LYS B 1 177 ? 4.152 24.875 -6.754 1 96.25 177 LYS B CA 1
ATOM 3007 C C . LYS B 1 177 ? 2.666 25.016 -6.441 1 96.25 177 LYS B C 1
ATOM 3009 O O . LYS B 1 177 ? 1.851 25.203 -7.348 1 96.25 177 LYS B O 1
ATOM 3014 N N . TYR B 1 178 ? 2.389 24.891 -5.203 1 97 178 TYR B N 1
ATOM 3015 C CA . TYR B 1 178 ? 0.988 24.938 -4.797 1 97 178 TYR B CA 1
ATOM 3016 C C . TYR B 1 178 ? 0.717 26.125 -3.891 1 97 178 TYR B C 1
ATOM 3018 O O . TYR B 1 178 ? 0.033 26 -2.871 1 97 178 TYR B O 1
ATOM 3026 N N . ALA B 1 179 ? 1.203 27.234 -4.195 1 97.06 179 ALA B N 1
ATOM 3027 C CA . ALA B 1 179 ? 1.159 28.453 -3.391 1 97.06 179 ALA B CA 1
ATOM 3028 C C . ALA B 1 179 ? -0.278 28.922 -3.182 1 97.06 179 ALA B C 1
ATOM 3030 O O . ALA B 1 179 ? -0.57 29.641 -2.225 1 97.06 179 ALA B O 1
ATOM 3031 N N . GLU B 1 180 ? -1.174 28.5 -4.027 1 96.94 180 GLU B N 1
ATOM 3032 C CA . GLU B 1 180 ? -2.57 28.906 -3.906 1 96.94 180 GLU B CA 1
ATOM 3033 C C . GLU B 1 180 ? -3.24 28.234 -2.711 1 96.94 180 GLU B C 1
ATOM 3035 O O . GLU B 1 180 ? -4.152 28.797 -2.104 1 96.94 180 GLU B O 1
ATOM 3040 N N . ARG B 1 181 ? -2.764 27.062 -2.371 1 96.94 181 ARG B N 1
ATOM 3041 C CA . ARG B 1 181 ? -3.439 26.297 -1.331 1 96.94 181 ARG B CA 1
ATOM 3042 C C . ARG B 1 181 ? -2.582 26.203 -0.074 1 96.94 181 ARG B C 1
ATOM 3044 O O . ARG B 1 181 ? -3.098 25.969 1.02 1 96.94 181 ARG B O 1
ATOM 3051 N N . ILE B 1 182 ? -1.256 26.406 -0.198 1 98.5 182 ILE B N 1
ATOM 3052 C CA . ILE B 1 182 ? -0.341 26.219 0.921 1 98.5 182 ILE B CA 1
ATOM 3053 C C . ILE B 1 182 ? 0.076 27.562 1.491 1 98.5 182 ILE B C 1
ATOM 3055 O O . ILE B 1 182 ? 0.564 28.438 0.76 1 98.5 182 ILE B O 1
ATOM 3059 N N . THR B 1 183 ? -0.13 27.766 2.766 1 98.5 183 THR B N 1
ATOM 3060 C CA . THR B 1 183 ? 0.338 28.938 3.486 1 98.5 183 THR B CA 1
ATOM 3061 C C . THR B 1 183 ? 1.518 28.594 4.387 1 98.5 183 THR B C 1
ATOM 3063 O O . THR B 1 183 ? 1.42 27.688 5.223 1 98.5 183 THR B O 1
ATOM 3066 N N . LYS B 1 184 ? 2.641 29.297 4.25 1 97.81 184 LYS B N 1
ATOM 3067 C CA . LYS B 1 184 ? 3.814 29.094 5.098 1 97.81 184 LYS B CA 1
ATOM 3068 C C . LYS B 1 184 ? 3.742 29.969 6.348 1 97.81 184 LYS B C 1
ATOM 3070 O O . LYS B 1 184 ? 3.393 31.141 6.273 1 97.81 184 LYS B O 1
ATOM 3075 N N . ILE B 1 185 ? 4.027 29.359 7.438 1 97.88 185 ILE B N 1
ATOM 3076 C CA . ILE B 1 185 ? 4.129 30.125 8.672 1 97.88 185 ILE B CA 1
ATOM 3077 C C . ILE B 1 185 ? 5.496 29.891 9.312 1 97.88 185 ILE B C 1
ATOM 3079 O O . ILE B 1 185 ? 6.051 28.797 9.227 1 97.88 185 ILE B O 1
ATOM 3083 N N . ASP B 1 186 ? 6.027 30.922 9.945 1 97.06 186 ASP B N 1
ATOM 3084 C CA . ASP B 1 186 ? 7.301 30.844 10.648 1 97.06 186 ASP B CA 1
ATOM 3085 C C . ASP B 1 186 ? 7.141 30.125 11.992 1 97.06 186 ASP B C 1
ATOM 3087 O O . ASP B 1 186 ? 6.75 30.75 12.984 1 97.06 186 ASP B O 1
ATOM 3091 N N . ALA B 1 187 ? 7.574 28.891 12.062 1 96.62 187 ALA B N 1
ATOM 3092 C CA . ALA B 1 187 ? 7.363 28.062 13.242 1 96.62 187 ALA B CA 1
ATOM 3093 C C . ALA B 1 187 ? 8.422 28.328 14.305 1 96.62 187 ALA B C 1
ATOM 3095 O O . ALA B 1 187 ? 8.453 27.672 15.344 1 96.62 187 ALA B O 1
ATOM 3096 N N . SER B 1 188 ? 9.289 29.266 13.984 1 94.62 188 SER B N 1
ATOM 3097 C CA . SER B 1 188 ? 10.297 29.641 14.977 1 94.62 188 SER B CA 1
ATOM 3098 C C . SER B 1 188 ? 9.75 30.672 15.953 1 94.62 188 SER B C 1
ATOM 3100 O O . SER B 1 188 ? 10.367 30.953 16.984 1 94.62 188 SER B O 1
ATOM 3102 N N . LYS B 1 189 ? 8.633 31.266 15.68 1 96.38 189 LYS B N 1
ATOM 3103 C CA . LYS B 1 189 ? 8 32.25 16.562 1 96.38 189 LYS B CA 1
ATOM 3104 C C . LYS B 1 189 ? 7.426 31.562 17.797 1 96.38 189 LYS B C 1
ATOM 3106 O O . LYS B 1 189 ? 7.523 30.344 17.953 1 96.38 189 LYS B O 1
ATOM 3111 N N . THR B 1 190 ? 6.859 32.406 18.719 1 96.75 190 THR B N 1
ATOM 3112 C CA . THR B 1 190 ? 6.281 31.844 19.938 1 96.75 190 THR B CA 1
ATOM 3113 C C . THR B 1 190 ? 5.051 31 19.609 1 96.75 190 THR B C 1
ATOM 3115 O O . THR B 1 190 ? 4.402 31.219 18.578 1 96.75 190 THR B O 1
ATOM 3118 N N . ILE B 1 191 ? 4.703 30.062 20.469 1 96.75 191 ILE B N 1
ATOM 3119 C CA . ILE B 1 191 ? 3.555 29.188 20.281 1 96.75 191 ILE B CA 1
ATOM 3120 C C . ILE B 1 191 ? 2.293 30.031 20.078 1 96.75 191 ILE B C 1
ATOM 3122 O O . ILE B 1 191 ? 1.496 29.734 19.172 1 96.75 191 ILE B O 1
ATOM 3126 N N . ASP B 1 192 ? 2.156 31.109 20.828 1 97.75 192 ASP B N 1
ATOM 3127 C CA . ASP B 1 192 ? 0.975 31.969 20.75 1 97.75 192 ASP B CA 1
ATOM 3128 C C . ASP B 1 192 ? 0.871 32.625 19.375 1 97.75 192 ASP B C 1
ATOM 3130 O O . ASP B 1 192 ? -0.217 32.688 18.797 1 97.75 192 ASP B O 1
ATOM 3134 N N . GLU B 1 193 ? 1.978 33.062 18.891 1 98.19 193 GLU B N 1
ATOM 3135 C CA . GLU B 1 193 ? 2 33.719 17.578 1 98.19 193 GLU B CA 1
ATOM 3136 C C . GLU B 1 193 ? 1.659 32.719 16.469 1 98.19 193 GLU B C 1
ATOM 3138 O O . GLU B 1 193 ? 0.897 33.031 15.562 1 98.19 193 GLU B O 1
ATOM 3143 N N . VAL B 1 194 ? 2.227 31.531 16.578 1 98.31 194 VAL B N 1
ATOM 3144 C CA . VAL B 1 194 ? 1.984 30.516 15.57 1 98.31 194 VAL B CA 1
ATOM 3145 C C . VAL B 1 194 ? 0.521 30.078 15.609 1 98.31 194 VAL B C 1
ATOM 3147 O O . VAL B 1 194 ? -0.131 29.953 14.57 1 98.31 194 VAL B O 1
ATOM 3150 N N . VAL B 1 195 ? -0.016 29.891 16.797 1 98.62 195 VAL B N 1
ATOM 3151 C CA . VAL B 1 195 ? -1.411 29.5 16.969 1 98.62 195 VAL B CA 1
ATOM 3152 C C . VAL B 1 195 ? -2.326 30.547 16.344 1 98.62 195 VAL B C 1
ATOM 3154 O O . VAL B 1 195 ? -3.252 30.203 15.609 1 98.62 195 VAL B O 1
ATOM 3157 N N . ALA B 1 196 ? -2.021 31.797 16.594 1 98.38 196 ALA B N 1
ATOM 3158 C CA . ALA B 1 196 ? -2.842 32.875 16.047 1 98.38 196 ALA B CA 1
ATOM 3159 C C . ALA B 1 196 ? -2.834 32.875 14.531 1 98.38 196 ALA B C 1
ATOM 3161 O O . ALA B 1 196 ? -3.873 33.062 13.898 1 98.38 196 ALA B O 1
ATOM 3162 N N . GLN B 1 197 ? -1.7 32.656 13.961 1 98.25 197 GLN B N 1
ATOM 3163 C CA . GLN B 1 197 ? -1.582 32.625 12.508 1 98.25 197 GLN B CA 1
ATOM 3164 C C . GLN B 1 197 ? -2.348 31.438 11.93 1 98.25 197 GLN B C 1
ATOM 3166 O O . GLN B 1 197 ? -3.035 31.578 10.914 1 98.25 197 GLN B O 1
ATOM 3171 N N . VAL B 1 198 ? -2.23 30.281 12.547 1 98.62 198 VAL B N 1
ATOM 3172 C CA . VAL B 1 198 ? -2.908 29.062 12.094 1 98.62 198 VAL B CA 1
ATOM 3173 C C . VAL B 1 198 ? -4.422 29.281 12.141 1 98.62 198 VAL B C 1
ATOM 3175 O O . VAL B 1 198 ? -5.125 28.969 11.172 1 98.62 198 VAL B O 1
ATOM 3178 N N . ILE B 1 199 ? -4.906 29.812 13.219 1 98.56 199 ILE B N 1
ATOM 3179 C CA . ILE B 1 199 ? -6.336 30.062 13.391 1 98.56 199 ILE B CA 1
ATOM 3180 C C . ILE B 1 199 ? -6.828 31.016 12.305 1 98.56 199 ILE B C 1
ATOM 3182 O O . ILE B 1 199 ? -7.895 30.812 11.727 1 98.56 199 ILE B O 1
ATOM 3186 N N . ASN B 1 200 ? -6.02 32.062 12.086 1 98.06 200 ASN B N 1
ATOM 3187 C CA . ASN B 1 200 ? -6.395 33.031 11.055 1 98.06 200 ASN B CA 1
ATOM 3188 C C . ASN B 1 200 ? -6.527 32.375 9.688 1 98.06 200 ASN B C 1
ATOM 3190 O O . ASN B 1 200 ? -7.457 32.656 8.938 1 98.06 200 ASN B O 1
ATOM 3194 N N . VAL B 1 201 ? -5.613 31.516 9.336 1 97.88 201 VAL B N 1
ATOM 3195 C CA . VAL B 1 201 ? -5.656 30.812 8.055 1 97.88 201 VAL B CA 1
ATOM 3196 C C . VAL B 1 201 ? -6.902 29.938 7.992 1 97.88 201 VAL B C 1
ATOM 3198 O O . VAL B 1 201 ? -7.617 29.922 6.988 1 97.88 201 VAL B O 1
ATOM 3201 N N . ILE B 1 202 ? -7.172 29.156 9.047 1 98.19 202 ILE B N 1
ATOM 3202 C CA . ILE B 1 202 ? -8.312 28.25 9.086 1 98.19 202 ILE B CA 1
ATOM 3203 C C . ILE B 1 202 ? -9.609 29.031 8.938 1 98.19 202 ILE B C 1
ATOM 3205 O O . ILE B 1 202 ? -10.469 28.688 8.125 1 98.19 202 ILE B O 1
ATOM 3209 N N . LYS B 1 203 ? -9.727 30.125 9.633 1 97.44 203 LYS B N 1
ATOM 3210 C CA . LYS B 1 203 ? -10.961 30.906 9.633 1 97.44 203 LYS B CA 1
ATOM 3211 C C . LYS B 1 203 ? -11.188 31.562 8.273 1 97.44 203 LYS B C 1
ATOM 3213 O O . LYS B 1 203 ? -12.328 31.781 7.867 1 97.44 203 LYS B O 1
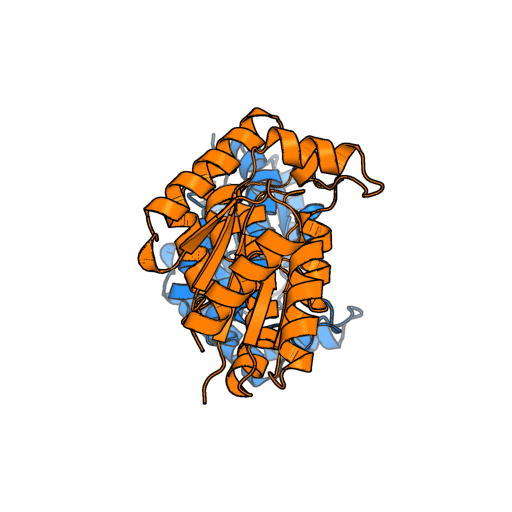ATOM 3218 N N . SER B 1 204 ? -10.109 31.875 7.613 1 96.56 204 SER B N 1
ATOM 3219 C CA . SER B 1 204 ? -10.234 32.5 6.297 1 96.56 204 SER B CA 1
ATOM 3220 C C . SER B 1 204 ? -10.859 31.531 5.293 1 96.56 204 SER B C 1
ATOM 3222 O O . SER B 1 204 ? -11.281 31.938 4.211 1 96.56 204 SER B O 1
ATOM 3224 N N . LYS B 1 205 ? -10.961 30.219 5.582 1 94.31 205 LYS B N 1
ATOM 3225 C CA . LYS B 1 205 ? -11.508 29.203 4.684 1 94.31 205 LYS B CA 1
ATOM 3226 C C . LYS B 1 205 ? -12.93 28.828 5.082 1 94.31 205 LYS B C 1
ATOM 3228 O O . LYS B 1 205 ? -13.586 28.047 4.398 1 94.31 205 LYS B O 1
ATOM 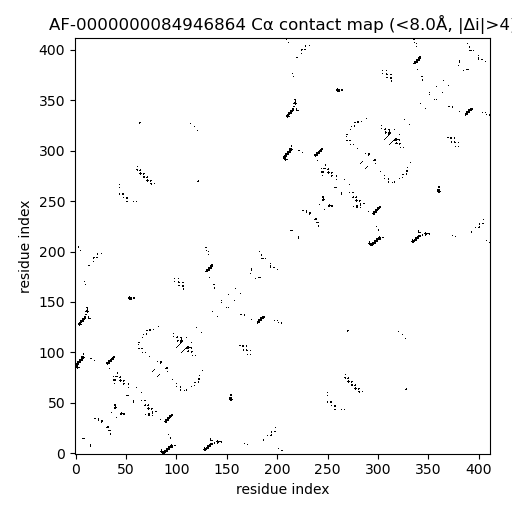3233 N N . LEU B 1 206 ? -13.312 29.328 6.219 1 92.19 206 LEU B N 1
ATOM 3234 C CA . LEU B 1 206 ? -14.641 28.984 6.715 1 92.19 206 LEU B CA 1
ATOM 3235 C C . LEU B 1 206 ? -15.711 29.859 6.066 1 92.19 206 LEU B C 1
ATOM 3237 O O . LEU B 1 206 ? -15.43 30.984 5.652 1 92.19 206 LEU B O 1
#

pLDDT: mean 95.77, std 5.15, range [70.44, 98.94]

Solvent-accessible surface area (backbone atoms only — not comparable to full-atom values): 21365 Å² total; per-residue (Å²): 110,76,32,46,38,35,32,39,43,60,54,68,57,35,49,61,72,62,41,50,53,54,46,48,51,52,44,40,74,73,69,48,54,65,42,81,49,40,51,73,13,80,40,70,72,12,38,58,48,36,51,59,72,39,34,67,83,56,76,80,66,40,60,65,24,52,48,28,45,53,30,19,16,44,24,39,29,35,67,70,50,50,49,57,38,25,70,71,40,18,37,34,40,26,41,36,58,70,68,51,46,32,17,49,34,8,48,44,56,60,67,31,46,67,62,43,45,52,54,38,42,70,39,45,63,87,65,68,65,71,31,33,41,32,32,45,52,63,56,68,59,12,50,49,48,44,70,72,40,92,64,79,79,41,40,74,72,68,52,54,69,68,42,50,50,41,26,52,52,30,47,54,52,50,42,62,74,39,47,90,43,37,46,80,41,65,43,76,53,55,68,67,57,43,35,52,52,52,48,52,57,56,56,71,73,104,111,76,30,46,39,36,32,38,43,60,55,68,58,36,48,62,72,63,40,50,53,54,43,48,51,53,43,41,74,74,69,47,56,66,42,82,48,40,50,74,14,80,40,71,72,12,39,57,47,36,50,59,71,38,34,66,84,53,75,80,66,41,59,66,24,52,47,29,44,53,29,18,15,46,23,40,29,36,67,71,50,49,48,57,40,26,68,72,40,18,37,35,40,26,39,37,57,69,67,49,46,31,16,47,36,7,48,45,57,61,68,32,46,66,62,44,45,53,55,38,42,70,38,46,62,88,66,70,65,71,32,33,41,33,34,45,52,61,56,68,61,12,50,50,49,44,72,72,40,92,64,81,79,39,39,74,71,68,51,55,70,66,43,50,49,40,27,52,53,30,47,53,52,48,42,62,76,39,47,91,44,36,45,80,40,64,43,78,53,56,71,68,58,43,34,52,52,51,49,52,56,55,56,71,73,104

Nearest PDB structures (foldseek):
  4edh-assembly1_B  TM=9.619E-01  e=5.175E-20  Pseudomonas aeruginosa PAO1
  3uxm-assembly5_B-2  TM=9.467E-01  e=1.496E-19  Pseudomonas aeruginosa PAO1
  3uwk-assembly3_A  TM=9.578E-01  e=1.111E-18  Pseudomonas aeruginosa PAO1
  4esh-assembly1_A  TM=9.352E-01  e=2.003E-18  Pseudomonas aeruginosa PAO1
  4gmd-assembly2_B  TM=9.569E-01  e=5.788E-18  Pseudomonas aeruginosa PAO1

InterPro domains:
  IPR018094 Thymidylate kinase [MF_00165] (4-206)
  IPR018094 Thymidylate kinase [TIGR00041] (2-197)
  IPR018095 Thymidylate kinase, conserved site [PS01331] (93-105)
  IPR027417 P-loop containing nucleoside triphosphate hydrolase [G3DSA:3.40.50.300] (1-206)
  IPR027417 P-loop containing nucleoside triphosphate hydrolase [SSF52540] (1-204)
  IPR039430 Thymidylate kinase-like domain [PF02223] (8-197)

Foldseek 3Di:
DFAAEEEEAEAAQLCCVVLVVVLQVVVVVVPAAAAEAEPQPRDDVSVVLVCQLFAQVPLVDALVNNLLSRLVSQLCCCVPPVRVCRVVHYHYYYYDDLLLSLQLSQFLVVPHSVVSVVSNCVRNVPDDGQAYEYRDDDLVNNLVSVVPDPDDHTNSNPDDPVSSVSSNVSSVVVCVVPVVRYHYDHSVDDSVVRSVVVNVVSVVSD/DFAAEEEEAEAAQLCCVVLVVVLQVVVVVVPAAAAEAEPQPRDDVSVVLVCQLFAQVPLVDALVNNLLSRLQSQLVCCVPPVRVCRVVHYHYYYYDDLLLSLQLSQFLVVPHNVVSVVSNCVRNVPDDGQAYEYRDDDLVNNLVSVVPDPDDHTNSNPDDPVSSVSSNVSSVVVCVVPVVRYHYDHSVDDSVVRSVVVNVVSVVSD

Sequence (412 aa):
MKGKFITLEGPDGSGKTTVSKIVVEQLQMEGYKVLLTREPGGIDIAEQIRKIILDTNNITMDARTEALLYAAARRQHLVEKVAPALNDGYIVICDRFVDSSLVYQGVGRKIGIEEVYQINQFAIGNIKPDATIFFDLPYEVGLARINNGERVADRLDLESDDFHKDVYNGYMTICEKYAERITKIDASKTIDEVVAQVINVIKSKLMKGKFITLEGPDGSGKTTVSKIVVEQLQMEGYKVLLTREPGGIDIAEQIRKIILDTNNITMDARTEALLYAAARRQHLVEKVAPALNDGYIVICDRFVDSSLVYQGVGRKIGIEEVYQINQFAIGNIKPDATIFFDLPYEVGLARINNGERVADRLDLESDDFHKDVYNGYMTICEKYAERITKIDASKTIDEVVAQVINVIKSKL

Secondary structure (DSSP, 8-state):
---EEEEEE--TTSSHHHHHHHHHHHHHHTT--EEEEESS-SSHHHHHHHHHHH-TT-TT--HHHHHHHHHHHHHHHIIIIIHHHHHTT-EEEEES-HHHHIIIIIIIT-S-HHHHHHHHHHHHTT---SEEEEEE--HHHHHHHHHTSSPPP-TTTTS-HHHHHHHHHHHHHHHHHTTTTEEEEETTS-HHHHHHHHHHHHHTT-/---EEEEEE--TTSSHHHHHHHHHHHHHHTT--EEEEESS-SSHHHHHHHHHHH-TT-TT--HHHHHHHHHHHHHHHIIIIIHHHHHTT-EEEEES-HHHHIIIIIIIT-S-HHHHHHHHHHHHTT---SEEEEEE--HHHHHHHHHTSSPPP-TTTTS-HHHHHHHHHHHHHHHHHTTTTEEEEETTS-HHHHHHHHHHHHHTT-

Organism: NCBI:txid445974